Protein AF-A0A2N1D5X6-F1 (afdb_monomer_lite)

Structure (mmCIF, N/CA/C/O backbone):
data_AF-A0A2N1D5X6-F1
#
_entry.id   AF-A0A2N1D5X6-F1
#
loop_
_atom_site.group_PDB
_atom_site.id
_atom_site.type_symbol
_atom_site.label_atom_id
_atom_site.label_alt_id
_atom_site.label_comp_id
_atom_site.label_asym_id
_atom_site.label_entity_id
_atom_site.label_seq_id
_atom_site.pdbx_PDB_ins_code
_atom_site.Cartn_x
_atom_site.Cartn_y
_atom_site.Cartn_z
_atom_site.occupancy
_atom_site.B_iso_or_equiv
_atom_site.auth_seq_id
_atom_site.auth_comp_id
_atom_site.auth_asym_id
_atom_site.auth_atom_id
_atom_site.pdbx_PDB_model_num
ATOM 1 N N . MET A 1 1 ? 50.373 10.909 16.408 1.00 48.22 1 MET A N 1
ATOM 2 C CA . MET A 1 1 ? 49.578 11.085 15.168 1.00 48.22 1 MET A CA 1
ATOM 3 C C . MET A 1 1 ? 48.400 10.107 14.997 1.00 48.22 1 MET A C 1
ATOM 5 O O . MET A 1 1 ? 47.631 10.305 14.073 1.00 48.22 1 MET A O 1
ATOM 9 N N . LYS A 1 2 ? 48.173 9.111 15.877 1.00 48.19 2 LYS A N 1
ATOM 10 C CA . LYS A 1 2 ? 47.050 8.150 15.733 1.00 48.19 2 LYS A CA 1
ATOM 11 C C . LYS A 1 2 ? 45.707 8.583 16.365 1.00 48.19 2 LYS A C 1
ATOM 13 O O . LYS A 1 2 ? 44.671 8.076 15.965 1.00 48.19 2 LYS A O 1
ATOM 18 N N . ASN A 1 3 ? 45.696 9.570 17.269 1.00 46.44 3 ASN A N 1
ATOM 19 C CA . ASN A 1 3 ? 44.479 9.980 18.003 1.00 46.44 3 ASN A CA 1
ATOM 20 C C . ASN A 1 3 ? 43.715 11.172 17.390 1.00 46.44 3 ASN A C 1
ATOM 22 O O . ASN A 1 3 ? 42.648 11.528 17.883 1.00 46.44 3 ASN A O 1
ATOM 26 N N . ILE A 1 4 ? 44.244 11.800 16.333 1.00 50.38 4 ILE A N 1
ATOM 27 C CA . ILE A 1 4 ? 43.598 12.949 15.666 1.00 50.38 4 ILE A CA 1
ATOM 28 C C . ILE A 1 4 ? 42.623 12.479 14.573 1.00 50.38 4 ILE A C 1
ATOM 30 O O . ILE A 1 4 ? 41.561 13.076 14.417 1.00 50.38 4 ILE A O 1
ATOM 34 N N . LEU A 1 5 ? 42.929 11.362 13.900 1.00 44.47 5 LEU A N 1
ATOM 35 C CA . LEU A 1 5 ? 42.096 10.751 12.851 1.00 44.47 5 LEU A CA 1
ATOM 36 C C . LEU A 1 5 ? 40.779 10.160 13.384 1.00 44.47 5 LEU A C 1
ATOM 38 O O . LEU A 1 5 ? 39.743 10.267 12.735 1.00 44.47 5 LEU A O 1
ATOM 42 N N . LEU A 1 6 ? 40.791 9.590 14.595 1.00 46.16 6 LEU A N 1
ATOM 43 C CA . LEU A 1 6 ? 39.583 9.008 15.192 1.00 46.16 6 LEU A CA 1
ATOM 44 C C . LEU A 1 6 ? 38.584 10.087 15.649 1.00 46.16 6 LEU A C 1
ATOM 46 O O . LEU A 1 6 ? 37.375 9.898 15.544 1.00 46.16 6 LEU A O 1
ATOM 50 N N . LYS A 1 7 ? 39.080 11.250 16.100 1.00 44.53 7 LYS A N 1
ATOM 51 C CA . LYS A 1 7 ? 38.228 12.385 16.489 1.00 44.53 7 LYS A CA 1
ATOM 52 C C . LYS A 1 7 ? 37.550 13.047 15.289 1.00 44.53 7 LYS A C 1
ATOM 54 O O . LYS A 1 7 ? 36.400 13.438 15.417 1.00 44.53 7 LYS A O 1
ATOM 59 N N . THR A 1 8 ? 38.214 13.117 14.135 1.00 45.88 8 THR A N 1
ATOM 60 C CA . THR A 1 8 ? 37.653 13.727 12.913 1.00 45.88 8 THR A CA 1
ATOM 61 C C . THR A 1 8 ? 36.587 12.853 12.238 1.00 45.88 8 THR A C 1
ATOM 63 O O . THR A 1 8 ? 35.626 13.389 11.684 1.00 45.88 8 THR A O 1
ATOM 66 N N . CYS A 1 9 ? 36.688 11.521 12.336 1.00 47.69 9 CYS A N 1
ATOM 67 C CA . CYS A 1 9 ? 35.634 10.605 11.871 1.00 47.69 9 CYS A CA 1
ATOM 68 C C . CYS A 1 9 ? 34.399 10.594 12.789 1.00 47.69 9 CYS A C 1
ATOM 70 O O . CYS A 1 9 ? 33.272 10.495 12.312 1.00 47.69 9 CYS A O 1
ATOM 72 N N . LEU A 1 10 ? 34.578 10.740 14.107 1.00 44.19 10 LEU A N 1
ATOM 73 C CA . LEU A 1 10 ? 33.444 10.723 15.037 1.00 44.19 10 LEU A CA 1
ATOM 74 C C . LEU A 1 10 ? 32.635 12.032 14.998 1.00 44.19 10 LEU A C 1
ATOM 76 O O . LEU A 1 10 ? 31.413 12.002 15.142 1.00 44.19 10 LEU A O 1
ATOM 80 N N . THR A 1 11 ? 33.294 13.170 14.743 1.00 47.56 11 THR A N 1
ATOM 81 C CA . THR A 1 11 ? 32.631 14.476 14.571 1.00 47.56 11 THR A CA 1
ATOM 82 C C . THR A 1 11 ? 31.896 14.606 13.238 1.00 47.56 11 THR A C 1
ATOM 84 O O . THR A 1 11 ? 30.885 15.292 13.170 1.00 47.56 11 THR A O 1
ATOM 87 N N . SER A 1 12 ? 32.364 13.938 12.178 1.00 48.34 12 SER A N 1
ATOM 88 C CA . SER A 1 12 ? 31.662 13.911 10.883 1.00 48.34 12 SER A CA 1
ATOM 89 C C . SER A 1 12 ? 30.435 12.993 10.912 1.00 48.34 12 SER A C 1
ATOM 91 O O . SER A 1 12 ? 29.404 13.353 10.348 1.00 48.34 12 SER A O 1
ATOM 93 N N . LEU A 1 13 ? 30.489 11.878 11.653 1.00 41.06 13 LEU A N 1
ATOM 94 C CA . LEU A 1 13 ? 29.327 11.011 11.875 1.00 41.06 13 LEU A CA 1
ATOM 95 C C . LEU A 1 13 ? 28.241 11.702 12.721 1.00 41.06 13 LEU A C 1
ATOM 97 O O . LEU A 1 13 ? 27.059 11.598 12.407 1.00 41.06 13 LEU A O 1
ATOM 101 N N . THR A 1 14 ? 28.625 12.474 13.744 1.00 46.41 14 THR A N 1
ATOM 102 C CA . THR A 1 14 ? 27.665 13.274 14.531 1.00 46.41 14 THR A CA 1
ATOM 103 C C . THR A 1 14 ? 27.113 14.476 13.760 1.00 46.41 14 THR A C 1
ATOM 105 O O . THR A 1 14 ? 25.948 14.812 13.957 1.00 46.41 14 THR A O 1
ATOM 108 N N . LEU A 1 15 ? 27.871 15.073 12.829 1.00 38.06 15 LEU A N 1
ATOM 109 C CA . LEU A 1 15 ? 27.338 16.094 11.914 1.00 38.06 15 LEU A CA 1
ATOM 110 C C . LEU A 1 15 ? 26.354 15.516 10.880 1.00 38.06 15 LEU A C 1
ATOM 112 O O . LEU A 1 15 ? 25.364 16.175 10.578 1.00 38.06 15 LEU A O 1
ATOM 116 N N . CYS A 1 16 ? 26.571 14.293 10.379 1.00 43.41 16 CYS A N 1
ATOM 117 C CA . CYS A 1 16 ? 25.599 13.608 9.512 1.00 43.41 16 CYS A CA 1
ATOM 118 C C . CYS A 1 16 ? 24.280 13.309 10.242 1.00 43.41 16 CYS A C 1
ATOM 120 O O . CYS A 1 16 ? 23.210 13.485 9.667 1.00 43.41 16 CYS A O 1
ATOM 122 N N . VAL A 1 17 ? 24.336 12.924 11.522 1.00 46.19 17 VAL A N 1
ATOM 123 C CA . VAL A 1 17 ? 23.126 12.683 12.332 1.00 46.19 17 VAL A CA 1
ATOM 124 C C . VAL A 1 17 ? 22.432 13.999 12.716 1.00 46.19 17 VAL A C 1
ATOM 126 O O . VAL A 1 17 ? 21.206 14.068 12.716 1.00 46.19 17 VAL A O 1
ATOM 129 N N . ALA A 1 18 ? 23.186 15.072 12.977 1.00 40.06 18 ALA A N 1
ATOM 130 C CA . ALA A 1 18 ? 22.621 16.393 13.264 1.00 40.06 18 ALA A CA 1
ATOM 131 C C . ALA A 1 18 ? 22.007 17.075 12.023 1.00 40.06 18 ALA A C 1
ATOM 133 O O . ALA A 1 18 ? 21.051 17.837 12.162 1.00 40.06 18 ALA A O 1
ATOM 134 N N . GLY A 1 19 ? 22.499 16.769 10.815 1.00 35.78 19 GLY A N 1
ATOM 135 C CA . GLY A 1 19 ? 21.908 17.223 9.551 1.00 35.78 19 GLY A CA 1
ATOM 136 C C . GLY A 1 19 ? 20.501 16.668 9.292 1.00 35.78 19 GLY A C 1
ATOM 137 O O . GLY A 1 19 ? 19.688 17.349 8.675 1.00 35.78 19 GLY A O 1
ATOM 138 N N . LEU A 1 20 ? 20.178 15.486 9.832 1.00 41.53 20 LEU A N 1
ATOM 139 C CA . LEU A 1 20 ? 18.823 14.917 9.797 1.00 41.53 20 LEU A CA 1
ATOM 140 C C . LEU A 1 20 ? 17.877 15.537 10.838 1.00 41.53 20 LEU A C 1
ATOM 142 O O . LEU A 1 20 ? 16.663 15.475 10.674 1.00 41.53 20 LEU A O 1
ATOM 146 N N . ALA A 1 21 ? 18.411 16.131 11.908 1.00 35.66 21 ALA A N 1
ATOM 147 C CA . ALA A 1 21 ? 17.608 16.630 13.023 1.00 35.66 21 ALA A CA 1
ATOM 148 C C . ALA A 1 21 ? 17.091 18.069 12.833 1.00 35.66 21 ALA A C 1
ATOM 150 O O . ALA A 1 21 ? 16.252 18.505 13.617 1.00 35.66 21 ALA A O 1
ATOM 151 N N . ASN A 1 22 ? 17.582 18.816 11.832 1.00 36.62 22 ASN A N 1
ATOM 152 C CA . ASN A 1 22 ? 17.271 20.245 11.677 1.00 36.62 22 ASN A CA 1
ATOM 153 C C . ASN A 1 22 ? 16.756 20.659 10.287 1.00 36.62 22 ASN A C 1
ATOM 155 O O . ASN A 1 22 ? 16.729 21.847 9.962 1.00 36.62 22 ASN A O 1
ATOM 159 N N . VAL A 1 23 ? 16.291 19.716 9.468 1.00 34.25 23 VAL A N 1
ATOM 160 C CA . VAL A 1 23 ? 15.308 20.084 8.445 1.00 34.25 23 VAL A CA 1
ATOM 161 C C . VAL A 1 23 ? 14.023 20.348 9.218 1.00 34.25 23 VAL A C 1
ATOM 163 O O . VAL A 1 23 ? 13.472 19.420 9.805 1.00 34.25 23 VAL A O 1
ATOM 166 N N . GLN A 1 24 ? 13.567 21.605 9.274 1.00 34.81 24 GLN A N 1
ATOM 167 C CA . GLN A 1 24 ? 12.171 21.906 9.596 1.00 34.81 24 GLN A CA 1
ATOM 168 C C . GLN A 1 24 ? 11.333 21.038 8.662 1.00 34.81 24 GLN A C 1
ATOM 170 O O . GLN A 1 24 ? 11.209 21.338 7.474 1.00 34.81 24 GLN A O 1
ATOM 175 N N . SER A 1 25 ? 10.869 19.896 9.166 1.00 39.12 25 SER A N 1
ATOM 176 C CA . SER A 1 25 ? 10.161 18.915 8.370 1.00 39.12 25 SER A CA 1
ATOM 177 C C . SER A 1 25 ? 8.897 19.604 7.893 1.00 39.12 25 SER A C 1
ATOM 179 O O . SER A 1 25 ? 7.978 19.825 8.684 1.00 39.12 25 SER A O 1
ATOM 181 N N . LYS A 1 26 ? 8.840 19.951 6.606 1.00 40.09 26 LYS A N 1
ATOM 182 C CA . LYS A 1 26 ? 7.558 19.945 5.916 1.00 40.09 26 LYS A CA 1
ATOM 183 C C . LYS A 1 26 ? 6.999 18.558 6.199 1.00 40.09 26 LYS A C 1
ATOM 185 O O . LYS A 1 26 ? 7.586 17.570 5.762 1.00 40.09 26 LYS A O 1
ATOM 190 N N . GLU A 1 27 ? 6.009 18.503 7.082 1.00 55.44 27 GLU A N 1
ATOM 191 C CA . GLU A 1 27 ? 5.437 17.255 7.556 1.00 55.44 27 GLU A CA 1
ATOM 192 C C . GLU A 1 27 ? 5.081 16.424 6.327 1.00 55.44 27 GLU A C 1
ATOM 194 O O . GLU A 1 27 ? 4.478 16.932 5.376 1.00 55.44 27 GLU A O 1
ATOM 199 N N . MET A 1 28 ? 5.597 15.199 6.275 1.00 70.94 28 MET A N 1
ATOM 200 C CA . MET A 1 28 ? 5.407 14.369 5.102 1.00 70.94 28 MET A CA 1
ATOM 201 C C . MET A 1 28 ? 3.934 13.992 5.027 1.00 70.94 28 MET A C 1
ATOM 203 O O . MET A 1 28 ? 3.430 13.277 5.891 1.00 70.94 28 MET A O 1
ATOM 207 N N . ASP A 1 29 ? 3.247 14.490 4.005 1.00 79.50 29 ASP A N 1
ATOM 208 C CA . ASP A 1 29 ? 1.836 14.201 3.794 1.00 79.50 29 ASP A CA 1
ATOM 209 C C . ASP A 1 29 ? 1.673 12.786 3.224 1.00 79.50 29 ASP A C 1
ATOM 211 O O . ASP A 1 29 ? 1.654 12.568 2.011 1.00 79.50 29 ASP A O 1
ATOM 215 N N . LEU A 1 30 ? 1.593 11.809 4.129 1.00 87.62 30 LEU A N 1
ATOM 216 C CA . LEU A 1 30 ? 1.394 10.406 3.773 1.00 87.62 30 LEU A CA 1
ATOM 217 C C . LEU A 1 30 ? -0.025 10.136 3.258 1.00 87.62 30 LEU A C 1
ATOM 219 O O . LEU A 1 30 ? -0.234 9.099 2.645 1.00 87.62 30 LEU A O 1
ATOM 223 N N . SER A 1 31 ? -0.984 11.055 3.446 1.00 85.88 31 SER A N 1
ATOM 224 C CA . SER A 1 31 ? -2.408 10.826 3.142 1.00 85.88 31 SER A CA 1
ATOM 225 C C . SER A 1 31 ? -2.701 10.529 1.668 1.00 85.88 31 SER A C 1
ATOM 227 O O . SER A 1 31 ? -3.740 9.960 1.345 1.00 85.88 31 SER A O 1
ATOM 229 N N . LYS A 1 32 ? -1.772 10.867 0.767 1.00 87.81 32 LYS A N 1
ATOM 230 C CA . LYS A 1 32 ? -1.866 10.561 -0.667 1.00 87.81 32 LYS A CA 1
ATOM 231 C C . LYS A 1 32 ? -1.473 9.121 -1.013 1.00 87.81 32 LYS A C 1
ATOM 233 O O . LYS A 1 32 ? -1.686 8.682 -2.145 1.00 87.81 32 LYS A O 1
ATOM 238 N N . TYR A 1 33 ? -0.861 8.396 -0.079 1.00 92.62 33 TYR A N 1
ATOM 239 C CA . TYR A 1 33 ? -0.428 7.019 -0.276 1.00 92.62 33 TYR A CA 1
ATOM 240 C C . TYR A 1 33 ? -1.518 6.051 0.166 1.00 92.62 33 TYR A C 1
ATOM 242 O O . TYR A 1 33 ? -2.010 6.114 1.292 1.00 92.62 33 TYR A O 1
ATOM 250 N N . SER A 1 34 ? -1.850 5.106 -0.709 1.00 93.31 34 SER A N 1
ATOM 251 C CA . SER A 1 34 ? -2.682 3.959 -0.340 1.00 93.31 34 SER A CA 1
ATOM 252 C C . SER A 1 34 ? -1.862 2.952 0.461 1.00 93.31 34 SER A C 1
ATOM 254 O O . SER A 1 34 ? -2.349 2.402 1.447 1.00 93.31 34 SER A O 1
ATOM 256 N N . ALA A 1 35 ? -0.591 2.750 0.093 1.00 95.69 35 ALA A N 1
ATOM 257 C CA . ALA A 1 35 ? 0.299 1.886 0.856 1.00 95.69 35 ALA A CA 1
ATOM 258 C C . ALA A 1 35 ? 1.740 2.389 0.917 1.00 95.69 35 ALA A C 1
ATOM 260 O O . ALA A 1 35 ? 2.301 2.842 -0.083 1.00 95.69 35 ALA A O 1
ATOM 261 N N . ILE A 1 36 ? 2.357 2.220 2.087 1.00 97.50 36 ILE A N 1
ATOM 262 C CA . ILE A 1 36 ? 3.803 2.353 2.287 1.00 97.50 36 ILE A CA 1
ATOM 263 C C . ILE A 1 36 ? 4.292 1.120 3.046 1.00 97.50 36 ILE A C 1
ATOM 265 O O . ILE A 1 36 ? 3.733 0.773 4.085 1.00 97.50 36 ILE A O 1
ATOM 269 N N . SER A 1 37 ? 5.326 0.459 2.531 1.00 98.31 37 SER A N 1
ATOM 270 C CA . SER A 1 37 ? 5.861 -0.796 3.066 1.00 98.31 37 SER A CA 1
ATOM 271 C C . SER A 1 37 ? 7.361 -0.701 3.357 1.00 98.31 37 SER A C 1
ATOM 273 O O . SER A 1 37 ? 8.156 -0.320 2.495 1.00 98.31 37 SER A O 1
ATOM 275 N N . GLY A 1 38 ? 7.774 -1.123 4.552 1.00 98.06 38 GLY A N 1
ATOM 276 C CA . GLY A 1 38 ? 9.185 -1.295 4.910 1.00 98.06 38 GLY A CA 1
ATOM 277 C C . GLY A 1 38 ? 9.835 -2.547 4.306 1.00 98.06 38 GLY A C 1
ATOM 278 O O . GLY A 1 38 ? 11.047 -2.726 4.376 1.00 98.06 38 GLY A O 1
ATOM 279 N N . ALA A 1 39 ? 9.050 -3.417 3.667 1.00 98.31 39 ALA A N 1
ATOM 280 C CA . ALA A 1 39 ? 9.548 -4.549 2.889 1.00 98.31 39 ALA A CA 1
ATOM 281 C C . ALA A 1 39 ? 8.860 -4.592 1.515 1.00 98.31 39 ALA A C 1
ATOM 283 O O . ALA A 1 39 ? 8.655 -3.547 0.902 1.00 98.31 39 ALA A O 1
ATOM 284 N N . ALA A 1 40 ? 8.524 -5.777 0.999 1.00 98.12 40 ALA A N 1
ATOM 285 C CA . ALA A 1 40 ? 7.822 -5.909 -0.276 1.00 98.12 40 ALA A CA 1
ATOM 286 C C . ALA A 1 40 ? 6.342 -5.510 -0.160 1.00 98.12 40 ALA A C 1
ATOM 288 O O . ALA A 1 40 ? 5.713 -5.730 0.875 1.00 98.12 40 ALA A O 1
ATOM 289 N N . LEU A 1 41 ? 5.796 -4.950 -1.234 1.00 98.19 41 LEU A N 1
ATOM 290 C CA . LEU A 1 41 ? 4.387 -4.601 -1.380 1.00 98.19 41 LEU A CA 1
ATOM 291 C C . LEU A 1 41 ? 3.806 -5.376 -2.564 1.00 98.19 41 LEU A C 1
ATOM 293 O O . LEU A 1 41 ? 4.367 -5.346 -3.657 1.00 98.19 41 LEU A O 1
ATOM 297 N N . SER A 1 42 ? 2.681 -6.050 -2.358 1.00 96.75 42 SER A N 1
ATOM 298 C CA . SER A 1 42 ? 1.972 -6.781 -3.407 1.00 96.75 42 SER A CA 1
ATOM 299 C C . SER A 1 42 ? 0.481 -6.475 -3.393 1.00 96.75 42 SER A C 1
ATOM 301 O O . SER A 1 42 ? -0.148 -6.552 -2.337 1.00 96.75 42 SER A O 1
ATOM 303 N N . ILE A 1 43 ? -0.059 -6.164 -4.568 1.00 94.00 43 ILE A N 1
ATOM 304 C CA . ILE A 1 43 ? -1.490 -5.987 -4.837 1.00 94.00 43 ILE A CA 1
ATOM 305 C C . ILE A 1 43 ? -1.914 -7.109 -5.779 1.00 94.00 43 ILE A C 1
ATOM 307 O O . ILE A 1 43 ? -1.192 -7.392 -6.740 1.00 94.00 43 ILE A O 1
ATOM 311 N N . ALA A 1 44 ? -3.035 -7.768 -5.501 1.00 90.88 44 ALA A N 1
ATOM 312 C CA . ALA A 1 44 ? -3.515 -8.860 -6.336 1.00 90.88 44 ALA A CA 1
ATOM 313 C C . ALA A 1 44 ? -3.981 -8.368 -7.720 1.00 90.88 44 ALA A C 1
ATOM 315 O O . ALA A 1 44 ? -3.978 -7.174 -8.030 1.00 90.88 44 ALA A O 1
ATOM 316 N N . ALA A 1 45 ? -4.297 -9.326 -8.592 1.00 84.88 45 ALA A N 1
ATOM 317 C CA . ALA A 1 45 ? -4.860 -9.047 -9.906 1.00 84.88 45 ALA A CA 1
ATOM 318 C C . ALA A 1 45 ? -6.361 -8.803 -9.785 1.00 84.88 45 ALA A C 1
ATOM 320 O O . ALA A 1 45 ? -7.045 -9.553 -9.090 1.00 84.88 45 ALA A O 1
ATOM 321 N N . HIS A 1 46 ? -6.856 -7.806 -10.507 1.00 75.56 46 HIS A N 1
ATOM 322 C CA . HIS A 1 46 ? -8.276 -7.497 -10.559 1.00 75.56 46 HIS A CA 1
ATOM 323 C C . HIS A 1 46 ? -8.905 -8.068 -11.842 1.00 75.56 46 HIS A C 1
ATOM 325 O O . HIS A 1 46 ? -8.220 -8.141 -12.868 1.00 75.56 46 HIS A O 1
ATOM 331 N N . PRO A 1 47 ? -10.182 -8.497 -11.821 1.00 68.00 47 PRO A N 1
ATOM 332 C CA . PRO A 1 47 ? -10.920 -8.780 -13.047 1.00 68.00 47 PRO A CA 1
ATOM 333 C C . PRO A 1 47 ? -10.967 -7.564 -13.985 1.00 68.00 47 PRO A C 1
ATOM 335 O O . PRO A 1 47 ? -10.944 -6.411 -13.549 1.00 68.00 47 PRO A O 1
ATOM 338 N N . GLU A 1 48 ? -11.008 -7.854 -15.284 1.00 66.00 48 GLU A N 1
ATOM 339 C CA . GLU A 1 48 ? -11.157 -6.886 -16.371 1.00 66.00 48 GLU A CA 1
ATOM 340 C C . GLU A 1 48 ? -12.600 -6.354 -16.380 1.00 66.00 48 GLU A C 1
ATOM 342 O O . GLU A 1 48 ? -13.451 -6.833 -17.126 1.00 66.00 48 GLU A O 1
ATOM 347 N N . ASP A 1 49 ? -12.896 -5.403 -15.497 1.00 54.84 49 ASP A N 1
ATOM 348 C CA . ASP A 1 49 ? -14.176 -4.701 -15.494 1.00 54.84 49 ASP A CA 1
ATOM 349 C C . ASP A 1 49 ? -14.049 -3.426 -16.353 1.00 54.84 49 ASP A C 1
ATOM 351 O O . ASP A 1 49 ? -13.102 -2.655 -16.209 1.00 54.84 49 ASP A O 1
ATOM 355 N N . ASP A 1 50 ? -15.012 -3.202 -17.257 1.00 46.78 50 ASP A N 1
ATOM 356 C CA . ASP A 1 50 ? -15.085 -2.110 -18.261 1.00 46.78 50 ASP A CA 1
ATOM 357 C C . ASP A 1 50 ? -15.185 -0.689 -17.652 1.00 46.78 50 ASP A C 1
ATOM 359 O O . ASP A 1 50 ? -15.432 0.297 -18.343 1.00 46.78 50 ASP A O 1
ATOM 363 N N . ASN A 1 51 ? -15.008 -0.556 -16.336 1.00 48.97 51 ASN A N 1
ATOM 364 C CA . ASN A 1 51 ? -15.044 0.717 -15.637 1.00 48.97 51 ASN A CA 1
ATOM 365 C C . ASN A 1 51 ? -13.701 0.937 -14.940 1.00 48.97 51 ASN A C 1
ATOM 367 O O . ASN A 1 51 ? -13.400 0.341 -13.911 1.00 48.97 51 ASN A O 1
ATOM 371 N N . SER A 1 52 ? -12.873 1.778 -15.559 1.00 48.34 52 SER A N 1
ATOM 372 C CA . SER A 1 52 ? -11.483 2.078 -15.209 1.00 48.34 52 SER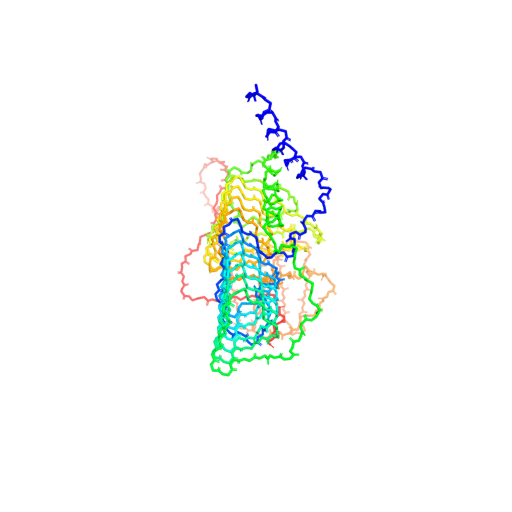 A CA 1
ATOM 373 C C . SER A 1 52 ? -11.330 2.890 -13.916 1.00 48.34 52 SER A C 1
ATOM 375 O O . SER A 1 52 ? -10.597 3.887 -13.892 1.00 48.34 52 SER A O 1
ATOM 377 N N . ASP A 1 53 ? -12.030 2.515 -12.849 1.00 53.50 53 ASP A N 1
ATOM 378 C CA . ASP A 1 53 ? -11.773 3.094 -11.544 1.00 53.50 53 ASP A CA 1
ATOM 379 C C . ASP A 1 53 ? -10.457 2.533 -11.026 1.00 53.50 53 ASP A C 1
ATOM 381 O O . ASP A 1 53 ? -10.279 1.341 -10.805 1.00 53.50 53 ASP A O 1
ATOM 385 N N . TYR A 1 54 ? -9.478 3.419 -10.897 1.00 60.38 54 TYR A N 1
ATOM 386 C CA . TYR A 1 54 ? -8.155 3.119 -10.381 1.00 60.38 54 TYR A CA 1
ATOM 387 C C . TYR A 1 54 ? -8.277 2.386 -9.031 1.00 60.38 54 TYR A C 1
ATOM 389 O O . TYR A 1 54 ? -8.464 3.021 -7.993 1.00 60.38 54 TYR A O 1
ATOM 397 N N . HIS A 1 55 ? -8.129 1.054 -9.048 1.00 72.88 55 HIS A N 1
ATOM 398 C CA . HIS A 1 55 ? -8.235 0.168 -7.874 1.00 72.88 55 HIS A CA 1
ATOM 399 C C . HIS A 1 55 ? -7.181 0.443 -6.790 1.00 72.88 55 HIS A C 1
ATOM 401 O O . HIS A 1 55 ? -7.169 -0.177 -5.728 1.00 72.88 55 HIS A O 1
ATOM 407 N N . VAL A 1 56 ? -6.249 1.354 -7.068 1.00 76.81 56 VAL A N 1
ATOM 408 C CA . VAL A 1 56 ? -5.381 2.002 -6.099 1.00 76.81 56 VAL A CA 1
ATOM 409 C C . VAL A 1 56 ? -5.438 3.504 -6.385 1.00 76.81 56 VAL A C 1
ATOM 411 O O . VAL A 1 56 ? -4.622 4.058 -7.119 1.00 76.81 56 VAL A O 1
ATOM 414 N N . ASN A 1 57 ? -6.416 4.204 -5.801 1.00 68.25 57 ASN A N 1
ATOM 415 C CA . ASN A 1 57 ? -6.617 5.652 -5.993 1.00 68.25 57 ASN A CA 1
ATOM 416 C C . ASN A 1 57 ? -5.532 6.531 -5.313 1.00 68.25 57 ASN A C 1
ATOM 418 O O . ASN A 1 57 ? -5.711 7.729 -5.080 1.00 68.25 57 ASN A O 1
ATOM 422 N N . GLY A 1 58 ? -4.370 5.961 -5.006 1.00 85.19 58 GLY A N 1
ATOM 423 C CA . GLY A 1 58 ? -3.252 6.624 -4.350 1.00 85.19 58 GLY A CA 1
ATOM 424 C C . GLY A 1 58 ? -1.904 6.165 -4.890 1.00 85.19 58 GLY A C 1
ATOM 425 O O . GLY A 1 58 ? -1.804 5.436 -5.879 1.00 85.19 58 GLY A O 1
ATOM 426 N N . HIS A 1 59 ? -0.851 6.640 -4.238 1.00 92.19 59 HIS A N 1
ATOM 427 C CA . HIS A 1 59 ? 0.522 6.239 -4.529 1.00 92.19 59 HIS A CA 1
ATOM 428 C C . HIS A 1 59 ? 0.915 5.008 -3.700 1.00 92.19 59 HIS A C 1
ATOM 430 O O . HIS A 1 59 ? 0.384 4.773 -2.608 1.00 92.19 59 HIS A O 1
ATOM 436 N N . LEU A 1 60 ? 1.873 4.243 -4.210 1.00 95.50 60 LEU A N 1
ATOM 437 C CA . LEU A 1 60 ? 2.457 3.070 -3.578 1.00 95.50 60 LEU A CA 1
ATOM 438 C C . LEU A 1 60 ? 3.953 3.291 -3.362 1.00 95.50 60 LEU A C 1
ATOM 440 O O . LEU A 1 60 ? 4.653 3.768 -4.255 1.00 95.50 60 LEU A O 1
ATOM 444 N N . ALA A 1 61 ? 4.457 2.903 -2.193 1.00 97.38 61 ALA A N 1
ATOM 445 C CA . ALA A 1 61 ? 5.887 2.935 -1.914 1.00 97.38 61 ALA A CA 1
ATOM 446 C C . ALA A 1 61 ? 6.352 1.704 -1.130 1.00 97.38 61 ALA A C 1
ATOM 448 O O . ALA A 1 61 ? 5.687 1.258 -0.195 1.00 97.38 61 ALA A O 1
ATOM 449 N N . ALA A 1 62 ? 7.522 1.171 -1.479 1.00 98.38 62 ALA A N 1
ATOM 450 C CA . ALA A 1 62 ? 8.140 0.055 -0.773 1.00 98.38 62 ALA A CA 1
ATOM 451 C C . ALA A 1 62 ? 9.665 0.200 -0.685 1.00 98.38 62 ALA A C 1
ATOM 453 O O . ALA A 1 62 ? 10.312 0.612 -1.645 1.00 98.38 62 ALA A O 1
ATOM 454 N N . GLN A 1 63 ? 10.269 -0.198 0.442 1.00 97.75 63 GLN A N 1
ATOM 455 C CA . GLN A 1 63 ? 11.736 -0.241 0.556 1.00 97.75 63 GLN A CA 1
ATOM 456 C C . GLN A 1 63 ? 12.339 -1.379 -0.282 1.00 97.75 63 GLN A C 1
ATOM 458 O O . GLN A 1 63 ? 13.495 -1.292 -0.688 1.00 97.75 63 GLN A O 1
ATOM 463 N N . ALA A 1 64 ? 11.566 -2.438 -0.545 1.00 97.75 64 ALA A N 1
ATOM 464 C CA . ALA A 1 64 ? 11.970 -3.557 -1.390 1.00 97.75 64 ALA A CA 1
ATOM 465 C C . ALA A 1 64 ? 11.258 -3.498 -2.753 1.00 97.75 64 ALA A C 1
ATOM 467 O O . ALA A 1 64 ? 11.357 -2.492 -3.453 1.00 97.75 64 ALA A O 1
ATOM 468 N N . ALA A 1 65 ? 10.594 -4.581 -3.160 1.00 98.25 65 ALA A N 1
ATOM 469 C CA . ALA A 1 65 ? 9.889 -4.662 -4.433 1.00 98.25 65 ALA A CA 1
ATOM 470 C C . ALA A 1 65 ? 8.410 -4.267 -4.306 1.00 98.25 65 ALA A C 1
ATOM 472 O O . ALA A 1 65 ? 7.788 -4.526 -3.274 1.00 98.25 65 ALA A O 1
ATOM 473 N N . VAL A 1 66 ? 7.849 -3.705 -5.379 1.00 98.56 66 VAL A N 1
ATOM 474 C CA . VAL A 1 66 ? 6.402 -3.542 -5.566 1.00 98.56 66 VAL A CA 1
ATOM 475 C C . VAL A 1 66 ? 5.951 -4.452 -6.704 1.00 98.56 66 VAL A C 1
ATOM 477 O O . VAL A 1 66 ? 6.502 -4.394 -7.800 1.00 98.56 66 VAL A O 1
ATOM 480 N N . SER A 1 67 ? 4.938 -5.275 -6.456 1.00 97.06 67 SER A N 1
ATOM 481 C CA . SER A 1 67 ? 4.258 -6.059 -7.484 1.00 97.06 67 SER A CA 1
ATOM 482 C C . SER A 1 67 ? 2.785 -5.676 -7.512 1.00 97.06 67 SER A C 1
ATOM 484 O O . SER A 1 67 ? 2.116 -5.743 -6.482 1.00 97.06 67 SER A O 1
ATOM 486 N N . ILE A 1 68 ? 2.271 -5.269 -8.666 1.00 95.19 68 ILE A N 1
ATOM 487 C CA . ILE A 1 68 ? 0.831 -5.083 -8.856 1.00 95.19 68 ILE A CA 1
ATOM 488 C C . ILE A 1 68 ? 0.325 -6.125 -9.841 1.00 95.19 68 ILE A C 1
ATOM 490 O O . ILE A 1 68 ? 0.963 -6.374 -10.865 1.00 95.19 68 ILE A O 1
ATOM 494 N N . GLY A 1 69 ? -0.805 -6.748 -9.522 1.00 92.56 69 GLY A N 1
ATOM 495 C CA . GLY A 1 69 ? -1.461 -7.695 -10.408 1.00 92.56 69 GLY A CA 1
ATOM 496 C C . GLY A 1 69 ? -1.995 -7.046 -11.685 1.00 92.56 69 GLY A C 1
ATOM 497 O O . GLY A 1 69 ? -1.781 -5.858 -11.940 1.00 92.56 69 GLY A O 1
ATOM 498 N N . ALA A 1 70 ? -2.635 -7.866 -12.518 1.00 90.12 70 ALA A N 1
ATOM 499 C CA . ALA A 1 70 ? -3.243 -7.433 -13.772 1.00 90.12 70 ALA A CA 1
ATOM 500 C C . ALA A 1 70 ? -4.413 -6.469 -13.528 1.00 90.12 70 ALA A C 1
ATOM 502 O O . ALA A 1 70 ? -5.084 -6.571 -12.501 1.00 90.12 70 ALA A O 1
ATOM 503 N N . HIS A 1 71 ? -4.643 -5.566 -14.482 1.00 86.81 71 HIS A N 1
ATOM 504 C CA . HIS A 1 71 ? -5.738 -4.588 -14.475 1.00 86.81 71 HIS A CA 1
ATOM 505 C C . HIS A 1 71 ? -5.765 -3.700 -13.215 1.00 86.81 71 HIS A C 1
ATOM 507 O O . HIS A 1 71 ? -6.814 -3.247 -12.755 1.00 86.81 71 HIS A O 1
ATOM 513 N N . THR A 1 72 ? -4.587 -3.437 -12.643 1.00 87.94 72 THR A N 1
ATOM 514 C CA . THR A 1 72 ? -4.443 -2.594 -11.452 1.00 87.94 72 THR A CA 1
ATOM 515 C C . THR A 1 72 ? -3.951 -1.210 -11.851 1.00 87.94 72 THR A C 1
ATOM 517 O O . THR A 1 72 ? -2.855 -1.059 -12.397 1.00 87.94 72 THR A O 1
ATOM 520 N N . GLY A 1 73 ? -4.756 -0.192 -11.548 1.00 88.62 73 GLY A N 1
ATOM 521 C CA . GLY A 1 73 ? -4.407 1.208 -11.761 1.00 88.62 73 GLY A CA 1
ATOM 522 C C . GLY A 1 73 ? -3.821 1.848 -10.511 1.00 88.62 73 GLY A C 1
ATOM 523 O O . GLY A 1 73 ? -4.456 1.839 -9.461 1.00 88.62 73 GLY A O 1
ATOM 524 N N . VAL A 1 74 ? -2.633 2.438 -10.639 1.00 89.69 74 VAL A N 1
ATOM 525 C CA . VAL A 1 74 ? -1.922 3.157 -9.573 1.00 89.69 74 VAL A CA 1
ATOM 526 C C . VAL A 1 74 ? -1.548 4.555 -10.062 1.00 89.69 74 VAL A C 1
ATOM 528 O O . VAL A 1 74 ? -1.325 4.772 -11.254 1.00 89.69 74 VAL A O 1
ATOM 531 N N . LYS A 1 75 ? -1.458 5.521 -9.143 1.00 90.81 75 LYS A N 1
ATOM 532 C CA . LYS A 1 75 ? -0.863 6.829 -9.439 1.00 90.81 75 LYS A CA 1
ATOM 533 C C . LYS A 1 75 ? 0.650 6.694 -9.585 1.00 90.81 75 LYS A C 1
ATOM 535 O O . LYS A 1 75 ? 1.122 6.490 -10.693 1.00 90.81 75 LYS A O 1
ATOM 540 N N . ASP A 1 76 ? 1.397 6.687 -8.485 1.00 92.12 76 ASP A N 1
ATOM 541 C CA . ASP A 1 76 ? 2.851 6.478 -8.543 1.00 92.12 76 ASP A CA 1
ATOM 542 C C . ASP A 1 76 ? 3.283 5.240 -7.801 1.00 92.12 76 ASP A C 1
ATOM 544 O O . ASP A 1 76 ? 2.680 4.868 -6.796 1.00 92.12 76 ASP A O 1
ATOM 548 N N . ILE A 1 77 ? 4.366 4.647 -8.283 1.00 96.00 77 ILE A N 1
ATOM 549 C CA . ILE A 1 77 ? 5.024 3.515 -7.661 1.00 96.00 77 ILE A CA 1
ATOM 550 C C . ILE A 1 77 ? 6.474 3.892 -7.393 1.00 96.00 77 ILE A C 1
ATOM 552 O O . ILE A 1 77 ? 7.228 4.186 -8.318 1.00 96.00 77 ILE A O 1
ATOM 556 N N . TYR A 1 78 ? 6.874 3.810 -6.129 1.00 97.31 78 TYR A N 1
ATOM 557 C CA . TYR A 1 78 ? 8.272 3.822 -5.726 1.00 97.31 78 TYR A CA 1
ATOM 558 C C . TYR A 1 78 ? 8.669 2.467 -5.127 1.00 97.31 78 TYR A C 1
ATOM 560 O O . TYR A 1 78 ? 8.008 1.960 -4.220 1.00 97.31 78 TYR A O 1
ATOM 568 N N . ALA A 1 79 ? 9.777 1.896 -5.592 1.00 98.38 79 ALA A N 1
ATOM 569 C CA . ALA A 1 79 ? 10.363 0.684 -5.036 1.00 98.38 79 ALA A CA 1
ATOM 570 C C . ALA A 1 79 ? 11.878 0.840 -4.865 1.00 98.38 79 ALA A C 1
ATOM 572 O O . ALA A 1 79 ? 12.598 1.130 -5.819 1.00 98.38 79 ALA A O 1
ATOM 573 N N . GLY A 1 80 ? 12.403 0.564 -3.674 1.00 97.38 80 GLY A N 1
ATOM 574 C CA . GLY A 1 80 ? 13.854 0.557 -3.459 1.00 97.38 80 GLY A CA 1
ATOM 575 C C . GLY A 1 80 ? 14.584 -0.525 -4.270 1.00 97.38 80 GLY A C 1
ATOM 576 O O . GLY A 1 80 ? 15.765 -0.372 -4.572 1.00 97.38 80 GLY A O 1
ATOM 577 N N . ALA A 1 81 ? 13.885 -1.596 -4.665 1.00 97.38 81 ALA A N 1
ATOM 578 C CA . ALA A 1 81 ? 14.419 -2.667 -5.502 1.00 97.38 81 ALA A CA 1
ATOM 579 C C . ALA A 1 81 ? 13.764 -2.697 -6.890 1.00 97.38 81 ALA A C 1
ATOM 581 O O . ALA A 1 81 ? 14.240 -2.039 -7.808 1.00 97.38 81 ALA A O 1
ATOM 582 N N . ALA A 1 82 ? 12.701 -3.477 -7.077 1.00 98.19 82 ALA A N 1
ATOM 583 C CA . ALA A 1 82 ? 12.102 -3.699 -8.389 1.00 98.19 82 ALA A CA 1
ATOM 584 C C . ALA A 1 82 ? 10.602 -3.406 -8.397 1.00 98.19 82 ALA A C 1
ATOM 586 O O . ALA A 1 82 ? 9.927 -3.594 -7.386 1.00 98.19 82 ALA A O 1
ATOM 587 N N . VAL A 1 83 ? 10.087 -2.993 -9.551 1.00 98.69 83 VAL A N 1
ATOM 588 C CA . VAL A 1 83 ? 8.651 -2.900 -9.821 1.00 98.69 83 VAL A CA 1
ATOM 589 C C . VAL A 1 83 ? 8.276 -3.934 -10.870 1.00 98.69 83 VAL A C 1
ATOM 591 O O . VAL A 1 83 ? 8.960 -4.081 -11.882 1.00 98.69 83 VAL A O 1
ATOM 594 N N . THR A 1 84 ? 7.184 -4.652 -10.642 1.00 98.06 84 THR A N 1
ATOM 595 C CA . THR A 1 84 ? 6.555 -5.514 -11.645 1.00 98.06 84 THR A CA 1
ATOM 596 C C . THR A 1 84 ? 5.080 -5.165 -11.729 1.00 98.06 84 THR A C 1
ATOM 598 O O . THR A 1 84 ? 4.396 -5.132 -10.707 1.00 98.06 84 THR A O 1
ATOM 601 N N . THR A 1 85 ? 4.592 -4.888 -12.933 1.00 96.69 85 THR A N 1
ATOM 602 C CA . THR A 1 85 ? 3.169 -4.665 -13.180 1.00 96.69 85 THR A CA 1
ATOM 603 C C . THR A 1 85 ? 2.583 -5.813 -13.988 1.00 96.69 85 THR A C 1
ATOM 605 O O . THR A 1 85 ? 3.241 -6.382 -14.861 1.00 96.69 85 THR A O 1
ATOM 608 N N . GLY A 1 86 ? 1.346 -6.184 -13.669 1.00 94.44 86 GLY A N 1
ATOM 609 C CA . GLY A 1 86 ? 0.593 -7.176 -14.418 1.00 94.44 86 GLY A CA 1
ATOM 610 C C . GLY A 1 86 ? 0.129 -6.675 -15.786 1.00 94.44 86 GLY A C 1
ATOM 611 O O . GLY A 1 86 ? 0.386 -5.542 -16.198 1.00 94.44 86 GLY A O 1
ATOM 612 N N . VAL A 1 87 ? -0.560 -7.563 -16.500 1.00 93.56 87 VAL A N 1
ATOM 613 C CA . VAL A 1 87 ? -1.161 -7.278 -17.809 1.00 93.56 87 VAL A CA 1
ATOM 614 C C . VAL A 1 87 ? -2.215 -6.180 -17.677 1.00 93.56 87 VAL A C 1
ATOM 616 O O . VAL A 1 87 ? -3.002 -6.200 -16.735 1.00 93.56 87 VAL A O 1
ATOM 619 N N . GLY A 1 88 ? -2.230 -5.222 -18.604 1.00 91.19 88 GLY A N 1
ATOM 620 C CA . GLY A 1 88 ? -3.227 -4.147 -18.639 1.00 91.19 88 GLY A CA 1
ATOM 621 C C . GLY A 1 88 ? -3.166 -3.176 -17.455 1.00 91.19 88 GLY A C 1
ATOM 622 O O . GLY A 1 88 ? -4.049 -2.338 -17.306 1.00 91.19 88 GLY A O 1
ATOM 623 N N . SER A 1 89 ? -2.155 -3.282 -16.591 1.00 92.00 89 SER A N 1
ATOM 624 C CA . SER A 1 89 ? -2.000 -2.399 -15.436 1.00 92.00 89 SER A CA 1
ATOM 625 C C . SER A 1 89 ? -1.487 -1.032 -15.868 1.00 92.00 89 SER A C 1
ATOM 627 O O . SER A 1 89 ? -0.686 -0.920 -16.797 1.00 92.00 89 SER A O 1
ATOM 629 N N . ASN A 1 90 ? -1.903 0.015 -15.164 1.00 90.81 90 ASN A N 1
ATOM 630 C CA . ASN A 1 90 ? -1.522 1.381 -15.495 1.00 90.81 90 ASN A CA 1
ATOM 631 C C . ASN A 1 90 ? -0.883 2.090 -14.302 1.00 90.81 90 ASN A C 1
ATOM 633 O O . ASN A 1 90 ? -1.382 2.032 -13.180 1.00 90.81 90 ASN A O 1
ATOM 637 N N . ALA A 1 91 ? 0.196 2.817 -14.563 1.00 92.12 91 ALA A N 1
ATOM 638 C CA . ALA A 1 91 ? 0.838 3.711 -13.613 1.00 92.12 91 ALA A CA 1
ATOM 639 C C . ALA A 1 91 ? 1.026 5.098 -14.237 1.00 92.12 91 ALA A C 1
ATOM 641 O O . ALA A 1 91 ? 1.045 5.263 -15.456 1.00 92.12 91 ALA A O 1
ATOM 642 N N . LYS A 1 92 ? 1.160 6.123 -13.404 1.00 91.38 92 LYS A N 1
ATOM 643 C CA . LYS A 1 92 ? 1.630 7.444 -13.822 1.00 91.38 92 LYS A CA 1
ATOM 644 C C . LYS A 1 92 ? 3.153 7.414 -13.781 1.00 91.38 92 LYS A C 1
ATOM 646 O O . LYS A 1 92 ? 3.763 7.221 -14.826 1.00 91.38 92 LYS A O 1
ATOM 651 N N . GLN A 1 93 ? 3.766 7.461 -12.602 1.00 91.50 93 GLN A N 1
ATOM 652 C CA . GLN A 1 93 ? 5.218 7.341 -12.462 1.00 91.50 93 GLN A CA 1
ATOM 653 C C . GLN A 1 93 ? 5.631 5.996 -11.874 1.00 91.50 93 GLN A C 1
ATOM 655 O O . GLN A 1 93 ? 5.037 5.517 -10.907 1.00 91.50 93 GLN A O 1
ATOM 660 N N . ILE A 1 94 ? 6.695 5.408 -12.419 1.00 95.88 94 ILE A N 1
ATOM 661 C CA . ILE A 1 94 ? 7.352 4.235 -11.838 1.00 95.88 94 ILE A CA 1
ATOM 662 C C . ILE A 1 94 ? 8.817 4.565 -11.561 1.00 95.88 94 ILE A C 1
ATOM 664 O O . ILE A 1 94 ? 9.579 4.848 -12.479 1.00 95.88 94 ILE A O 1
ATOM 668 N N . SER A 1 95 ? 9.232 4.470 -10.300 1.00 96.25 95 SER A N 1
ATOM 669 C CA . SER A 1 95 ? 10.624 4.619 -9.871 1.00 96.25 95 SER A CA 1
ATOM 670 C C . SER A 1 95 ? 11.085 3.357 -9.146 1.00 96.25 95 SER A C 1
ATOM 672 O O . SER A 1 95 ? 10.473 2.941 -8.160 1.00 96.25 95 SER A O 1
ATOM 674 N N . ALA A 1 96 ? 12.158 2.734 -9.632 1.00 97.75 96 ALA A N 1
ATOM 675 C CA . ALA A 1 96 ? 12.740 1.533 -9.046 1.00 97.75 96 ALA A CA 1
ATOM 676 C C . ALA A 1 96 ? 14.263 1.641 -8.908 1.00 97.75 96 ALA A C 1
ATOM 678 O O . ALA A 1 96 ? 14.965 2.012 -9.850 1.00 97.75 96 ALA A O 1
ATOM 679 N N . GLY A 1 97 ? 14.808 1.230 -7.763 1.00 96.31 97 GLY A N 1
ATOM 680 C CA . GLY A 1 97 ? 16.261 1.224 -7.546 1.00 96.31 97 GLY A CA 1
ATOM 681 C C . GLY A 1 97 ? 17.034 0.236 -8.433 1.00 96.31 97 GLY A C 1
ATOM 682 O O . GLY A 1 97 ? 18.224 0.424 -8.667 1.00 96.31 97 GLY A O 1
ATOM 683 N N . ALA A 1 98 ? 16.373 -0.796 -8.958 1.00 96.81 98 ALA A N 1
ATOM 684 C CA . ALA A 1 98 ? 16.961 -1.828 -9.805 1.00 96.81 98 ALA A CA 1
ATOM 685 C C . ALA A 1 98 ? 16.191 -1.995 -11.120 1.00 96.81 98 ALA A C 1
ATOM 687 O O . ALA A 1 98 ? 16.642 -1.508 -12.151 1.00 96.81 98 ALA A O 1
ATOM 688 N N . ALA A 1 99 ? 15.056 -2.691 -11.132 1.00 97.88 99 ALA A N 1
ATOM 689 C CA . ALA A 1 99 ? 14.402 -3.065 -12.385 1.00 97.88 99 ALA A CA 1
ATOM 690 C C . ALA A 1 99 ? 12.921 -2.698 -12.421 1.00 97.88 99 ALA A C 1
ATOM 692 O O . ALA A 1 99 ? 12.239 -2.764 -11.402 1.00 97.88 99 ALA A O 1
ATOM 693 N N . VAL A 1 100 ? 12.423 -2.363 -13.607 1.00 98.69 100 VAL A N 1
ATOM 694 C CA . VAL A 1 100 ? 10.995 -2.179 -13.876 1.00 98.69 100 VAL A CA 1
ATOM 695 C C . VAL A 1 100 ? 10.575 -3.156 -14.965 1.00 98.69 100 VAL A C 1
ATOM 697 O O . VAL A 1 100 ? 11.144 -3.152 -16.052 1.00 98.69 100 VAL A O 1
ATOM 700 N N . GLY A 1 101 ? 9.583 -3.988 -14.668 1.00 98.31 101 GLY A N 1
ATOM 701 C CA . GLY A 1 101 ? 8.870 -4.799 -15.648 1.00 98.31 101 GLY A CA 1
ATOM 702 C C . GLY A 1 101 ? 7.446 -4.285 -15.792 1.00 98.31 101 GLY A C 1
ATOM 703 O O . GLY A 1 101 ? 6.686 -4.340 -14.826 1.00 98.31 101 GLY A O 1
ATOM 704 N N . VAL A 1 102 ? 7.092 -3.791 -16.974 1.00 98.06 102 VAL A N 1
ATOM 705 C CA . VAL A 1 102 ? 5.716 -3.432 -17.323 1.00 98.06 102 VAL A CA 1
ATOM 706 C C . VAL A 1 102 ? 5.077 -4.622 -18.026 1.00 98.06 102 VAL A C 1
ATOM 708 O O . VAL A 1 102 ? 5.647 -5.138 -18.985 1.00 98.06 102 VAL A O 1
ATOM 711 N N . GLY A 1 103 ? 3.918 -5.075 -17.554 1.00 96.75 103 GLY A N 1
ATOM 712 C CA . GLY A 1 103 ? 3.190 -6.179 -18.177 1.00 96.75 103 GLY A CA 1
ATOM 713 C C . GLY A 1 103 ? 2.709 -5.867 -19.598 1.00 96.75 103 GLY A C 1
ATOM 714 O O . GLY A 1 103 ? 2.693 -4.720 -20.042 1.00 96.75 103 GLY A O 1
ATOM 715 N N . THR A 1 104 ? 2.295 -6.905 -20.326 1.00 96.69 104 THR A N 1
ATOM 716 C CA . THR A 1 104 ? 1.650 -6.783 -21.645 1.00 96.69 104 THR A CA 1
ATOM 717 C C . THR A 1 104 ? 0.449 -5.837 -21.576 1.00 96.69 104 THR A C 1
ATOM 719 O O . THR A 1 104 ? -0.296 -5.886 -20.599 1.00 96.69 104 THR A O 1
ATOM 722 N N . TYR A 1 105 ? 0.248 -4.976 -22.577 1.00 95.12 105 TYR A N 1
ATOM 723 C CA . TYR A 1 105 ? -0.776 -3.912 -22.566 1.00 95.12 105 TYR A CA 1
ATOM 724 C C . TYR A 1 105 ? -0.688 -2.943 -21.372 1.00 95.12 105 TYR A C 1
ATOM 726 O O . TYR A 1 105 ? -1.603 -2.157 -21.136 1.00 95.12 105 TYR A O 1
ATOM 734 N N . GLY A 1 106 ? 0.388 -3.004 -20.585 1.00 94.00 106 GLY A N 1
ATOM 735 C CA . GLY A 1 106 ? 0.582 -2.125 -19.446 1.00 94.00 106 GLY A CA 1
ATOM 736 C C . GLY A 1 106 ? 0.936 -0.714 -19.897 1.00 94.00 106 GLY A C 1
ATOM 737 O O . GLY A 1 106 ? 1.575 -0.519 -20.934 1.00 94.00 106 GLY A O 1
ATOM 738 N N . THR A 1 107 ? 0.544 0.278 -19.102 1.00 93.12 107 THR A N 1
ATOM 739 C CA . THR A 1 107 ? 0.823 1.685 -19.400 1.00 93.12 107 THR A CA 1
ATOM 740 C C . THR A 1 107 ? 1.571 2.378 -18.267 1.00 93.12 107 THR A C 1
ATOM 742 O O . THR A 1 107 ? 1.334 2.109 -17.088 1.00 93.12 107 THR A O 1
ATOM 745 N N . ALA A 1 108 ? 2.497 3.271 -18.613 1.00 93.12 108 ALA A N 1
ATOM 746 C CA . ALA A 1 108 ? 3.203 4.130 -17.659 1.00 93.12 108 ALA A CA 1
ATOM 747 C C . ALA A 1 108 ? 3.495 5.498 -18.287 1.00 93.12 108 ALA A C 1
ATOM 749 O O . ALA A 1 108 ? 3.720 5.585 -19.487 1.00 93.12 108 ALA A O 1
ATOM 750 N N . GLN A 1 109 ? 3.526 6.585 -17.523 1.00 91.88 109 GLN A N 1
ATOM 751 C CA . GLN A 1 109 ? 3.894 7.894 -18.086 1.00 91.88 109 GLN A CA 1
ATOM 752 C C . GLN A 1 109 ? 5.390 8.057 -18.109 1.00 91.88 109 GLN A C 1
ATOM 754 O O . GLN A 1 109 ? 5.944 8.152 -19.191 1.00 91.88 109 GLN A O 1
ATOM 759 N N . ASP A 1 110 ? 6.061 7.985 -16.964 1.00 91.88 110 ASP A N 1
ATOM 760 C CA . ASP A 1 110 ? 7.512 7.862 -16.979 1.00 91.88 110 ASP A CA 1
ATOM 761 C C . ASP A 1 110 ? 7.995 6.729 -16.082 1.00 91.88 110 ASP A C 1
ATOM 763 O O . ASP A 1 110 ? 7.352 6.295 -15.120 1.00 91.88 110 ASP A O 1
ATOM 767 N N . ILE A 1 111 ? 9.150 6.205 -16.474 1.00 95.62 111 ILE A N 1
ATOM 768 C CA . ILE A 1 111 ? 9.819 5.090 -15.832 1.00 95.62 111 ILE A CA 1
ATOM 769 C C . ILE A 1 111 ? 11.251 5.507 -15.534 1.00 95.62 111 ILE A C 1
ATOM 771 O O . ILE A 1 111 ? 11.994 5.912 -16.427 1.00 95.62 111 ILE A O 1
ATOM 775 N N . ASN A 1 112 ? 11.664 5.335 -14.285 1.00 95.56 112 ASN A N 1
ATOM 776 C CA . ASN A 1 112 ? 13.044 5.445 -13.850 1.00 95.56 112 ASN A CA 1
ATOM 777 C C . ASN A 1 112 ? 13.474 4.135 -13.183 1.00 95.56 112 ASN A C 1
ATOM 779 O O . ASN A 1 112 ? 12.876 3.709 -12.197 1.00 95.56 112 ASN A O 1
ATOM 783 N N . ALA A 1 113 ? 14.511 3.495 -13.716 1.00 97.12 113 ALA A N 1
ATOM 784 C CA . ALA A 1 113 ? 15.070 2.269 -13.168 1.00 97.12 113 ALA A CA 1
ATOM 785 C C . ALA A 1 113 ? 16.591 2.365 -13.034 1.00 97.12 113 ALA A C 1
ATOM 787 O O . ALA A 1 113 ? 17.294 2.695 -13.991 1.00 97.12 113 ALA A O 1
ATOM 788 N N . GLY A 1 114 ? 17.126 1.989 -11.872 1.00 96.12 114 GLY A N 1
ATOM 789 C CA . GLY A 1 114 ? 18.574 2.001 -11.634 1.00 96.12 114 GLY A CA 1
ATOM 790 C C . GLY A 1 114 ? 19.377 0.983 -12.458 1.00 96.12 114 GLY A C 1
ATOM 791 O O . GLY A 1 114 ? 20.583 1.142 -12.612 1.00 96.12 114 GLY A O 1
ATOM 792 N N . ALA A 1 115 ? 18.733 -0.039 -13.022 1.00 96.56 115 ALA A N 1
ATOM 793 C CA . ALA A 1 115 ? 19.356 -1.069 -13.848 1.00 96.56 115 ALA A CA 1
ATOM 794 C C . ALA A 1 115 ? 18.569 -1.329 -15.139 1.00 96.56 115 ALA A C 1
ATOM 796 O O . ALA A 1 115 ? 18.969 -0.841 -16.186 1.00 96.56 115 ALA A O 1
ATOM 797 N N . ALA A 1 116 ? 17.473 -2.086 -15.122 1.00 97.81 116 ALA A N 1
ATOM 798 C CA . ALA A 1 116 ? 16.835 -2.551 -16.360 1.00 97.81 116 ALA A CA 1
ATOM 799 C C . ALA A 1 116 ? 15.357 -2.170 -16.448 1.00 97.81 116 ALA A C 1
ATOM 801 O O . ALA A 1 116 ? 14.647 -2.189 -15.447 1.00 97.81 116 ALA A O 1
ATOM 802 N N . VAL A 1 117 ? 14.888 -1.871 -17.656 1.00 98.56 117 VAL A N 1
ATOM 803 C CA . VAL A 1 117 ? 13.464 -1.703 -17.960 1.00 98.56 117 VAL A CA 1
ATOM 804 C C . VAL A 1 117 ? 13.064 -2.726 -19.010 1.00 98.56 117 VAL A C 1
ATOM 806 O O . VAL A 1 117 ? 13.716 -2.835 -20.047 1.00 98.56 117 VAL A O 1
ATOM 809 N N . VAL A 1 118 ? 11.986 -3.458 -18.751 1.00 98.38 118 VAL A N 1
ATOM 810 C CA . VAL A 1 118 ? 11.315 -4.320 -19.725 1.00 98.38 118 VAL A CA 1
ATOM 811 C C . VAL A 1 118 ? 9.889 -3.817 -19.877 1.00 98.38 118 VAL A C 1
ATOM 813 O O . VAL A 1 118 ? 9.154 -3.757 -18.894 1.00 98.38 118 VAL A O 1
ATOM 816 N N . VAL A 1 119 ? 9.503 -3.447 -21.093 1.00 98.12 119 VAL A N 1
ATOM 817 C CA . VAL A 1 119 ? 8.118 -3.119 -21.435 1.00 98.12 119 VAL A CA 1
ATOM 818 C C . VAL A 1 119 ? 7.546 -4.287 -22.215 1.00 98.12 119 VAL A C 1
ATOM 820 O O . VAL A 1 119 ? 8.042 -4.607 -23.298 1.00 98.12 119 VAL A O 1
ATOM 823 N N . GLY A 1 120 ? 6.534 -4.927 -21.636 1.00 98.00 120 GLY A N 1
ATOM 824 C CA . GLY A 1 120 ? 5.846 -6.065 -22.221 1.00 98.00 120 GLY A CA 1
ATOM 825 C C . GLY A 1 120 ? 5.166 -5.725 -23.544 1.00 98.00 120 GLY A C 1
ATOM 826 O O . GLY A 1 120 ? 4.976 -4.557 -23.893 1.00 98.00 120 GLY A O 1
ATOM 827 N N . ALA A 1 121 ? 4.798 -6.766 -24.289 1.00 98.06 121 ALA A N 1
ATOM 828 C CA . ALA A 1 121 ? 4.178 -6.616 -25.600 1.00 98.06 121 ALA A CA 1
ATOM 829 C C . ALA A 1 121 ? 2.980 -5.648 -25.582 1.00 98.06 121 ALA A C 1
ATOM 831 O O . ALA A 1 121 ? 2.148 -5.685 -24.674 1.00 98.06 121 ALA A O 1
ATOM 832 N N . TYR A 1 122 ? 2.906 -4.774 -26.586 1.00 96.81 122 TYR A N 1
ATOM 833 C CA . TYR A 1 122 ? 1.883 -3.730 -26.717 1.00 96.81 122 TYR A CA 1
ATOM 834 C C . TYR A 1 122 ? 1.767 -2.778 -25.514 1.00 96.81 122 TYR A C 1
ATOM 836 O O . TYR A 1 122 ? 0.741 -2.124 -25.347 1.00 96.81 122 TYR A O 1
ATOM 844 N N . GLY A 1 123 ? 2.787 -2.698 -24.655 1.00 96.25 123 GLY A N 1
ATOM 845 C CA . GLY A 1 123 ? 2.827 -1.708 -23.585 1.00 96.25 123 GLY A CA 1
ATOM 846 C C . GLY A 1 123 ? 3.024 -0.296 -24.138 1.00 96.25 123 GLY A C 1
ATOM 847 O O . GLY A 1 123 ? 3.754 -0.096 -25.110 1.00 96.25 123 GLY A O 1
ATOM 848 N N . GLU A 1 124 ? 2.397 0.694 -23.509 1.00 94.69 124 GLU A N 1
ATOM 849 C CA . GLU A 1 124 ? 2.526 2.105 -23.884 1.00 94.69 124 GLU A CA 1
ATOM 850 C C . GLU A 1 124 ? 3.153 2.890 -22.741 1.00 94.69 124 GLU A C 1
ATOM 852 O O . GLU A 1 124 ? 2.541 3.085 -21.689 1.00 94.69 124 GLU A O 1
ATOM 857 N N . VAL A 1 125 ? 4.379 3.360 -22.946 1.00 94.31 125 VAL A N 1
ATOM 858 C CA . VAL A 1 125 ? 5.083 4.160 -21.947 1.00 94.31 125 VAL A CA 1
ATOM 859 C C . VAL A 1 125 ? 5.438 5.549 -22.484 1.00 94.31 125 VAL A C 1
ATOM 861 O O . VAL A 1 125 ? 5.467 5.768 -23.696 1.00 94.31 125 VAL A O 1
ATOM 864 N N . GLY A 1 126 ? 5.670 6.526 -21.612 1.00 93.50 126 GLY A N 1
ATOM 865 C CA . GLY A 1 126 ? 6.245 7.814 -22.008 1.00 93.50 126 GLY A CA 1
ATOM 866 C C . GLY A 1 126 ? 7.767 7.777 -21.909 1.00 93.50 126 GLY A C 1
ATOM 867 O O . GLY A 1 126 ? 8.409 7.066 -22.689 1.00 93.50 126 GLY A O 1
ATOM 868 N N . SER A 1 127 ? 8.369 8.570 -21.019 1.00 93.12 127 SER A N 1
ATOM 869 C CA . SER A 1 127 ? 9.831 8.665 -20.930 1.00 93.12 127 SER A CA 1
ATOM 870 C C . SER A 1 127 ? 10.424 7.530 -20.099 1.00 93.12 127 SER A C 1
ATOM 872 O O . SER A 1 127 ? 9.970 7.239 -18.997 1.00 93.12 127 SER A O 1
ATOM 874 N N . ILE A 1 128 ? 11.494 6.913 -20.589 1.00 95.56 128 ILE A N 1
ATOM 875 C CA . ILE A 1 128 ? 12.207 5.835 -19.906 1.00 95.56 128 ILE A CA 1
ATOM 876 C C . ILE A 1 128 ? 13.625 6.293 -19.589 1.00 95.56 128 ILE A C 1
ATOM 878 O O . ILE A 1 128 ? 14.371 6.685 -20.485 1.00 95.56 128 ILE A O 1
ATOM 882 N N . LYS A 1 129 ? 14.023 6.165 -18.325 1.00 95.81 129 LYS A N 1
ATOM 883 C CA . LYS A 1 129 ? 15.404 6.291 -17.857 1.00 95.81 129 LYS A CA 1
ATOM 884 C C . LYS A 1 129 ? 15.850 4.979 -17.234 1.00 95.81 129 LYS A C 1
ATOM 886 O O . LYS A 1 129 ? 15.194 4.450 -16.340 1.00 95.81 129 LYS A O 1
ATOM 891 N N . SER A 1 130 ? 16.966 4.450 -17.718 1.00 96.88 130 SER A N 1
ATOM 892 C CA . SER A 1 130 ? 17.504 3.162 -17.296 1.00 96.88 130 SER A CA 1
ATOM 893 C C . SER A 1 130 ? 19.015 3.226 -17.078 1.00 96.88 130 SER A C 1
ATOM 895 O O . SER A 1 130 ? 19.776 3.651 -17.949 1.00 96.88 130 SER A O 1
ATOM 897 N N . GLY A 1 131 ? 19.472 2.749 -15.921 1.00 96.38 131 GLY A N 1
ATOM 898 C CA . GLY A 1 131 ? 20.897 2.696 -15.594 1.00 96.38 131 GLY A CA 1
ATOM 899 C C . GLY A 1 131 ? 21.697 1.608 -16.322 1.00 96.38 131 GLY A C 1
ATOM 900 O O . GLY A 1 131 ? 22.921 1.607 -16.230 1.00 96.38 131 GLY A O 1
ATOM 901 N N . ALA A 1 132 ? 21.061 0.688 -17.053 1.00 96.19 132 ALA A N 1
ATOM 902 C CA . ALA A 1 132 ? 21.757 -0.379 -17.773 1.00 96.19 132 ALA A CA 1
ATOM 903 C C . ALA A 1 132 ? 21.106 -0.751 -19.108 1.00 96.19 132 ALA A C 1
ATOM 905 O O . ALA A 1 132 ? 21.777 -0.662 -20.129 1.00 96.19 132 ALA A O 1
ATOM 906 N N . ALA A 1 133 ? 19.848 -1.188 -19.153 1.00 97.50 133 ALA A N 1
ATOM 907 C CA . ALA A 1 133 ? 19.262 -1.681 -20.402 1.00 97.50 133 ALA A CA 1
ATOM 908 C C . ALA A 1 133 ? 17.757 -1.450 -20.500 1.00 97.50 133 ALA A C 1
ATOM 910 O O . ALA A 1 133 ? 17.032 -1.567 -19.514 1.00 97.50 133 ALA A O 1
ATOM 911 N N . ILE A 1 134 ? 17.288 -1.208 -21.722 1.00 98.31 134 ILE A N 1
ATOM 912 C CA . ILE A 1 134 ? 15.865 -1.117 -22.051 1.00 98.31 134 ILE A CA 1
ATOM 913 C C . ILE A 1 134 ? 15.522 -2.239 -23.032 1.00 98.31 134 ILE A C 1
ATOM 915 O O . ILE A 1 134 ? 16.204 -2.438 -24.038 1.00 98.31 134 ILE A O 1
ATOM 919 N N . THR A 1 135 ? 14.455 -2.974 -22.741 1.00 98.12 135 THR A N 1
ATOM 920 C CA . THR A 1 135 ? 13.866 -3.979 -23.628 1.00 98.12 135 THR A CA 1
ATOM 921 C C . THR A 1 135 ? 12.426 -3.595 -23.894 1.00 98.12 135 THR A C 1
ATOM 923 O O . THR A 1 135 ? 11.624 -3.519 -22.969 1.00 98.12 135 THR A O 1
ATOM 926 N N . LEU A 1 136 ? 12.107 -3.335 -25.154 1.00 98.00 136 LEU A N 1
ATOM 927 C CA . LEU A 1 136 ? 10.747 -3.100 -25.617 1.00 98.00 136 LEU A CA 1
ATOM 928 C C . LEU A 1 136 ? 10.319 -4.338 -26.394 1.00 98.00 136 LEU A C 1
ATOM 930 O O . LEU A 1 136 ? 10.961 -4.682 -27.385 1.00 98.00 136 LEU A O 1
ATOM 934 N N . GLU A 1 137 ? 9.285 -5.034 -25.937 1.00 98.19 137 GLU A N 1
ATOM 935 C CA . GLU A 1 137 ? 8.766 -6.212 -26.632 1.00 98.19 137 GLU A CA 1
ATOM 936 C C . GLU A 1 137 ? 7.949 -5.834 -27.883 1.00 98.19 137 GLU A C 1
ATOM 938 O O . GLU A 1 137 ? 7.922 -4.680 -28.312 1.00 98.19 137 GLU A O 1
ATOM 943 N N . VAL A 1 138 ? 7.320 -6.822 -28.531 1.00 97.88 138 VAL A N 1
ATOM 944 C CA . VAL A 1 138 ? 6.550 -6.616 -29.768 1.00 97.88 138 VAL A CA 1
ATOM 945 C C . VAL A 1 138 ? 5.462 -5.553 -29.589 1.00 97.88 138 VAL A C 1
ATOM 947 O O . VAL A 1 138 ? 4.708 -5.589 -28.620 1.00 97.88 138 VAL A O 1
ATOM 950 N N . GLY A 1 139 ? 5.396 -4.592 -30.511 1.00 97.12 139 GLY A N 1
ATOM 951 C CA . GLY A 1 139 ? 4.394 -3.524 -30.515 1.00 97.12 139 GLY A CA 1
ATOM 952 C C . GLY A 1 139 ? 4.463 -2.549 -29.332 1.00 97.12 139 GLY A C 1
ATOM 953 O O . GLY A 1 139 ? 3.578 -1.707 -29.209 1.00 97.12 139 GLY A O 1
ATOM 954 N N . ALA A 1 140 ? 5.469 -2.644 -28.454 1.00 97.44 140 ALA A N 1
ATOM 955 C CA . ALA A 1 140 ? 5.618 -1.720 -27.335 1.00 97.44 140 ALA A CA 1
ATOM 956 C C . ALA A 1 140 ? 6.000 -0.316 -27.833 1.00 97.44 140 ALA A C 1
ATOM 958 O O . ALA A 1 140 ? 6.867 -0.162 -28.702 1.00 97.44 140 ALA A O 1
ATOM 959 N N . THR A 1 141 ? 5.383 0.719 -27.264 1.00 96.19 141 THR A N 1
ATOM 960 C CA . THR A 1 141 ? 5.649 2.112 -27.634 1.00 96.19 141 THR A CA 1
ATOM 961 C C . THR A 1 141 ? 6.187 2.938 -26.477 1.00 96.19 141 THR A C 1
ATOM 963 O O . THR A 1 141 ? 5.879 2.681 -25.317 1.00 96.19 141 THR A O 1
ATOM 966 N N . TYR A 1 142 ? 7.010 3.935 -26.801 1.00 95.19 142 TYR A N 1
ATOM 967 C CA . TYR A 1 142 ? 7.632 4.842 -25.834 1.00 95.19 142 TYR A CA 1
ATOM 968 C C . TYR A 1 142 ? 7.717 6.276 -26.380 1.00 95.19 142 TYR A C 1
ATOM 970 O O . TYR A 1 142 ? 7.754 6.456 -27.596 1.00 95.19 142 TYR A O 1
ATOM 978 N N . TYR A 1 143 ? 7.804 7.300 -25.528 1.00 94.62 143 TYR A N 1
ATOM 979 C CA . TYR A 1 143 ? 8.032 8.686 -25.974 1.00 94.62 143 TYR A CA 1
ATOM 980 C C . TYR A 1 143 ? 9.532 8.986 -26.130 1.00 94.62 143 TYR A C 1
ATOM 982 O O . TYR A 1 143 ? 10.033 9.252 -27.229 1.00 94.62 143 TYR A O 1
ATOM 990 N N . ALA A 1 144 ? 10.279 8.869 -25.031 1.00 92.44 144 ALA A N 1
ATOM 991 C CA . ALA A 1 144 ? 11.722 9.091 -24.967 1.00 92.44 144 ALA A CA 1
ATOM 992 C C . ALA A 1 144 ? 12.394 7.945 -24.204 1.00 92.44 144 ALA A C 1
ATOM 994 O O . ALA A 1 144 ? 11.803 7.386 -23.290 1.00 92.44 144 ALA A O 1
ATOM 995 N N . ALA A 1 145 ? 13.614 7.562 -24.579 1.00 92.25 145 ALA A N 1
ATOM 996 C CA . ALA A 1 145 ? 14.340 6.485 -23.910 1.00 92.25 145 ALA A CA 1
ATOM 997 C C . ALA A 1 145 ? 15.819 6.840 -23.761 1.00 92.25 145 ALA A C 1
ATOM 999 O O . ALA A 1 145 ? 16.496 7.142 -24.745 1.00 92.25 145 ALA A O 1
ATOM 1000 N N . GLU A 1 146 ? 16.306 6.765 -22.528 1.00 92.62 146 GLU A N 1
ATOM 1001 C CA . GLU A 1 146 ? 17.688 7.007 -22.136 1.00 92.62 146 GLU A CA 1
ATOM 1002 C C . GLU A 1 146 ? 18.190 5.793 -21.344 1.00 92.62 146 GLU A C 1
ATOM 1004 O O . GLU A 1 146 ? 17.776 5.559 -20.208 1.00 92.62 146 GLU A O 1
ATOM 1009 N N . ALA A 1 147 ? 19.085 5.009 -21.947 1.00 90.75 147 ALA A N 1
ATOM 1010 C CA . ALA A 1 147 ? 19.770 3.897 -21.293 1.00 90.75 147 ALA A CA 1
ATOM 1011 C C . ALA A 1 147 ? 21.283 4.126 -21.308 1.00 90.75 147 ALA A C 1
ATOM 1013 O O . ALA A 1 147 ? 21.827 4.562 -22.323 1.00 90.75 147 ALA A O 1
ATOM 1014 N N . LEU A 1 148 ? 21.977 3.784 -20.217 1.00 88.81 148 LEU A N 1
ATOM 1015 C CA . LEU A 1 148 ? 23.449 3.774 -20.218 1.00 88.81 148 LEU A CA 1
ATOM 1016 C C . LEU A 1 148 ? 24.035 2.625 -21.056 1.00 88.81 148 LEU A C 1
ATOM 1018 O O . LEU A 1 148 ? 25.160 2.732 -21.542 1.00 88.81 148 LEU A O 1
ATOM 1022 N N . GLY A 1 149 ? 23.293 1.529 -21.219 1.00 89.44 149 GLY A N 1
ATOM 1023 C CA . GLY A 1 149 ? 23.658 0.402 -22.077 1.00 89.44 149 GLY A CA 1
ATOM 1024 C C . GLY A 1 149 ? 22.665 0.193 -23.219 1.00 89.44 149 GLY A C 1
ATOM 1025 O O . GLY A 1 149 ? 22.183 1.145 -23.829 1.00 89.44 149 GLY A O 1
ATOM 1026 N N . ALA A 1 150 ? 22.407 -1.065 -23.580 1.00 91.94 150 ALA A N 1
ATOM 1027 C CA . ALA A 1 150 ? 21.671 -1.385 -24.800 1.00 91.94 150 ALA A CA 1
ATOM 1028 C C . ALA A 1 150 ? 20.165 -1.096 -24.681 1.00 91.94 150 ALA A C 1
ATOM 1030 O O . ALA A 1 150 ? 19.531 -1.408 -23.674 1.00 91.94 150 ALA A O 1
ATOM 1031 N N . THR A 1 151 ? 19.589 -0.568 -25.761 1.00 95.75 151 THR A N 1
ATOM 1032 C CA . THR A 1 151 ? 18.138 -0.545 -25.979 1.00 95.75 151 THR A CA 1
ATOM 1033 C C . THR A 1 151 ? 17.801 -1.554 -27.068 1.00 95.75 151 THR A C 1
ATOM 1035 O O . THR A 1 151 ? 18.371 -1.500 -28.158 1.00 95.75 151 THR A O 1
ATOM 1038 N N . THR A 1 152 ? 16.908 -2.490 -26.766 1.00 96.88 152 THR A N 1
ATOM 1039 C CA . THR A 1 152 ? 16.470 -3.546 -27.683 1.00 96.88 152 THR A CA 1
ATOM 1040 C C . THR A 1 152 ? 14.997 -3.374 -28.027 1.00 96.88 152 THR A C 1
ATOM 1042 O O . THR A 1 152 ? 14.194 -2.987 -27.178 1.00 96.88 152 THR A O 1
ATOM 1045 N N . PHE A 1 153 ? 14.663 -3.645 -29.288 1.00 97.12 153 PHE A N 1
ATOM 1046 C CA . PHE A 1 153 ? 13.333 -3.445 -29.853 1.00 97.12 153 PHE A CA 1
ATOM 1047 C C . PHE A 1 153 ? 12.816 -4.762 -30.427 1.00 97.12 153 PHE A C 1
ATOM 1049 O O . PHE A 1 153 ? 13.477 -5.383 -31.264 1.00 97.12 153 PHE A O 1
ATOM 1056 N N . GLY A 1 154 ? 11.633 -5.172 -29.984 1.00 96.38 154 GLY A N 1
ATOM 1057 C CA . GLY A 1 154 ? 10.834 -6.204 -30.621 1.00 96.38 154 GLY A CA 1
ATOM 1058 C C . GLY A 1 154 ? 10.275 -5.731 -31.962 1.00 96.38 154 GLY A C 1
ATOM 1059 O O . GLY A 1 154 ? 10.417 -4.571 -32.355 1.00 96.38 154 GLY A O 1
ATOM 1060 N N . ALA A 1 155 ? 9.621 -6.641 -32.683 1.00 96.81 155 ALA A N 1
ATOM 1061 C CA . ALA A 1 155 ? 8.929 -6.288 -33.918 1.00 96.81 155 ALA A CA 1
ATOM 1062 C C . ALA A 1 155 ? 7.891 -5.188 -33.650 1.00 96.81 155 ALA A C 1
ATOM 1064 O O . ALA A 1 155 ? 7.198 -5.234 -32.640 1.00 96.81 155 ALA A O 1
ATOM 1065 N N . GLU A 1 156 ? 7.798 -4.197 -34.537 1.00 94.94 156 GLU A N 1
ATOM 1066 C CA . GLU A 1 156 ? 6.821 -3.096 -34.441 1.00 94.94 156 GLU A CA 1
ATOM 1067 C C . GLU A 1 156 ? 6.944 -2.218 -33.180 1.00 94.94 156 GLU A C 1
ATOM 1069 O O . GLU A 1 156 ? 6.140 -1.308 -32.992 1.00 94.94 156 GLU A O 1
ATOM 1074 N N . ALA A 1 157 ? 7.966 -2.427 -32.342 1.00 95.88 157 ALA A N 1
ATOM 1075 C CA . ALA A 1 157 ? 8.263 -1.524 -31.242 1.00 95.88 157 ALA A CA 1
ATOM 1076 C C . ALA A 1 157 ? 8.746 -0.178 -31.795 1.00 95.88 157 ALA A C 1
ATOM 1078 O O . ALA A 1 157 ? 9.552 -0.123 -32.731 1.00 95.88 157 ALA A O 1
ATOM 1079 N N . GLY A 1 158 ? 8.270 0.924 -31.223 1.00 92.81 158 GLY A N 1
ATOM 1080 C CA . GLY A 1 158 ? 8.508 2.231 -31.824 1.00 92.81 158 GLY A CA 1
ATOM 1081 C C . GLY A 1 158 ? 8.237 3.410 -30.910 1.00 92.81 158 GLY A C 1
ATOM 1082 O O . GLY A 1 158 ? 7.732 3.275 -29.799 1.00 92.81 158 GLY A O 1
ATOM 1083 N N . ARG A 1 159 ? 8.587 4.602 -31.393 1.00 94.31 159 ARG A N 1
ATOM 1084 C CA . ARG A 1 159 ? 8.253 5.837 -30.687 1.00 94.31 159 ARG A CA 1
ATOM 1085 C C . ARG A 1 159 ? 6.799 6.222 -30.922 1.00 94.31 159 ARG A C 1
ATOM 1087 O O . ARG A 1 159 ? 6.349 6.221 -32.065 1.00 94.31 159 ARG A O 1
ATOM 1094 N N . ASN A 1 160 ? 6.100 6.604 -29.861 1.00 87.19 160 ASN A N 1
ATOM 1095 C CA . ASN A 1 160 ? 4.842 7.334 -29.942 1.00 87.19 160 ASN A CA 1
ATOM 1096 C C . ASN A 1 160 ? 5.113 8.852 -29.859 1.00 87.19 160 ASN A C 1
ATOM 1098 O O . ASN A 1 160 ? 6.213 9.294 -29.528 1.00 87.19 160 ASN A O 1
ATOM 1102 N N . SER A 1 161 ? 4.116 9.667 -30.206 1.00 83.31 161 SER A N 1
ATOM 1103 C CA . SER A 1 161 ? 4.195 11.133 -30.136 1.00 83.31 161 SER A CA 1
ATOM 1104 C C . SER A 1 161 ? 3.523 11.709 -28.884 1.00 83.31 161 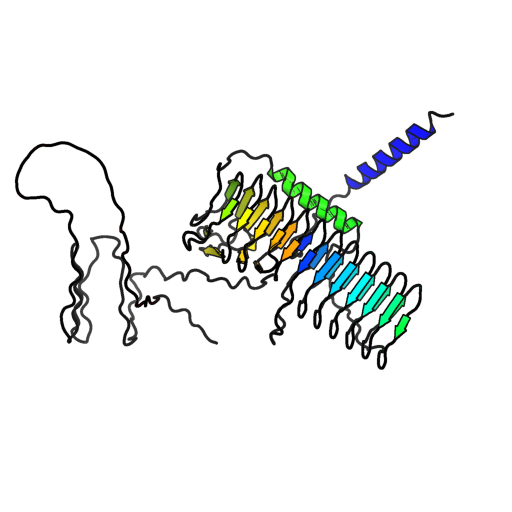SER A C 1
ATOM 1106 O O . SER A 1 161 ? 3.208 12.898 -28.862 1.00 83.31 161 SER A O 1
ATOM 1108 N N . ARG A 1 162 ? 3.205 10.874 -27.886 1.00 73.38 162 ARG A N 1
ATOM 1109 C CA . ARG A 1 162 ? 2.475 11.297 -26.687 1.00 73.38 162 ARG A CA 1
ATOM 1110 C C . ARG A 1 162 ? 3.462 11.736 -25.613 1.00 73.38 162 ARG A C 1
ATOM 1112 O O . ARG A 1 162 ? 4.024 10.914 -24.902 1.00 73.38 162 ARG A O 1
ATOM 1119 N N . GLU A 1 163 ? 3.617 13.046 -25.481 1.00 75.06 163 GLU A N 1
ATOM 1120 C CA . GLU A 1 163 ? 4.213 13.659 -24.298 1.00 75.06 163 GLU A CA 1
ATOM 1121 C C . GLU A 1 163 ? 3.155 13.760 -23.194 1.00 75.06 163 GLU A C 1
ATOM 1123 O O . GLU A 1 163 ? 2.022 14.176 -23.450 1.00 75.06 163 GLU A O 1
ATOM 1128 N N . TYR A 1 164 ? 3.504 13.368 -21.970 1.00 71.38 164 TYR A N 1
ATOM 1129 C CA . TYR A 1 164 ? 2.606 13.467 -20.822 1.00 71.38 164 TYR A CA 1
ATOM 1130 C C . TYR A 1 164 ? 3.072 14.613 -19.909 1.00 71.38 164 TYR A C 1
ATOM 1132 O O . TYR A 1 164 ? 4.017 14.438 -19.150 1.00 71.38 164 TYR A O 1
ATOM 1140 N N . SER A 1 165 ? 2.451 15.800 -19.994 1.00 57.94 165 SER A N 1
ATOM 1141 C CA . SER A 1 165 ? 2.992 17.028 -19.368 1.00 57.94 165 SER A CA 1
ATOM 1142 C C . SER A 1 165 ? 2.316 17.505 -18.074 1.00 57.94 165 SER A C 1
ATOM 1144 O O . SER A 1 165 ? 2.832 18.419 -17.438 1.00 57.94 165 SER A O 1
ATOM 1146 N N . ASP A 1 166 ? 1.202 16.904 -17.643 1.00 64.19 166 ASP A N 1
ATOM 1147 C CA . ASP A 1 166 ? 0.307 17.548 -16.657 1.00 64.19 166 ASP A CA 1
ATOM 1148 C C . ASP A 1 166 ? 0.172 16.780 -15.325 1.00 64.19 166 ASP A C 1
ATOM 1150 O O . ASP A 1 166 ? -0.792 16.956 -14.577 1.00 64.19 166 ASP A O 1
ATOM 1154 N N . TYR A 1 167 ? 1.128 15.903 -15.004 1.00 70.44 167 TYR A N 1
ATOM 1155 C CA . TYR A 1 167 ? 1.069 15.073 -13.799 1.00 70.44 167 TYR A CA 1
ATOM 1156 C C . TYR A 1 167 ? 1.870 15.641 -12.619 1.00 70.44 167 TYR A C 1
ATOM 1158 O O . TYR A 1 167 ? 3.055 15.945 -12.742 1.00 70.44 167 TYR A O 1
ATOM 1166 N N . VAL A 1 168 ? 1.241 15.715 -11.441 1.00 69.19 168 VAL A N 1
ATOM 1167 C CA . VAL A 1 168 ? 1.919 16.041 -10.177 1.00 69.19 168 VAL A CA 1
ATOM 1168 C C . VAL A 1 168 ? 2.279 14.745 -9.459 1.00 69.19 168 VAL A C 1
ATOM 1170 O O . VAL A 1 168 ? 1.396 14.058 -8.946 1.00 69.19 168 VAL A O 1
ATOM 1173 N N . ALA A 1 169 ? 3.574 14.438 -9.404 1.00 73.69 169 ALA A N 1
ATOM 1174 C CA . ALA A 1 169 ? 4.080 13.234 -8.758 1.00 73.69 169 ALA A CA 1
ATOM 1175 C C . ALA A 1 169 ? 3.869 13.216 -7.235 1.00 73.69 169 ALA A C 1
ATOM 1177 O O . ALA A 1 169 ? 3.806 14.252 -6.562 1.00 73.69 169 ALA A O 1
ATOM 1178 N N . GLY A 1 170 ? 3.783 12.001 -6.700 1.00 73.62 170 GLY A N 1
ATOM 1179 C CA . GLY A 1 170 ? 3.854 11.692 -5.284 1.00 73.62 170 GLY A CA 1
ATOM 1180 C C . GLY A 1 170 ? 5.183 12.140 -4.678 1.00 73.62 170 GLY A C 1
ATOM 1181 O O . GLY A 1 170 ? 6.169 12.387 -5.367 1.00 73.62 170 GLY A O 1
ATOM 1182 N N . PHE A 1 171 ? 5.196 12.274 -3.354 1.00 82.06 171 PHE A N 1
ATOM 1183 C CA . PHE A 1 171 ? 6.340 12.820 -2.621 1.00 82.06 171 PHE A CA 1
ATOM 1184 C C . PHE A 1 171 ? 7.550 11.866 -2.560 1.00 82.06 171 PHE A C 1
ATOM 1186 O O . PHE A 1 171 ? 8.692 12.312 -2.524 1.00 82.06 171 PHE A O 1
ATOM 1193 N N . ILE A 1 172 ? 7.296 10.560 -2.489 1.00 87.25 172 ILE A N 1
ATOM 1194 C CA . ILE A 1 172 ? 8.307 9.506 -2.398 1.00 87.25 172 ILE A CA 1
ATOM 1195 C C . ILE A 1 172 ? 8.745 9.111 -3.807 1.00 87.25 172 ILE A C 1
ATOM 1197 O O . ILE A 1 172 ? 7.998 8.467 -4.541 1.00 87.25 172 ILE A O 1
ATOM 1201 N N . ASP A 1 173 ? 9.974 9.478 -4.140 1.00 86.44 173 ASP A N 1
ATOM 1202 C CA . ASP A 1 173 ? 10.615 9.301 -5.444 1.00 86.44 173 ASP A CA 1
ATOM 1203 C C . ASP A 1 173 ? 12.048 8.739 -5.346 1.00 86.44 173 ASP A C 1
ATOM 1205 O O . ASP A 1 173 ? 12.652 8.372 -6.357 1.00 86.44 173 ASP A O 1
ATOM 1209 N N . SER A 1 174 ? 12.593 8.657 -4.129 1.00 89.62 174 SER A N 1
ATOM 1210 C CA . SER A 1 174 ? 13.995 8.371 -3.842 1.00 89.62 174 SER A CA 1
ATOM 1211 C C . SER A 1 174 ? 14.160 7.654 -2.500 1.00 89.62 174 SER A C 1
ATOM 1213 O O . SER A 1 174 ? 13.260 7.607 -1.659 1.00 89.62 174 SER A O 1
ATOM 1215 N N . THR A 1 175 ? 15.348 7.088 -2.280 1.00 91.25 175 THR A N 1
ATOM 1216 C CA . THR A 1 175 ? 15.666 6.368 -1.037 1.00 91.25 175 THR A CA 1
ATOM 1217 C C . THR A 1 175 ? 15.578 7.280 0.186 1.00 91.25 175 THR A C 1
ATOM 1219 O O . THR A 1 175 ? 15.161 6.835 1.257 1.00 91.25 175 THR A O 1
ATOM 1222 N N . ASP A 1 176 ? 15.913 8.561 0.030 1.00 91.31 176 ASP A N 1
ATOM 1223 C CA . ASP A 1 176 ? 15.875 9.545 1.112 1.00 91.31 176 ASP A CA 1
ATOM 1224 C C . ASP A 1 176 ? 14.432 9.883 1.506 1.00 91.31 176 ASP A C 1
ATOM 1226 O O . ASP A 1 176 ? 14.088 9.834 2.691 1.00 91.31 176 ASP A O 1
ATOM 1230 N N . THR A 1 177 ? 13.557 10.150 0.527 1.00 92.94 177 THR A N 1
ATOM 1231 C CA . THR A 1 177 ? 12.134 10.419 0.786 1.00 92.94 177 THR A CA 1
ATOM 1232 C C . THR A 1 177 ? 11.422 9.183 1.338 1.00 92.94 177 THR A C 1
ATOM 1234 O O . THR A 1 177 ? 10.624 9.310 2.268 1.00 92.94 177 THR A O 1
ATOM 1237 N N . MET A 1 178 ? 11.789 7.976 0.892 1.00 94.88 178 MET A N 1
ATOM 1238 C CA . MET A 1 178 ? 11.292 6.724 1.476 1.00 94.88 178 MET A CA 1
ATOM 1239 C C . MET A 1 178 ? 11.769 6.523 2.921 1.00 94.88 178 MET A C 1
ATOM 1241 O O . MET A 1 178 ? 10.992 6.138 3.795 1.00 94.88 178 MET A O 1
ATOM 1245 N N . THR A 1 179 ? 13.039 6.812 3.211 1.00 94.56 179 THR A N 1
ATOM 1246 C CA . THR A 1 179 ? 13.595 6.710 4.572 1.00 94.56 179 THR A CA 1
ATOM 1247 C C . THR A 1 179 ? 12.900 7.681 5.525 1.00 94.56 179 THR A C 1
ATOM 1249 O O . THR A 1 179 ? 12.550 7.316 6.653 1.00 94.56 179 THR A O 1
ATOM 1252 N N . ALA A 1 180 ? 12.637 8.906 5.070 1.00 93.12 180 ALA A N 1
ATOM 1253 C CA . ALA A 1 180 ? 11.883 9.886 5.836 1.00 93.12 180 ALA A CA 1
ATOM 1254 C C . ALA A 1 180 ? 10.420 9.444 6.058 1.00 93.12 180 ALA A C 1
ATOM 1256 O O . ALA A 1 180 ? 9.908 9.613 7.167 1.00 93.12 180 ALA A O 1
ATOM 1257 N N . ALA A 1 181 ? 9.777 8.795 5.077 1.00 94.62 181 ALA A N 1
ATOM 1258 C CA . ALA A 1 181 ? 8.436 8.223 5.234 1.00 94.62 181 ALA A CA 1
ATOM 1259 C C . ALA A 1 181 ? 8.406 7.137 6.317 1.00 94.62 181 ALA A C 1
ATOM 1261 O O . ALA A 1 181 ? 7.602 7.199 7.249 1.00 94.62 181 ALA A O 1
ATOM 1262 N N . MET A 1 182 ? 9.341 6.186 6.258 1.00 96.12 182 MET A N 1
ATOM 1263 C CA . MET A 1 182 ? 9.459 5.118 7.258 1.00 96.12 182 MET A CA 1
ATOM 1264 C C . MET A 1 182 ? 9.770 5.657 8.654 1.00 96.12 182 MET A C 1
ATOM 1266 O O . MET A 1 182 ? 9.268 5.131 9.651 1.00 96.12 182 MET A O 1
ATOM 1270 N N . THR A 1 183 ? 10.542 6.740 8.739 1.00 94.88 183 THR A N 1
ATOM 1271 C CA . THR A 1 183 ? 10.804 7.439 10.002 1.00 94.88 183 THR A CA 1
ATOM 1272 C C . THR A 1 183 ? 9.525 8.059 10.565 1.00 94.88 183 THR A C 1
ATOM 1274 O O . THR A 1 183 ? 9.247 7.890 11.751 1.00 94.88 183 THR A O 1
ATOM 1277 N N . ALA A 1 184 ? 8.708 8.717 9.735 1.00 93.75 184 ALA A N 1
ATOM 1278 C CA . ALA A 1 184 ? 7.426 9.286 10.154 1.00 93.75 184 ALA A CA 1
ATOM 1279 C C . ALA A 1 184 ? 6.433 8.203 10.621 1.00 93.75 184 ALA A C 1
ATOM 1281 O O . ALA A 1 184 ? 5.799 8.360 11.667 1.00 93.75 184 ALA A O 1
ATOM 1282 N N . ILE A 1 185 ? 6.354 7.076 9.904 1.00 95.50 185 ILE A N 1
ATOM 1283 C CA . ILE A 1 185 ? 5.531 5.912 10.278 1.00 95.50 185 ILE A CA 1
ATOM 1284 C C . ILE A 1 185 ? 5.993 5.342 11.624 1.00 95.50 185 ILE A C 1
ATOM 1286 O O . ILE A 1 185 ? 5.186 5.164 12.537 1.00 95.50 185 ILE A O 1
ATOM 1290 N N . THR A 1 186 ? 7.300 5.113 11.777 1.00 95.00 186 THR A N 1
ATOM 1291 C CA . THR A 1 186 ? 7.888 4.599 13.022 1.00 95.00 186 THR A CA 1
ATOM 1292 C C . THR A 1 186 ? 7.615 5.548 14.184 1.00 95.00 186 THR A C 1
ATOM 1294 O O . THR A 1 186 ? 7.182 5.101 15.244 1.00 95.00 186 THR A O 1
ATOM 1297 N N . LYS A 1 187 ? 7.788 6.858 13.973 1.00 93.31 187 LYS A N 1
ATOM 1298 C CA . LYS A 1 187 ? 7.502 7.888 14.975 1.00 93.31 187 LYS A CA 1
ATOM 1299 C C . LYS A 1 187 ? 6.036 7.859 15.409 1.00 93.31 187 LYS A C 1
ATOM 1301 O O . LYS A 1 187 ? 5.760 7.855 16.604 1.00 93.31 187 LYS A O 1
ATOM 1306 N N . LYS A 1 188 ? 5.091 7.773 14.464 1.00 92.50 188 LYS A N 1
ATOM 1307 C CA . LYS A 1 188 ? 3.653 7.667 14.771 1.00 92.50 188 LYS A CA 1
ATOM 1308 C C . LYS A 1 188 ? 3.352 6.448 15.647 1.00 92.50 188 LYS A C 1
ATOM 1310 O O . LYS A 1 188 ? 2.602 6.561 16.618 1.00 92.50 188 LYS A O 1
ATOM 1315 N N . ILE A 1 189 ? 3.963 5.305 15.334 1.00 93.00 189 ILE A N 1
ATOM 1316 C CA . ILE A 1 189 ? 3.835 4.071 16.117 1.00 93.00 189 ILE A CA 1
ATOM 1317 C C . ILE A 1 189 ? 4.414 4.263 17.524 1.00 93.00 189 ILE A C 1
ATOM 1319 O O . ILE A 1 189 ? 3.756 3.908 18.498 1.00 93.00 189 ILE A O 1
ATOM 1323 N N . THR A 1 190 ? 5.624 4.817 17.662 1.00 91.25 190 THR A N 1
ATOM 1324 C CA . THR A 1 190 ? 6.299 4.958 18.963 1.00 91.25 190 THR A CA 1
ATOM 1325 C C . THR A 1 190 ? 5.651 5.998 19.868 1.00 91.25 190 THR A C 1
ATOM 1327 O O . THR A 1 190 ? 5.482 5.725 21.055 1.00 91.25 190 THR A O 1
ATOM 1330 N N . ASP A 1 191 ? 5.231 7.143 19.323 1.00 88.69 191 ASP A N 1
ATOM 1331 C CA . ASP A 1 191 ? 4.578 8.223 20.080 1.00 88.69 191 ASP A CA 1
ATOM 1332 C C . ASP A 1 191 ? 3.242 7.760 20.683 1.00 88.69 191 ASP A C 1
ATOM 1334 O O . ASP A 1 191 ? 2.796 8.258 21.714 1.00 88.69 191 ASP A O 1
ATOM 1338 N N . SER A 1 192 ? 2.625 6.747 20.071 1.00 81.81 192 SER A N 1
ATOM 1339 C CA . SER A 1 192 ? 1.339 6.192 20.494 1.00 81.81 192 SER A CA 1
ATOM 1340 C C . SER A 1 192 ? 1.462 5.102 21.569 1.00 81.81 192 SER A C 1
ATOM 1342 O O . SER A 1 192 ? 0.445 4.665 22.106 1.00 81.81 192 SER A O 1
ATOM 1344 N N . LYS A 1 193 ? 2.684 4.670 21.931 1.00 70.06 193 LYS A N 1
ATOM 1345 C CA . LYS A 1 193 ? 2.922 3.623 22.950 1.00 70.06 193 LYS A CA 1
ATOM 1346 C C . LYS A 1 193 ? 2.763 4.106 24.402 1.00 70.06 193 LYS A C 1
ATOM 1348 O O . LYS A 1 193 ? 2.796 3.279 25.307 1.00 70.06 193 LYS A O 1
ATOM 1353 N N . GLY A 1 194 ? 2.605 5.411 24.641 1.00 56.16 194 GLY A N 1
ATOM 1354 C CA . GLY A 1 194 ? 2.734 6.032 25.968 1.00 56.16 194 GLY A CA 1
ATOM 1355 C C . GLY A 1 194 ? 1.464 6.616 26.592 1.00 56.16 194 GLY A C 1
ATOM 1356 O O . GLY A 1 194 ? 1.553 7.668 27.215 1.00 56.16 194 GLY A O 1
ATOM 1357 N N . VAL A 1 195 ? 0.284 6.007 26.436 1.00 49.34 195 VAL A N 1
ATOM 1358 C CA . VAL A 1 195 ? -0.945 6.566 27.036 1.00 49.34 195 VAL A CA 1
ATOM 1359 C C . VAL A 1 195 ? -1.692 5.481 27.833 1.00 49.34 195 VAL A C 1
ATOM 1361 O O . VAL A 1 195 ? -1.945 4.394 27.321 1.00 49.34 195 VAL A O 1
ATOM 1364 N N . ASP A 1 196 ? -2.087 5.771 29.073 1.00 44.81 196 ASP A N 1
ATOM 1365 C CA . ASP A 1 196 ? -2.784 4.835 29.977 1.00 44.81 196 ASP A CA 1
ATOM 1366 C C . ASP A 1 196 ? -4.234 4.534 29.530 1.00 44.81 196 ASP A C 1
ATOM 1368 O O . ASP A 1 196 ? -4.840 5.333 28.810 1.00 44.81 196 ASP A O 1
ATOM 1372 N N . GLY A 1 197 ? -4.783 3.366 29.907 1.00 55.81 197 GLY A N 1
ATOM 1373 C CA . GLY A 1 197 ? -6.185 2.963 29.650 1.00 55.81 197 GLY A CA 1
ATOM 1374 C C . GLY A 1 197 ? -6.393 1.695 28.802 1.00 55.81 197 GLY A C 1
ATOM 1375 O O . GLY A 1 197 ? -7.191 1.711 27.870 1.00 55.81 197 GLY A O 1
ATOM 1376 N N . VAL A 1 198 ? -5.661 0.613 29.084 1.00 55.72 198 VAL A N 1
ATOM 1377 C CA . VAL A 1 198 ? -5.718 -0.669 28.349 1.00 55.72 198 VAL A CA 1
ATOM 1378 C C . VAL A 1 198 ? -7.057 -1.400 28.566 1.00 55.72 198 VAL A C 1
ATOM 1380 O O . VAL A 1 198 ? -7.389 -1.746 29.698 1.00 55.72 198 VAL A O 1
ATOM 1383 N N . ILE A 1 199 ? -7.783 -1.721 27.488 1.00 62.75 199 ILE A N 1
ATOM 1384 C CA . ILE A 1 199 ? -8.792 -2.793 27.455 1.00 62.75 199 ILE A CA 1
ATOM 1385 C C . ILE A 1 199 ? -8.027 -4.109 27.262 1.00 62.75 199 ILE A C 1
ATOM 1387 O O . ILE A 1 199 ? -7.330 -4.307 26.266 1.00 62.75 199 ILE A O 1
ATOM 1391 N N . SER A 1 200 ? -8.081 -4.989 28.260 1.00 57.16 200 SER A N 1
ATOM 1392 C CA . SER A 1 200 ? -7.082 -6.046 28.469 1.00 57.16 200 SER A CA 1
ATOM 1393 C C . SER A 1 200 ? -7.168 -7.259 27.536 1.00 57.16 200 SER A C 1
ATOM 1395 O O . SER A 1 200 ? -6.199 -8.003 27.483 1.00 57.16 200 SER A O 1
ATOM 1397 N N . ASN A 1 201 ? -8.267 -7.463 26.803 1.00 56.16 201 ASN A N 1
ATOM 1398 C CA . ASN A 1 201 ? -8.432 -8.445 25.715 1.00 56.16 201 ASN A CA 1
ATOM 1399 C C . ASN A 1 201 ? -9.827 -8.219 25.106 1.00 56.16 201 ASN A C 1
ATOM 1401 O O . ASN A 1 201 ? -10.783 -8.031 25.847 1.00 56.16 201 ASN A O 1
ATOM 1405 N N . GLY A 1 202 ? -10.061 -8.208 23.800 1.00 71.94 202 GLY A N 1
ATOM 1406 C CA . GLY A 1 202 ? -9.270 -8.700 22.677 1.00 71.94 202 GLY A CA 1
ATOM 1407 C C . GLY A 1 202 ? -10.190 -9.099 21.518 1.00 71.94 202 GLY A C 1
ATOM 1408 O O . GLY A 1 202 ? -9.698 -9.300 20.424 1.00 71.94 202 GLY A O 1
ATOM 1409 N N . ASP A 1 203 ? -11.506 -9.168 21.735 1.00 85.12 203 ASP A N 1
ATOM 1410 C CA . ASP A 1 203 ? -12.537 -9.252 20.701 1.00 85.12 203 ASP A CA 1
ATOM 1411 C C . ASP A 1 203 ? -13.357 -7.953 20.706 1.00 85.12 203 ASP A C 1
ATOM 1413 O O . ASP A 1 203 ? -13.853 -7.550 21.759 1.00 85.12 203 ASP A O 1
ATOM 1417 N N . ILE A 1 204 ? -13.464 -7.282 19.557 1.00 85.94 204 ILE A N 1
ATOM 1418 C CA . ILE A 1 204 ? -14.263 -6.054 19.410 1.00 85.94 204 ILE A CA 1
ATOM 1419 C C . ILE A 1 204 ? -15.557 -6.274 18.609 1.00 85.94 204 ILE A C 1
ATOM 1421 O O . ILE A 1 204 ? -16.240 -5.314 18.254 1.00 85.94 204 ILE A O 1
ATOM 1425 N N . SER A 1 205 ? -15.911 -7.527 18.322 1.00 84.50 205 SER A N 1
ATOM 1426 C CA . SER A 1 205 ? -17.108 -7.883 17.551 1.00 84.50 205 SER A CA 1
ATOM 1427 C C . SER A 1 205 ? -18.381 -7.326 18.194 1.00 84.50 205 SER A C 1
ATOM 1429 O O . SER A 1 205 ? -18.613 -7.482 19.391 1.00 84.50 205 SER A O 1
ATOM 1431 N N . GLY A 1 206 ? -19.220 -6.665 17.392 1.00 81.38 206 GLY A N 1
ATOM 1432 C CA . GLY A 1 206 ? -20.475 -6.052 17.838 1.00 81.38 206 GLY A CA 1
ATOM 1433 C C . GLY A 1 206 ? -20.339 -4.796 18.700 1.00 81.38 206 GLY A C 1
ATOM 1434 O O . GLY A 1 206 ? -21.355 -4.259 19.141 1.00 81.38 206 GLY A O 1
ATOM 1435 N N . ILE A 1 207 ? -19.121 -4.309 18.950 1.00 85.50 207 ILE A N 1
ATOM 1436 C CA . ILE A 1 207 ? -18.922 -3.068 19.698 1.00 85.50 207 ILE A CA 1
ATOM 1437 C C . ILE A 1 207 ? -19.264 -1.866 18.812 1.00 85.50 207 ILE A C 1
ATOM 1439 O O . ILE A 1 207 ? -18.894 -1.807 17.637 1.00 85.50 207 ILE A O 1
ATOM 1443 N N . THR A 1 208 ? -19.953 -0.889 19.407 1.00 89.50 208 THR A N 1
ATOM 1444 C CA . THR A 1 208 ? -20.104 0.460 18.854 1.00 89.50 208 THR A CA 1
ATOM 1445 C C . THR A 1 208 ? -19.140 1.403 19.563 1.00 89.50 208 THR A C 1
ATOM 1447 O O . THR A 1 208 ? -19.216 1.572 20.780 1.00 89.50 208 THR A O 1
ATOM 1450 N N . PHE A 1 209 ? -18.227 2.002 18.808 1.00 89.94 209 PHE A N 1
ATOM 1451 C CA . PHE A 1 209 ? -17.289 3.005 19.292 1.00 89.94 209 PHE A CA 1
ATOM 1452 C C . PHE A 1 209 ? -17.834 4.403 19.012 1.00 89.94 209 PHE A C 1
ATOM 1454 O O . PHE A 1 209 ? -18.239 4.696 17.889 1.00 89.94 209 PHE A O 1
ATOM 1461 N N . GLY A 1 210 ? -17.812 5.259 20.033 1.00 91.31 210 GLY A N 1
ATOM 1462 C CA . GLY A 1 210 ? -17.951 6.704 19.858 1.00 91.31 210 GLY A CA 1
ATOM 1463 C C . GLY A 1 210 ? -16.600 7.350 19.521 1.00 91.31 210 GLY A C 1
ATOM 1464 O O . GLY A 1 210 ? -15.580 6.657 19.482 1.00 91.31 210 GLY A O 1
ATOM 1465 N N . PRO A 1 211 ? -16.553 8.669 19.284 1.00 92.44 211 PRO A N 1
ATOM 1466 C CA . PRO A 1 211 ? -15.302 9.361 18.989 1.00 92.44 211 PRO A CA 1
ATOM 1467 C C . PRO A 1 211 ? -14.346 9.280 20.186 1.00 92.44 211 PRO A C 1
ATOM 1469 O O . PRO A 1 211 ? -14.763 9.458 21.334 1.00 92.44 211 PRO A O 1
ATOM 1472 N N . GLY A 1 212 ? -13.059 9.026 19.943 1.00 90.94 212 GLY A N 1
ATOM 1473 C CA . GLY A 1 212 ? -12.073 8.927 21.020 1.00 90.94 212 GLY A CA 1
ATOM 1474 C C . GLY A 1 212 ? -10.863 8.048 20.724 1.00 90.94 212 GLY A C 1
ATOM 1475 O O . GLY A 1 212 ? -10.617 7.627 19.593 1.00 90.94 212 GLY A O 1
ATOM 1476 N N . VAL A 1 213 ? -10.084 7.789 21.779 1.00 90.94 213 VAL A N 1
ATOM 1477 C CA . VAL A 1 213 ? -8.873 6.959 21.744 1.00 90.94 213 VAL A CA 1
ATOM 1478 C C . VAL A 1 213 ? -9.106 5.687 22.554 1.00 90.94 213 VAL A C 1
ATOM 1480 O O . VAL A 1 213 ? -9.367 5.753 23.755 1.00 90.94 213 VAL A O 1
ATOM 1483 N N . TYR A 1 214 ? -8.949 4.532 21.915 1.00 89.69 214 TYR A N 1
ATOM 1484 C CA . TYR A 1 214 ? -9.158 3.211 22.501 1.00 89.69 214 TYR A CA 1
ATOM 1485 C C . TYR A 1 214 ? -7.863 2.413 22.475 1.00 89.69 214 TYR A C 1
ATOM 1487 O O . TYR A 1 214 ? -7.122 2.464 21.493 1.00 89.69 214 TYR A O 1
ATOM 1495 N N . LYS A 1 215 ? -7.585 1.666 23.548 1.00 87.94 215 LYS A N 1
ATOM 1496 C CA . LYS A 1 215 ? -6.357 0.875 23.662 1.00 87.94 215 LYS A CA 1
ATOM 1497 C C . LYS A 1 215 ? -6.625 -0.576 23.962 1.00 87.94 215 LYS A C 1
ATOM 1499 O O . LYS A 1 215 ? -7.450 -0.881 24.814 1.00 87.94 215 LYS A O 1
ATOM 1504 N N . PHE A 1 216 ? -5.845 -1.442 23.336 1.00 87.69 216 PHE A N 1
ATOM 1505 C CA . PHE A 1 216 ? -5.980 -2.886 23.423 1.00 87.69 216 PHE A CA 1
ATOM 1506 C C . PHE A 1 216 ? -4.614 -3.552 23.599 1.00 87.69 216 PHE A C 1
ATOM 1508 O O . PHE A 1 216 ? -3.593 -3.015 23.164 1.00 87.69 216 PHE A O 1
ATOM 1515 N N . GLY A 1 217 ? -4.611 -4.748 24.190 1.00 87.31 217 GLY A N 1
ATOM 1516 C CA . GLY A 1 217 ? -3.494 -5.688 24.056 1.00 87.31 217 GLY A CA 1
ATOM 1517 C C . GLY A 1 217 ? -3.375 -6.129 22.596 1.00 87.31 217 GLY A C 1
ATOM 1518 O O . GLY A 1 217 ? -2.635 -5.526 21.820 1.00 87.31 217 GLY A O 1
ATOM 1519 N N . ALA A 1 218 ? -4.205 -7.094 22.204 1.00 87.31 218 ALA A N 1
ATOM 1520 C CA . ALA A 1 218 ? -4.480 -7.468 20.816 1.00 87.31 218 ALA A CA 1
ATOM 1521 C C . ALA A 1 218 ? -5.899 -7.043 20.402 1.00 87.31 218 ALA A C 1
ATOM 1523 O O . ALA A 1 218 ? -6.772 -6.887 21.257 1.00 87.31 218 ALA A O 1
ATOM 1524 N N . ILE A 1 219 ? -6.144 -6.899 19.098 1.00 90.50 219 ILE A N 1
ATOM 1525 C CA . ILE A 1 219 ? -7.491 -6.692 18.542 1.00 90.50 219 ILE A CA 1
ATOM 1526 C C . ILE A 1 219 ? -7.863 -7.905 17.699 1.00 90.50 219 ILE A C 1
ATOM 1528 O O . ILE A 1 219 ? -7.143 -8.283 16.783 1.00 90.50 219 ILE A O 1
ATOM 1532 N N . ASN A 1 220 ? -9.017 -8.498 17.952 1.00 88.44 220 ASN A N 1
ATOM 1533 C CA . ASN A 1 220 ? -9.561 -9.576 17.145 1.00 88.44 220 ASN A CA 1
ATOM 1534 C C . ASN A 1 220 ? -11.007 -9.257 16.786 1.00 88.44 220 ASN A C 1
ATOM 1536 O O . ASN A 1 220 ? -11.740 -8.639 17.558 1.00 88.44 220 ASN A O 1
ATOM 1540 N N . LEU A 1 221 ? -11.400 -9.693 15.598 1.00 85.88 221 LEU A N 1
ATOM 1541 C CA . LEU A 1 221 ? -12.780 -9.706 15.154 1.00 85.88 221 LEU A CA 1
ATOM 1542 C C . LEU A 1 221 ? -13.145 -11.127 14.779 1.00 85.88 221 LEU A C 1
ATOM 1544 O O . LEU A 1 221 ? -12.656 -11.660 13.780 1.00 85.88 221 LEU A O 1
ATOM 1548 N N . MET A 1 222 ? -13.964 -11.760 15.609 1.00 74.62 222 MET A N 1
ATOM 1549 C CA . MET A 1 222 ? -14.368 -13.145 15.435 1.00 74.62 222 MET A CA 1
ATOM 1550 C C . MET A 1 222 ? -15.709 -13.210 14.701 1.00 74.62 222 MET A C 1
ATOM 1552 O O . MET A 1 222 ? -16.696 -12.612 15.115 1.00 74.62 222 MET A O 1
ATOM 1556 N N . TRP A 1 223 ? -15.774 -13.991 13.618 1.00 59.66 223 TRP A N 1
ATOM 1557 C CA . TRP A 1 223 ? -16.981 -14.196 12.791 1.00 59.66 223 TRP A CA 1
ATOM 1558 C C . TRP A 1 223 ? -18.141 -14.930 13.517 1.00 59.66 223 TRP A C 1
ATOM 1560 O O . TRP A 1 223 ? -19.086 -15.403 12.898 1.00 59.66 223 TRP A O 1
ATOM 1570 N N . GLY A 1 224 ? -18.121 -15.040 14.847 1.00 47.88 224 GLY A N 1
ATOM 1571 C CA . GLY A 1 224 ? -19.099 -15.822 15.611 1.00 47.88 224 GLY A CA 1
ATOM 1572 C C . GLY A 1 224 ? -20.528 -15.265 15.626 1.00 47.88 224 GLY A C 1
ATOM 1573 O O . GLY A 1 224 ? -21.439 -15.997 16.006 1.00 47.88 224 GLY A O 1
ATOM 1574 N N . SER A 1 225 ? -20.746 -14.009 15.212 1.00 47.09 225 SER A N 1
ATOM 1575 C CA . SER A 1 225 ? -21.997 -13.299 15.540 1.00 47.09 225 SER A CA 1
ATOM 1576 C C . SER A 1 225 ? -22.632 -12.470 14.417 1.00 47.09 225 SER A C 1
ATOM 1578 O O . SER A 1 225 ? -23.656 -11.847 14.678 1.00 47.09 225 SER A O 1
ATOM 1580 N N . ASN A 1 226 ? -22.056 -12.386 13.205 1.00 53.59 226 ASN A N 1
ATOM 1581 C CA . ASN A 1 226 ? -22.450 -11.368 12.203 1.00 53.59 226 ASN A CA 1
ATOM 1582 C C . ASN A 1 226 ? -22.548 -9.949 12.804 1.00 53.59 226 ASN A C 1
ATOM 1584 O O . ASN A 1 226 ? -23.368 -9.142 12.372 1.00 53.59 226 ASN A O 1
ATOM 1588 N N . ALA A 1 227 ? -21.761 -9.662 13.843 1.00 68.69 227 ALA A N 1
ATOM 1589 C CA . ALA A 1 227 ? -21.849 -8.423 14.594 1.00 68.69 227 ALA A CA 1
ATOM 1590 C C . ALA A 1 227 ? -20.705 -7.506 14.135 1.00 68.69 227 ALA A C 1
ATOM 1592 O O . ALA A 1 227 ? -19.582 -7.642 14.634 1.00 68.69 227 ALA A O 1
ATOM 1593 N N . PRO A 1 228 ? -20.938 -6.634 13.137 1.00 76.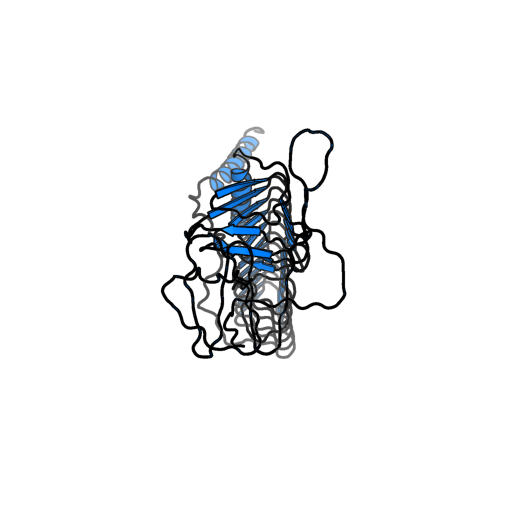81 228 PRO A N 1
ATOM 1594 C CA . PRO A 1 228 ? -19.916 -5.717 12.658 1.00 76.81 228 PRO A CA 1
ATOM 1595 C C . PRO A 1 228 ? -19.496 -4.760 13.773 1.00 76.81 228 PRO A C 1
ATOM 1597 O O . PRO A 1 228 ? -20.277 -4.436 14.670 1.00 76.81 228 PRO A O 1
ATOM 1600 N N . VAL A 1 229 ? -18.261 -4.276 13.691 1.00 86.12 229 VAL A N 1
ATOM 1601 C CA . VAL A 1 229 ? -17.833 -3.124 14.490 1.00 86.12 229 VAL A CA 1
ATOM 1602 C C . VAL A 1 229 ? -18.513 -1.892 13.930 1.00 86.12 229 VAL A C 1
ATOM 1604 O O . VAL A 1 229 ? -18.472 -1.669 12.720 1.00 86.12 229 VAL A O 1
ATOM 1607 N N . THR A 1 230 ? -19.105 -1.091 14.806 1.00 88.50 230 THR A N 1
ATOM 1608 C CA . THR A 1 230 ? -19.752 0.163 14.427 1.00 88.50 230 THR A CA 1
ATOM 1609 C C . THR A 1 230 ? -18.936 1.344 14.934 1.00 88.50 230 THR A C 1
ATOM 1611 O O . THR A 1 230 ? -18.536 1.368 16.095 1.00 88.50 230 THR A O 1
ATOM 1614 N N . PHE A 1 231 ? -18.705 2.331 14.077 1.00 89.81 231 PHE A N 1
ATOM 1615 C CA . PHE A 1 231 ? -18.192 3.641 14.456 1.00 89.81 231 PHE A CA 1
ATOM 1616 C C . PHE A 1 231 ? -19.323 4.659 14.343 1.00 89.81 231 PHE A C 1
ATOM 1618 O O . PHE A 1 231 ? -19.879 4.864 13.261 1.00 89.81 231 PHE A O 1
ATOM 1625 N N . ASP A 1 232 ? -19.668 5.266 15.473 1.00 89.81 232 ASP A N 1
ATOM 1626 C CA . ASP A 1 232 ? -20.727 6.258 15.594 1.00 89.81 232 ASP A CA 1
ATOM 1627 C C . ASP A 1 232 ? -20.122 7.637 15.844 1.00 89.81 232 ASP A C 1
ATOM 1629 O O . ASP A 1 232 ? -19.494 7.892 16.873 1.00 89.81 232 ASP A O 1
ATOM 1633 N N . ALA A 1 233 ? -20.293 8.530 14.875 1.00 88.94 233 ALA A N 1
ATOM 1634 C CA . ALA A 1 233 ? -19.804 9.898 14.954 1.00 88.94 233 ALA A CA 1
ATOM 1635 C C . ALA A 1 233 ? -20.694 10.829 15.797 1.00 88.94 233 ALA A C 1
ATOM 1637 O O . ALA A 1 233 ? -20.341 11.990 15.989 1.00 88.94 233 ALA A O 1
ATOM 1638 N N . ASN A 1 234 ? -21.836 10.355 16.311 1.00 89.81 234 ASN A N 1
ATOM 1639 C CA . ASN A 1 234 ? -22.793 11.142 17.096 1.00 89.81 234 ASN A CA 1
ATOM 1640 C C . ASN A 1 234 ? -23.234 12.450 16.403 1.00 89.81 234 ASN A C 1
ATOM 1642 O O . ASN A 1 234 ? -23.516 13.448 17.066 1.00 89.81 234 ASN A O 1
ATOM 1646 N N . GLY A 1 235 ? -23.289 12.452 15.066 1.00 89.12 235 GLY A N 1
ATOM 1647 C CA . GLY A 1 235 ? -23.674 13.607 14.253 1.00 89.12 235 GLY A CA 1
ATOM 1648 C C . GLY A 1 235 ? -22.524 14.543 13.871 1.00 89.12 235 GLY A C 1
ATOM 1649 O O . GLY A 1 235 ? -22.767 15.494 13.131 1.00 89.12 235 GLY A O 1
ATOM 1650 N N . ASP A 1 236 ? -21.294 14.287 14.326 1.00 88.75 236 ASP A N 1
ATOM 1651 C CA . ASP A 1 236 ? -20.112 15.087 13.994 1.00 88.75 236 ASP A CA 1
ATOM 1652 C C . ASP A 1 236 ? -19.295 14.441 12.853 1.00 88.75 236 ASP A C 1
ATOM 1654 O O . ASP A 1 236 ? -18.553 13.486 13.083 1.00 88.75 236 ASP A O 1
ATOM 1658 N N . PRO A 1 237 ? -19.365 14.945 11.608 1.00 84.62 237 PRO A N 1
ATOM 1659 C CA . PRO A 1 237 ? -18.637 14.367 10.478 1.00 84.62 237 PRO A CA 1
ATOM 1660 C C . PRO A 1 237 ? -17.107 14.517 10.558 1.00 84.62 237 PRO A C 1
ATOM 1662 O O . PRO A 1 237 ? -16.403 13.961 9.704 1.00 84.62 237 PRO A O 1
ATOM 1665 N N . ASP A 1 238 ? -16.597 15.263 11.539 1.00 91.88 238 ASP A N 1
ATOM 1666 C CA . ASP A 1 238 ? -15.172 15.422 11.828 1.00 91.88 238 ASP A CA 1
ATOM 1667 C C . ASP A 1 238 ? -14.734 14.583 13.045 1.00 91.88 238 ASP A C 1
ATOM 1669 O O . ASP A 1 238 ? -13.564 14.613 13.435 1.00 91.88 238 ASP A O 1
ATOM 1673 N N . ALA A 1 239 ? -15.642 13.764 13.598 1.00 90.38 239 ALA A N 1
ATOM 1674 C CA . ALA A 1 239 ? -15.364 12.812 14.665 1.00 90.38 239 ALA A CA 1
ATOM 1675 C C . ALA A 1 239 ? -14.184 11.895 14.323 1.00 90.38 239 ALA A C 1
ATOM 1677 O O . ALA A 1 239 ? -14.148 11.292 13.248 1.00 90.38 239 ALA A O 1
ATOM 1678 N N . GLN A 1 240 ? -13.253 11.757 15.272 1.00 94.06 240 GLN A N 1
ATOM 1679 C CA . GLN A 1 240 ? -12.026 10.972 15.134 1.00 94.06 240 GLN A CA 1
ATOM 1680 C C . GLN A 1 240 ? -12.044 9.727 16.021 1.00 94.06 240 GLN A C 1
ATOM 1682 O O . GLN A 1 240 ? -12.413 9.787 17.197 1.00 94.06 240 GLN A O 1
ATOM 1687 N N . PHE A 1 241 ? -11.552 8.616 15.477 1.00 94.75 241 PHE A N 1
ATOM 1688 C CA . PHE A 1 241 ? -11.438 7.336 16.171 1.00 94.75 241 PHE A CA 1
ATOM 1689 C C . PHE A 1 241 ? -9.991 6.859 16.086 1.00 94.75 241 PHE A C 1
ATOM 1691 O O . PHE A 1 241 ? -9.476 6.605 15.000 1.00 94.75 241 PHE A O 1
ATOM 1698 N N . THR A 1 242 ? -9.305 6.747 17.221 1.00 94.12 242 THR A N 1
ATOM 1699 C CA . THR A 1 242 ? -7.926 6.243 17.276 1.00 94.12 242 THR A CA 1
ATOM 1700 C C . THR A 1 242 ? -7.882 4.929 18.039 1.00 94.12 242 THR A C 1
ATOM 1702 O O . THR A 1 242 ? -8.086 4.891 19.250 1.00 94.12 242 THR A O 1
ATOM 1705 N N . MET A 1 243 ? -7.580 3.853 17.328 1.00 93.31 243 MET A N 1
ATOM 1706 C CA . MET A 1 243 ? -7.515 2.491 17.839 1.00 93.31 243 MET A CA 1
ATOM 1707 C C . MET A 1 243 ? -6.047 2.096 17.988 1.00 93.31 243 MET A C 1
ATOM 1709 O O . MET A 1 243 ? -5.330 2.001 16.997 1.00 93.31 243 MET A O 1
ATOM 1713 N N . ILE A 1 244 ? -5.580 1.879 19.215 1.00 92.19 244 ILE A N 1
ATOM 1714 C CA . ILE A 1 244 ? -4.180 1.554 19.513 1.00 92.19 244 ILE A CA 1
ATOM 1715 C C . ILE A 1 244 ? -4.106 0.133 20.068 1.00 92.19 244 ILE A C 1
ATOM 1717 O O . ILE A 1 244 ? -4.802 -0.201 21.022 1.00 92.19 244 ILE A O 1
ATOM 1721 N N . SER A 1 245 ? -3.239 -0.705 19.514 1.00 90.81 245 SER A N 1
ATOM 1722 C CA . SER A 1 245 ? -2.974 -2.056 20.008 1.00 90.81 245 SER A CA 1
ATOM 1723 C C . SER A 1 245 ? -1.483 -2.231 20.262 1.00 90.81 245 SER A C 1
ATOM 1725 O O . SER A 1 245 ? -0.668 -1.819 19.440 1.00 90.81 245 SER A O 1
ATOM 1727 N N . SER A 1 246 ? -1.104 -2.838 21.390 1.00 90.12 246 SER A N 1
ATOM 1728 C CA . SER A 1 246 ? 0.298 -3.202 21.640 1.00 90.12 246 SER A CA 1
ATOM 1729 C C . SER A 1 246 ? 0.753 -4.419 20.829 1.00 90.12 246 SER A C 1
ATOM 1731 O O . SER A 1 246 ? 1.954 -4.609 20.645 1.00 90.12 246 SER A O 1
ATOM 1733 N N . GLU A 1 247 ? -0.187 -5.226 20.343 1.00 90.31 247 GLU A N 1
ATOM 1734 C CA . GLU A 1 247 ? 0.046 -6.461 19.600 1.00 90.31 247 GLU A CA 1
ATOM 1735 C C . GLU A 1 247 ? -0.597 -6.402 18.200 1.00 90.31 247 GLU A C 1
ATOM 1737 O O . GLU A 1 247 ? -0.737 -5.334 17.598 1.00 90.31 247 GLU A O 1
ATOM 1742 N N . ALA A 1 248 ? -0.899 -7.572 17.636 1.00 93.00 248 ALA A N 1
ATOM 1743 C CA . ALA A 1 248 ? -1.498 -7.719 16.321 1.00 93.00 248 ALA A CA 1
ATOM 1744 C C . ALA A 1 248 ? -3.007 -7.423 16.324 1.00 93.00 248 ALA A C 1
ATOM 1746 O O . ALA A 1 248 ? -3.695 -7.555 17.341 1.00 93.00 248 ALA A O 1
ATOM 1747 N N . MET A 1 249 ? -3.519 -7.097 15.137 1.00 94.69 249 MET A N 1
ATOM 1748 C CA . MET A 1 249 ? -4.945 -7.069 14.835 1.00 94.69 249 MET A CA 1
ATOM 1749 C C . MET A 1 249 ? -5.296 -8.206 13.879 1.00 94.69 249 MET A C 1
ATOM 1751 O O . MET A 1 249 ? -4.629 -8.364 12.859 1.00 94.69 249 MET A O 1
ATOM 1755 N N . THR A 1 250 ? -6.349 -8.968 14.168 1.00 93.62 250 THR A N 1
ATOM 1756 C CA . THR A 1 250 ? -6.821 -10.057 13.302 1.00 93.62 250 THR A CA 1
ATOM 1757 C C . THR A 1 250 ? -8.308 -9.922 13.004 1.00 93.62 250 THR A C 1
ATOM 1759 O O . THR A 1 250 ? -9.136 -9.942 13.911 1.00 93.62 250 THR A O 1
ATOM 1762 N N . LEU A 1 251 ? -8.659 -9.825 11.725 1.00 91.12 251 LEU A N 1
ATOM 1763 C CA . LEU A 1 251 ? -10.031 -9.918 11.238 1.00 91.12 251 LEU A CA 1
ATOM 1764 C C . LEU A 1 251 ? -10.313 -11.331 10.739 1.00 91.12 251 LEU A C 1
ATOM 1766 O O . LEU A 1 251 ? -9.509 -11.911 10.010 1.00 91.12 251 LEU A O 1
ATOM 1770 N N . SER A 1 252 ? -11.471 -11.877 11.096 1.00 88.38 252 SER A N 1
ATOM 1771 C CA . SER A 1 252 ? -11.959 -13.115 10.492 1.00 88.38 252 SER A CA 1
ATOM 1772 C C . SER A 1 252 ? -12.346 -12.902 9.026 1.00 88.38 252 SER A C 1
ATOM 1774 O O . SER A 1 252 ? -12.510 -11.777 8.549 1.00 88.38 252 SER A O 1
ATOM 1776 N N . ALA A 1 253 ? -12.511 -14.006 8.298 1.00 85.81 253 ALA A N 1
ATOM 1777 C CA . ALA A 1 253 ? -13.017 -13.966 6.933 1.00 85.81 253 ALA A CA 1
ATOM 1778 C C . ALA A 1 253 ? -14.370 -13.236 6.864 1.00 85.81 253 ALA A C 1
ATOM 1780 O O . ALA A 1 253 ? -15.209 -13.402 7.747 1.00 85.81 253 ALA A O 1
ATOM 1781 N N . GLY A 1 254 ? -14.559 -12.414 5.832 1.00 80.12 254 GLY A N 1
ATOM 1782 C CA . GLY A 1 254 ? -15.789 -11.656 5.594 1.00 80.12 254 GLY A CA 1
ATOM 1783 C C . GLY A 1 254 ? -16.058 -10.497 6.561 1.00 80.12 254 GLY A C 1
ATOM 1784 O O . GLY A 1 254 ? -17.078 -9.830 6.412 1.00 80.12 254 GLY A O 1
ATOM 1785 N N . SER A 1 255 ? -15.189 -10.229 7.543 1.00 83.31 255 SER A N 1
ATOM 1786 C CA . SER A 1 255 ? -15.381 -9.131 8.498 1.00 83.31 255 SER A CA 1
ATOM 1787 C C . SER A 1 255 ? -15.555 -7.772 7.808 1.00 83.31 255 SER A C 1
ATOM 1789 O O . SER A 1 255 ? -14.788 -7.421 6.911 1.00 83.31 255 SER A O 1
ATOM 1791 N N . THR A 1 256 ? -16.529 -6.984 8.273 1.00 81.25 256 THR A N 1
ATOM 1792 C CA . THR A 1 256 ? -16.821 -5.627 7.783 1.00 81.25 256 THR A CA 1
ATOM 1793 C C . THR A 1 256 ? -17.022 -4.646 8.938 1.00 81.25 256 THR A C 1
ATOM 1795 O O . THR A 1 256 ? -17.390 -5.042 10.046 1.00 81.25 256 THR A O 1
ATOM 1798 N N . PHE A 1 257 ? -16.858 -3.356 8.649 1.00 85.25 257 PHE A N 1
ATOM 1799 C CA . PHE A 1 257 ? -17.129 -2.250 9.569 1.00 85.25 257 PHE A CA 1
ATOM 1800 C C . PHE A 1 257 ? -18.360 -1.461 9.111 1.00 85.25 257 PHE A C 1
ATOM 1802 O O . PHE A 1 257 ? -18.645 -1.377 7.914 1.00 85.25 257 PHE A O 1
ATOM 1809 N N . ILE A 1 258 ? -19.081 -0.891 10.071 1.00 86.06 258 ILE A N 1
ATOM 1810 C CA . ILE A 1 258 ? -20.232 -0.018 9.857 1.00 86.06 258 ILE A CA 1
ATOM 1811 C C . ILE A 1 258 ? -19.878 1.397 10.319 1.00 86.06 258 ILE A C 1
ATOM 1813 O O . ILE A 1 258 ? -19.397 1.589 11.433 1.00 86.06 258 ILE A O 1
ATOM 1817 N N . LEU A 1 259 ? -20.169 2.390 9.479 1.00 86.19 259 LEU A N 1
ATOM 1818 C CA . LEU A 1 259 ? -20.010 3.812 9.785 1.00 86.19 259 LEU A CA 1
ATOM 1819 C C . LEU A 1 259 ? -21.393 4.466 9.840 1.00 86.19 259 LEU A C 1
ATOM 1821 O O . LEU A 1 259 ? -22.149 4.366 8.870 1.00 86.19 259 LEU A O 1
ATOM 1825 N N . ILE A 1 260 ? -21.733 5.121 10.952 1.00 86.00 260 ILE A N 1
ATOM 1826 C CA . ILE A 1 260 ? -23.030 5.792 11.140 1.00 86.00 260 ILE A CA 1
ATOM 1827 C C . ILE A 1 260 ? -22.887 7.236 11.603 1.00 86.00 260 ILE A C 1
ATOM 1829 O O . ILE A 1 260 ? -21.823 7.668 12.046 1.00 86.00 260 ILE A O 1
ATOM 1833 N N . ASN A 1 261 ? -23.989 7.982 11.479 1.00 84.94 261 ASN A N 1
ATOM 1834 C CA . ASN A 1 261 ? -24.162 9.332 12.021 1.00 84.94 261 ASN A CA 1
ATOM 1835 C C . ASN A 1 261 ? -23.031 10.308 11.653 1.00 84.94 261 ASN A C 1
ATOM 1837 O O . ASN A 1 261 ? -22.639 11.138 12.467 1.00 84.94 261 ASN A O 1
ATOM 1841 N N . GLY A 1 262 ? -22.503 10.199 10.429 1.00 84.12 262 GLY A N 1
ATOM 1842 C CA . GLY A 1 262 ? -21.434 11.062 9.915 1.00 84.12 262 GLY A CA 1
ATOM 1843 C C . GLY A 1 262 ? -20.024 10.469 9.979 1.00 84.12 262 GLY A C 1
ATOM 1844 O O . GLY A 1 262 ? -19.099 11.108 9.486 1.00 84.12 262 GLY A O 1
ATOM 1845 N N . ALA A 1 263 ? -19.841 9.258 10.518 1.00 88.31 263 ALA A N 1
ATOM 1846 C CA . ALA A 1 263 ? -18.525 8.631 10.600 1.00 88.31 263 ALA A CA 1
ATOM 1847 C C . ALA A 1 263 ? -17.925 8.396 9.204 1.00 88.31 263 ALA A C 1
ATOM 1849 O O . ALA A 1 263 ? -18.603 7.944 8.278 1.00 88.31 263 ALA A O 1
ATOM 1850 N N . LYS A 1 264 ? -16.630 8.689 9.064 1.00 89.62 264 LYS A N 1
ATO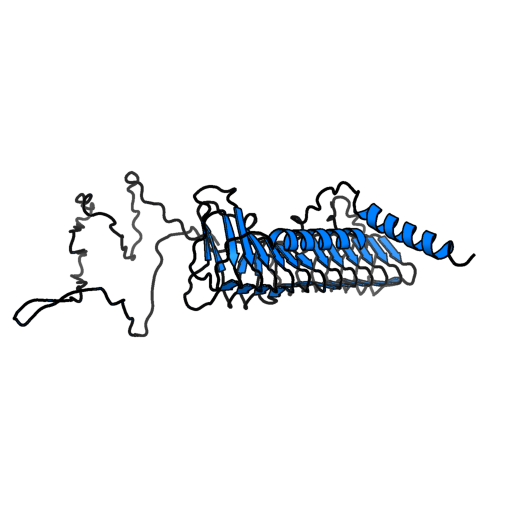M 1851 C CA . LYS A 1 264 ? -15.859 8.529 7.825 1.00 89.62 264 LYS A CA 1
ATOM 1852 C C . LYS A 1 264 ? -14.685 7.595 8.074 1.00 89.62 264 LYS A C 1
ATOM 1854 O O . LYS A 1 264 ? -13.993 7.737 9.080 1.00 89.62 264 LYS A O 1
ATOM 1859 N N . PHE A 1 265 ? -14.402 6.700 7.129 1.00 88.38 265 PHE A N 1
ATOM 1860 C CA . PHE A 1 265 ? -13.243 5.806 7.220 1.00 88.38 265 PHE A CA 1
ATOM 1861 C C . PHE A 1 265 ? -11.928 6.594 7.329 1.00 88.38 265 PHE A C 1
ATOM 1863 O O . PHE A 1 265 ? -11.034 6.192 8.064 1.00 88.38 265 PHE A O 1
ATOM 1870 N N . SER A 1 266 ? -11.834 7.758 6.673 1.00 88.94 266 SER A N 1
ATOM 1871 C CA . SER A 1 266 ? -10.667 8.650 6.728 1.00 88.94 266 SER A CA 1
ATOM 1872 C C . SER A 1 266 ? -10.334 9.146 8.139 1.00 88.94 266 SER A C 1
ATOM 1874 O O . SER A 1 266 ? -9.205 9.561 8.382 1.00 88.94 266 SER A O 1
ATOM 1876 N N . ASN A 1 267 ? -11.299 9.093 9.061 1.00 92.88 267 ASN A N 1
ATOM 1877 C CA . ASN A 1 267 ? -11.156 9.541 10.444 1.00 92.88 267 ASN A CA 1
ATOM 1878 C C . ASN A 1 267 ? -10.905 8.379 11.425 1.00 92.88 267 ASN A C 1
ATOM 1880 O O . ASN A 1 267 ? -10.839 8.575 12.641 1.00 92.88 267 ASN A O 1
ATOM 1884 N N . ILE A 1 268 ? -10.775 7.150 10.917 1.00 95.31 268 ILE A N 1
ATOM 1885 C CA . ILE A 1 268 ? -10.441 5.972 11.716 1.00 95.31 268 ILE A CA 1
ATOM 1886 C C . ILE A 1 268 ? -8.954 5.692 11.544 1.00 95.31 268 ILE A C 1
ATOM 1888 O O . ILE A 1 268 ? -8.496 5.305 10.471 1.00 95.31 268 ILE A O 1
ATOM 1892 N N . THR A 1 269 ? -8.192 5.870 12.617 1.00 96.44 269 THR A N 1
ATOM 1893 C CA . THR A 1 269 ? -6.759 5.580 12.663 1.00 96.44 269 THR A CA 1
ATOM 1894 C C . THR A 1 269 ? -6.505 4.332 13.497 1.00 96.44 269 THR A C 1
ATOM 1896 O O . THR A 1 269 ? -6.849 4.289 14.676 1.00 96.44 269 THR A O 1
ATOM 1899 N N . TRP A 1 270 ? -5.836 3.344 12.914 1.00 96.94 270 TRP A N 1
ATOM 1900 C CA . TRP A 1 270 ? -5.374 2.134 13.588 1.00 96.94 270 TRP A CA 1
ATOM 1901 C C . TRP A 1 270 ? -3.865 2.217 13.799 1.00 96.94 270 TRP A C 1
ATOM 1903 O O . TRP A 1 270 ? -3.123 2.497 12.864 1.00 96.94 270 TRP A O 1
ATOM 1913 N N . ILE A 1 271 ? -3.390 1.971 15.015 1.00 95.94 271 ILE A N 1
ATOM 1914 C CA . ILE A 1 271 ? -1.966 1.966 15.360 1.00 95.94 271 ILE A CA 1
ATOM 1915 C C . ILE A 1 271 ? -1.662 0.643 16.045 1.00 95.94 271 ILE A C 1
ATOM 1917 O O . ILE A 1 271 ? -2.079 0.407 17.177 1.00 95.94 271 ILE A O 1
ATOM 1921 N N . LEU A 1 272 ? -0.964 -0.238 15.340 1.00 95.50 272 LEU A N 1
ATOM 1922 C CA . LEU A 1 272 ? -0.789 -1.633 15.720 1.00 95.50 272 LEU A CA 1
ATOM 1923 C C . LEU A 1 272 ? 0.670 -1.906 16.073 1.00 95.50 272 LEU A C 1
ATOM 1925 O O . LEU A 1 272 ? 1.580 -1.618 15.294 1.00 95.50 272 LEU A O 1
ATOM 1929 N N . GLY A 1 273 ? 0.895 -2.478 17.252 1.00 93.94 273 GLY A N 1
ATOM 1930 C CA . GLY A 1 273 ? 2.213 -2.874 17.740 1.00 93.94 273 GLY A CA 1
ATOM 1931 C C . GLY A 1 273 ? 2.738 -4.169 17.116 1.00 93.94 273 GLY A C 1
ATOM 1932 O O . GLY A 1 273 ? 3.941 -4.427 17.204 1.00 93.94 273 GLY A O 1
ATOM 1933 N N . GLY A 1 274 ? 1.870 -4.931 16.444 1.00 94.00 274 GLY A N 1
ATOM 1934 C CA . GLY A 1 274 ? 2.192 -6.120 15.658 1.00 94.00 274 GLY A CA 1
ATOM 1935 C C . GLY A 1 274 ? 1.594 -6.090 14.248 1.00 94.00 274 GLY A C 1
ATOM 1936 O O . GLY A 1 274 ? 1.355 -5.027 13.680 1.00 94.00 274 GLY A O 1
ATOM 1937 N N . ALA A 1 275 ? 1.386 -7.276 13.671 1.00 97.38 275 ALA A N 1
ATOM 1938 C CA . ALA A 1 275 ? 0.862 -7.446 12.315 1.00 97.38 275 ALA A CA 1
ATOM 1939 C C . ALA A 1 275 ? -0.638 -7.114 12.201 1.00 97.38 275 ALA A C 1
ATOM 1941 O O . ALA A 1 275 ? -1.388 -7.235 13.169 1.00 97.38 275 ALA A O 1
ATOM 1942 N N . LEU A 1 276 ? -1.073 -6.760 10.992 1.00 98.12 276 LEU A N 1
ATOM 1943 C CA . LEU A 1 276 ? -2.482 -6.689 10.608 1.00 98.12 276 LEU A CA 1
ATOM 1944 C C . LEU A 1 276 ? -2.821 -7.918 9.762 1.00 98.12 276 LEU A C 1
ATOM 1946 O O . LEU A 1 276 ? -2.315 -8.065 8.653 1.00 98.12 276 LEU A O 1
ATOM 1950 N N . ASN A 1 277 ? -3.678 -8.792 10.273 1.00 96.94 277 ASN A N 1
ATOM 1951 C CA . ASN A 1 277 ? -4.115 -10.006 9.596 1.00 96.94 277 ASN A CA 1
ATOM 1952 C C . ASN A 1 277 ? -5.568 -9.841 9.151 1.00 96.94 277 ASN A C 1
ATOM 1954 O O . ASN A 1 277 ? -6.469 -9.706 9.976 1.00 96.94 277 ASN A O 1
ATOM 1958 N N . LEU A 1 278 ? -5.795 -9.856 7.847 1.00 94.50 278 LEU A N 1
ATOM 1959 C CA . LEU A 1 278 ? -7.095 -9.717 7.213 1.00 94.50 278 LEU A CA 1
ATOM 1960 C C . LEU A 1 278 ? -7.526 -11.090 6.690 1.00 94.50 278 LEU A C 1
ATOM 1962 O O . LEU A 1 278 ? -6.940 -11.623 5.748 1.00 94.50 278 LEU A O 1
ATOM 1966 N N . GLY A 1 279 ? -8.535 -11.687 7.323 1.00 89.44 279 GLY A N 1
ATOM 1967 C CA . GLY A 1 279 ? -9.134 -12.929 6.849 1.00 89.44 279 GLY A CA 1
ATOM 1968 C C . GLY A 1 279 ? -9.780 -12.754 5.475 1.00 89.44 279 GLY A C 1
ATOM 1969 O O . GLY A 1 279 ? -10.200 -11.658 5.113 1.00 89.44 279 GLY A O 1
ATOM 1970 N N . ALA A 1 280 ? -9.883 -13.839 4.709 1.00 86.62 280 ALA A N 1
ATOM 1971 C CA . ALA A 1 280 ? -10.341 -13.783 3.322 1.00 86.62 280 ALA A CA 1
ATOM 1972 C C . ALA A 1 280 ? -11.689 -13.061 3.148 1.00 86.62 280 ALA A C 1
ATOM 1974 O O . ALA A 1 280 ? -12.632 -13.293 3.904 1.00 86.62 280 ALA A O 1
ATOM 1975 N N . GLY A 1 281 ? -11.780 -12.174 2.157 1.00 82.56 281 GLY A N 1
ATOM 1976 C CA . GLY A 1 281 ? -12.976 -11.384 1.868 1.00 82.56 281 GLY A CA 1
ATOM 1977 C C . GLY A 1 281 ? -13.320 -10.331 2.925 1.00 82.56 281 GLY A C 1
ATOM 1978 O O . GLY A 1 281 ? -14.400 -9.746 2.860 1.00 82.56 281 GLY A O 1
ATOM 1979 N N . SER A 1 282 ? -12.457 -10.091 3.920 1.00 86.19 282 SER A N 1
ATOM 1980 C CA . SER A 1 282 ? -12.663 -8.994 4.866 1.00 86.19 282 SER A CA 1
ATOM 1981 C C . SER A 1 282 ? -12.494 -7.643 4.173 1.00 86.19 282 SER A C 1
ATOM 1983 O O . SER A 1 282 ? -11.658 -7.500 3.281 1.00 86.19 282 SER A O 1
ATOM 1985 N N . LYS A 1 283 ? -13.225 -6.644 4.657 1.00 86.56 283 LYS A N 1
ATOM 1986 C CA . LYS A 1 283 ? -13.248 -5.281 4.129 1.00 86.56 283 LYS A CA 1
ATOM 1987 C C . LYS A 1 283 ? -12.748 -4.330 5.208 1.00 86.56 283 LYS A C 1
ATOM 1989 O O . LYS A 1 283 ? -13.516 -3.914 6.077 1.00 86.56 283 LYS A O 1
ATOM 1994 N N . PHE A 1 284 ? -11.447 -4.058 5.206 1.00 92.25 284 PHE A N 1
ATOM 1995 C CA . PHE A 1 284 ? -10.820 -3.186 6.198 1.00 92.25 284 PHE A CA 1
ATOM 1996 C C . PHE A 1 284 ? -11.158 -1.719 5.918 1.00 92.25 284 PHE A C 1
ATOM 1998 O O . PHE A 1 284 ? -11.170 -1.305 4.762 1.00 92.25 284 PHE A O 1
ATOM 2005 N N . GLN A 1 285 ? -11.417 -0.927 6.961 1.00 92.12 285 GLN A N 1
ATOM 2006 C CA . GLN A 1 285 ? -11.706 0.504 6.838 1.00 92.12 285 GLN A CA 1
ATOM 2007 C C . GLN A 1 285 ? -10.816 1.317 7.780 1.00 92.12 285 GLN A C 1
ATOM 2009 O O . GLN A 1 285 ? -10.761 1.044 8.981 1.00 92.12 285 GLN A O 1
ATOM 2014 N N . GLY A 1 286 ? -10.155 2.337 7.239 1.00 93.81 286 GLY A N 1
ATOM 2015 C CA . GLY A 1 286 ? -9.347 3.293 7.987 1.00 93.81 286 GLY A CA 1
ATOM 2016 C C . GLY A 1 286 ? -7.900 3.398 7.523 1.00 93.81 286 GLY A C 1
ATOM 2017 O O . GLY A 1 286 ? -7.481 2.815 6.525 1.00 93.81 286 GLY A O 1
ATOM 2018 N N . VAL A 1 287 ? -7.128 4.170 8.281 1.00 95.31 287 VAL A N 1
ATOM 2019 C CA . VAL A 1 287 ? -5.697 4.392 8.071 1.00 95.31 287 VAL A CA 1
ATOM 2020 C C . VAL A 1 287 ? -4.916 3.591 9.106 1.00 95.31 287 VAL A C 1
ATOM 2022 O O . VAL A 1 287 ? -4.997 3.878 10.299 1.00 95.31 287 VAL A O 1
ATOM 2025 N N . ALA A 1 288 ? -4.161 2.585 8.672 1.00 97.25 288 ALA A N 1
ATOM 2026 C CA . ALA A 1 288 ? -3.397 1.712 9.556 1.00 97.25 288 ALA A CA 1
ATOM 2027 C C . ALA A 1 288 ? -1.906 2.061 9.577 1.00 97.25 288 ALA A C 1
ATOM 2029 O O . ALA A 1 288 ? -1.262 2.112 8.537 1.00 97.25 288 ALA A O 1
ATOM 2030 N N . TYR A 1 289 ? -1.343 2.207 10.773 1.00 97.88 289 TYR A N 1
ATOM 2031 C CA . TYR A 1 289 ? 0.090 2.243 11.049 1.00 97.88 289 TYR A CA 1
ATOM 2032 C C . TYR A 1 289 ? 0.473 0.934 11.741 1.00 97.88 289 TYR A C 1
ATOM 2034 O O . TYR A 1 289 ? 0.019 0.666 12.853 1.00 97.88 289 TYR A O 1
ATOM 2042 N N . VAL A 1 290 ? 1.279 0.101 11.087 1.00 98.31 290 VAL A N 1
ATOM 2043 C CA . VAL A 1 290 ? 1.482 -1.304 11.463 1.00 98.31 290 VAL A CA 1
ATOM 2044 C C . VAL A 1 290 ? 2.956 -1.568 11.753 1.00 98.31 290 VAL A C 1
ATOM 2046 O O . VAL A 1 290 ? 3.802 -1.515 10.862 1.00 98.31 290 VAL A O 1
ATOM 2049 N N . ASN A 1 291 ? 3.282 -1.906 13.000 1.00 97.25 291 ASN A N 1
ATOM 2050 C CA . ASN A 1 291 ? 4.630 -2.287 13.438 1.00 97.25 291 ASN A CA 1
ATOM 2051 C C . ASN A 1 291 ? 4.961 -3.755 13.090 1.00 97.25 291 ASN A C 1
ATOM 2053 O O . ASN A 1 291 ? 5.481 -4.516 13.904 1.00 97.25 291 ASN A O 1
ATOM 2057 N N . GLY A 1 292 ? 4.598 -4.174 11.883 1.00 97.50 292 GLY A N 1
ATOM 2058 C CA . GLY A 1 292 ? 4.668 -5.547 11.407 1.00 97.50 292 GLY A CA 1
ATOM 2059 C C . GLY A 1 292 ? 4.215 -5.635 9.954 1.00 97.50 292 GLY A C 1
ATOM 2060 O O . GLY A 1 292 ? 4.181 -4.624 9.255 1.00 97.50 292 GLY A O 1
ATOM 2061 N N . ALA A 1 293 ? 3.882 -6.842 9.498 1.00 98.31 293 ALA A N 1
ATOM 2062 C CA . ALA A 1 293 ? 3.347 -7.066 8.157 1.00 98.31 293 ALA A CA 1
ATOM 2063 C C . ALA A 1 293 ? 1.823 -6.857 8.096 1.00 98.31 293 ALA A C 1
ATOM 2065 O O . ALA A 1 293 ? 1.130 -6.989 9.107 1.00 98.31 293 ALA A O 1
ATOM 2066 N N . VAL A 1 294 ? 1.313 -6.581 6.896 1.00 98.62 294 VAL A N 1
ATOM 2067 C CA . VAL A 1 294 ? -0.114 -6.605 6.555 1.00 98.62 294 VAL A CA 1
ATOM 2068 C C . VAL A 1 294 ? -0.370 -7.827 5.678 1.00 98.62 294 VAL A C 1
ATOM 2070 O O . VAL A 1 294 ? 0.143 -7.911 4.562 1.00 98.62 294 VAL A O 1
ATOM 2073 N N . ASN A 1 295 ? -1.161 -8.768 6.187 1.00 97.50 295 ASN A N 1
ATOM 2074 C CA . ASN A 1 295 ? -1.474 -10.037 5.540 1.00 97.50 295 ASN A CA 1
ATOM 2075 C C . ASN A 1 295 ? -2.949 -10.049 5.132 1.00 97.50 295 ASN A C 1
ATOM 2077 O O . ASN A 1 295 ? -3.805 -10.260 5.983 1.00 97.50 295 ASN A O 1
ATOM 2081 N N . GLY A 1 296 ? -3.256 -9.829 3.856 1.00 92.44 296 GLY A N 1
ATOM 2082 C CA . GLY A 1 296 ? -4.637 -9.703 3.389 1.00 92.44 296 GLY A CA 1
ATOM 2083 C C . GLY A 1 296 ? -4.814 -9.887 1.891 1.00 92.44 296 GLY A C 1
ATOM 2084 O O . GLY A 1 296 ? -5.636 -9.200 1.304 1.00 92.44 296 GLY A O 1
ATOM 2085 N N . ALA A 1 297 ? -4.057 -10.790 1.264 1.00 85.44 297 ALA A N 1
ATOM 2086 C CA . ALA A 1 297 ? -3.990 -10.951 -0.197 1.00 85.44 297 ALA A CA 1
ATOM 2087 C C . ALA A 1 297 ? -5.337 -11.219 -0.910 1.00 85.44 297 ALA A C 1
ATOM 2089 O O . ALA A 1 297 ? -5.388 -11.192 -2.131 1.00 85.44 297 ALA A O 1
ATOM 2090 N N . THR A 1 298 ? -6.409 -11.497 -0.165 1.00 86.06 298 THR A N 1
ATOM 2091 C CA . THR A 1 298 ? -7.778 -11.715 -0.667 1.00 86.06 298 THR A CA 1
ATOM 2092 C C . THR A 1 298 ? -8.786 -10.801 0.040 1.00 86.06 298 THR A C 1
ATOM 2094 O O . THR A 1 298 ? -9.933 -11.187 0.266 1.00 86.06 298 THR A O 1
ATOM 2097 N N . SER A 1 299 ? -8.321 -9.660 0.537 1.00 88.38 299 SER A N 1
ATOM 2098 C CA . SER A 1 299 ? -9.076 -8.728 1.367 1.00 88.38 299 SER A CA 1
ATOM 2099 C C . SER A 1 299 ? -8.884 -7.310 0.851 1.00 88.38 299 SER A C 1
ATOM 2101 O O . SER A 1 299 ? -7.775 -6.925 0.470 1.00 88.38 299 SER A O 1
ATOM 2103 N N . SER A 1 300 ? -9.961 -6.527 0.869 1.00 88.62 300 SER A N 1
ATOM 2104 C CA . SER A 1 300 ? -9.945 -5.147 0.395 1.00 88.62 300 SER A CA 1
ATOM 2105 C C . SER A 1 300 ? -9.655 -4.171 1.532 1.00 88.62 300 SER A C 1
ATOM 2107 O O . SER A 1 300 ? -9.990 -4.405 2.701 1.00 88.62 300 SER A O 1
ATOM 2109 N N . VAL A 1 301 ? -9.036 -3.049 1.175 1.00 91.25 301 VAL A N 1
ATOM 2110 C CA . VAL A 1 301 ? -8.757 -1.941 2.088 1.00 91.25 301 VAL A CA 1
ATOM 2111 C C . VAL A 1 301 ? -9.445 -0.685 1.588 1.00 91.25 301 VAL A C 1
ATOM 2113 O O . VAL A 1 301 ? -9.231 -0.253 0.468 1.00 91.25 301 VAL A O 1
ATOM 2116 N N . CYS A 1 302 ? -10.224 -0.053 2.447 1.00 89.38 302 CYS A N 1
ATOM 2117 C CA . CYS A 1 302 ? -10.738 1.289 2.249 1.00 89.38 302 CYS A CA 1
ATOM 2118 C C . CYS A 1 302 ? -10.000 2.245 3.183 1.00 89.38 302 CYS A C 1
ATOM 2120 O O . CYS A 1 302 ? -10.182 2.219 4.402 1.00 89.38 302 CYS A O 1
ATOM 2122 N N . GLY A 1 303 ? -9.126 3.062 2.605 1.00 90.75 303 GLY A N 1
ATOM 2123 C CA . GLY A 1 303 ? -8.166 3.885 3.333 1.00 90.75 303 GLY A CA 1
ATOM 2124 C C . GLY A 1 303 ? -6.733 3.520 2.965 1.00 90.75 303 GLY A C 1
ATOM 2125 O O . GLY A 1 303 ? -6.450 3.221 1.805 1.00 90.75 303 GLY A O 1
ATOM 2126 N N . SER A 1 304 ? -5.836 3.554 3.949 1.00 94.06 304 SER A N 1
ATOM 2127 C CA . SER A 1 304 ? -4.395 3.429 3.711 1.00 94.06 304 SER A CA 1
ATOM 2128 C C . SER A 1 304 ? -3.728 2.488 4.704 1.00 94.06 304 SER A C 1
ATOM 2130 O O . SER A 1 304 ? -4.134 2.402 5.862 1.00 94.06 304 SER A O 1
ATOM 2132 N N . VAL A 1 305 ? -2.658 1.817 4.278 1.00 96.56 305 VAL A N 1
ATOM 2133 C CA . VAL A 1 305 ? -1.834 0.963 5.147 1.00 96.56 305 VAL A CA 1
ATOM 2134 C C . VAL A 1 305 ? -0.364 1.368 5.087 1.00 96.56 305 VAL A C 1
ATOM 2136 O O . VAL A 1 305 ? 0.272 1.383 4.038 1.00 96.56 305 VAL A O 1
ATOM 2139 N N . TYR A 1 306 ? 0.203 1.672 6.244 1.00 97.75 306 TYR A N 1
ATOM 2140 C CA . TYR A 1 306 ? 1.597 2.046 6.417 1.00 97.75 306 TYR A CA 1
ATOM 2141 C C . TYR A 1 306 ? 2.259 1.030 7.339 1.00 97.75 306 TYR A C 1
ATOM 2143 O O . TYR A 1 306 ? 1.997 1.008 8.542 1.00 97.75 306 TYR A O 1
ATOM 2151 N N . ALA A 1 307 ? 3.094 0.160 6.785 1.00 98.38 307 ALA A N 1
ATOM 2152 C CA . ALA A 1 307 ? 3.633 -0.993 7.489 1.00 98.38 307 ALA A CA 1
ATOM 2153 C C . ALA A 1 307 ? 5.159 -0.958 7.552 1.00 98.38 307 ALA A C 1
ATOM 2155 O O . ALA A 1 307 ? 5.829 -0.655 6.568 1.00 98.38 307 ALA A O 1
ATOM 2156 N N . ILE A 1 308 ? 5.716 -1.328 8.705 1.00 98.31 308 ILE A N 1
ATOM 2157 C CA . ILE A 1 308 ? 7.158 -1.573 8.858 1.00 98.31 308 ILE A CA 1
ATOM 2158 C C . ILE A 1 308 ? 7.574 -2.869 8.145 1.00 98.31 308 ILE A C 1
ATOM 2160 O O . ILE A 1 308 ? 8.699 -2.985 7.669 1.00 98.31 308 ILE A O 1
ATOM 2164 N N . GLY A 1 309 ? 6.672 -3.848 8.065 1.00 98.19 309 GLY A N 1
ATOM 2165 C CA . GLY A 1 309 ? 6.875 -5.096 7.337 1.00 98.19 309 GLY A CA 1
ATOM 2166 C C . GLY A 1 309 ? 6.337 -5.053 5.908 1.00 98.19 309 GLY A C 1
ATOM 2167 O O . GLY A 1 309 ? 6.088 -3.990 5.346 1.00 98.19 309 GLY A O 1
ATOM 2168 N N . ALA A 1 310 ? 6.165 -6.244 5.332 1.00 98.31 310 ALA A N 1
ATOM 2169 C CA . ALA A 1 310 ? 5.586 -6.416 4.004 1.00 98.31 310 ALA A CA 1
ATOM 2170 C C . ALA A 1 310 ? 4.079 -6.133 4.006 1.00 98.31 310 ALA A C 1
ATOM 2172 O O . ALA A 1 310 ? 3.413 -6.317 5.026 1.00 98.31 310 ALA A O 1
ATOM 2173 N N . VAL A 1 311 ? 3.541 -5.748 2.853 1.00 98.50 311 VAL A N 1
ATOM 2174 C CA . VAL A 1 311 ? 2.105 -5.526 2.651 1.00 98.50 311 VAL A CA 1
ATOM 2175 C C . VAL A 1 311 ? 1.618 -6.391 1.499 1.00 98.50 311 VAL A C 1
ATOM 2177 O O . VAL A 1 311 ? 2.133 -6.297 0.389 1.00 98.50 311 VAL A O 1
ATOM 2180 N N . ALA A 1 312 ? 0.602 -7.208 1.752 1.00 97.12 312 ALA A N 1
ATOM 2181 C CA . ALA A 1 312 ? -0.106 -7.959 0.726 1.00 97.12 312 ALA A CA 1
ATOM 2182 C C . ALA A 1 312 ? -1.613 -7.755 0.887 1.00 97.12 312 ALA A C 1
ATOM 2184 O O . ALA A 1 312 ? -2.160 -8.119 1.929 1.00 97.12 312 ALA A O 1
ATOM 2185 N N . VAL A 1 313 ? -2.267 -7.182 -0.124 1.00 94.38 313 VAL A N 1
ATOM 2186 C CA . VAL A 1 313 ? -3.721 -6.941 -0.152 1.00 94.38 313 VAL A CA 1
ATOM 2187 C C . VAL A 1 313 ? -4.307 -7.289 -1.519 1.00 94.38 313 VAL A C 1
ATOM 2189 O O . VAL A 1 313 ? -3.557 -7.436 -2.483 1.00 94.38 313 VAL A O 1
ATOM 2192 N N . ASP A 1 314 ? -5.628 -7.429 -1.597 1.00 89.81 314 ASP A N 1
ATOM 2193 C CA . ASP A 1 314 ? -6.320 -7.649 -2.870 1.00 89.81 314 ASP A CA 1
ATOM 2194 C C . ASP A 1 314 ? -6.351 -6.352 -3.693 1.00 89.81 314 ASP A C 1
ATOM 2196 O O . ASP A 1 314 ? -5.635 -6.225 -4.683 1.00 89.81 314 ASP A O 1
ATOM 2200 N N . TYR A 1 315 ? -7.065 -5.333 -3.203 1.00 86.06 315 TYR A N 1
ATOM 2201 C CA . TYR A 1 315 ? -7.126 -3.999 -3.807 1.00 86.06 315 TYR A CA 1
ATOM 2202 C C . TYR A 1 315 ? -7.488 -2.909 -2.778 1.00 86.06 315 TYR A C 1
ATOM 2204 O O . TYR A 1 315 ? -7.860 -3.210 -1.635 1.00 86.06 315 TYR A O 1
ATOM 2212 N N . PHE A 1 316 ? -7.384 -1.637 -3.186 1.00 86.88 316 PHE A N 1
ATOM 2213 C CA . PHE A 1 316 ? -7.813 -0.481 -2.399 1.00 86.88 316 PHE A CA 1
ATOM 2214 C C . PHE A 1 316 ? -9.126 0.097 -2.942 1.00 86.88 316 PHE A C 1
ATOM 2216 O O . PHE A 1 316 ? -9.175 0.670 -4.025 1.00 86.88 316 PHE A O 1
ATOM 2223 N N . ASP A 1 317 ? -10.198 -0.020 -2.169 1.00 77.19 317 ASP A N 1
ATOM 2224 C CA . ASP A 1 317 ? -11.508 0.516 -2.534 1.00 77.19 317 ASP A CA 1
ATOM 2225 C C . ASP A 1 317 ? -11.524 2.044 -2.342 1.00 77.19 317 ASP A C 1
ATOM 2227 O O . ASP A 1 317 ? -11.361 2.540 -1.223 1.00 77.19 317 ASP A O 1
ATOM 2231 N N . SER A 1 318 ? -11.686 2.782 -3.442 1.00 64.44 318 SER A N 1
ATOM 2232 C CA . SER A 1 318 ? -11.725 4.248 -3.484 1.00 64.44 318 SER A CA 1
ATOM 2233 C C . SER A 1 318 ? -13.077 4.830 -3.076 1.00 64.44 318 SER A C 1
ATOM 2235 O O . SER A 1 318 ? -13.125 5.942 -2.546 1.00 64.44 318 SER A O 1
ATOM 2237 N N . GLU A 1 319 ? -14.162 4.095 -3.313 1.00 62.62 319 GLU A N 1
ATOM 2238 C CA . GLU A 1 319 ? -15.528 4.528 -3.022 1.00 62.62 319 GLU A CA 1
ATOM 2239 C C . GLU A 1 319 ? -15.985 4.079 -1.641 1.00 62.62 319 GLU A C 1
ATOM 2241 O O . GLU A 1 319 ? -16.921 4.651 -1.074 1.00 62.62 319 GLU A O 1
ATOM 2246 N N . CYS A 1 320 ? -15.320 3.061 -1.087 1.00 67.56 320 CYS A N 1
ATOM 2247 C CA . CYS A 1 320 ? -15.664 2.479 0.199 1.00 67.56 320 CYS A CA 1
ATOM 2248 C C . CYS A 1 320 ? -17.158 2.151 0.268 1.00 67.56 320 CYS A C 1
ATOM 2250 O O . CYS A 1 320 ? -17.825 2.448 1.268 1.00 67.56 320 CYS A O 1
ATOM 2252 N N . ASN A 1 321 ? -17.692 1.582 -0.818 1.00 57.09 321 ASN A N 1
ATOM 2253 C CA . ASN A 1 321 ? -19.122 1.371 -1.023 1.00 57.09 321 ASN A CA 1
ATOM 2254 C C . ASN A 1 321 ? -19.577 0.121 -0.248 1.00 57.09 321 ASN A C 1
ATOM 2256 O O . ASN A 1 321 ? -20.004 -0.908 -0.773 1.00 57.09 321 ASN A O 1
ATOM 2260 N N . TYR A 1 322 ? -19.398 0.185 1.066 1.00 61.22 322 TYR A N 1
ATOM 2261 C CA . TYR A 1 322 ? -19.846 -0.814 2.018 1.00 61.22 322 TYR A CA 1
ATOM 2262 C C . TYR A 1 322 ? -21.266 -0.487 2.444 1.00 61.22 322 TYR A C 1
ATOM 2264 O O . TYR A 1 322 ? -21.651 0.684 2.407 1.00 61.22 322 TYR A O 1
ATOM 2272 N N . PRO A 1 323 ? -22.065 -1.492 2.843 1.00 43.66 323 PRO A N 1
ATOM 2273 C CA . PRO A 1 323 ? -23.443 -1.253 3.228 1.00 43.66 323 PRO A CA 1
ATOM 2274 C C . PRO A 1 323 ? -23.483 -0.219 4.356 1.00 43.66 323 PRO A C 1
ATOM 2276 O O . PRO A 1 323 ? -23.207 -0.532 5.514 1.00 43.66 323 PRO A O 1
ATOM 2279 N N . LYS A 1 324 ? -23.844 1.022 4.011 1.00 40.62 324 LYS A N 1
ATOM 2280 C CA . LYS A 1 324 ? -24.338 1.988 4.983 1.00 40.62 324 LYS A CA 1
ATOM 2281 C C . LYS A 1 324 ? -25.558 1.312 5.605 1.00 40.62 324 LYS A C 1
ATOM 2283 O O . LYS A 1 324 ? -26.422 0.850 4.851 1.00 40.62 324 LYS A O 1
ATOM 2288 N N . PRO A 1 325 ? -25.640 1.167 6.935 1.00 39.72 325 PRO A N 1
ATOM 2289 C CA . PRO A 1 325 ? -26.867 0.682 7.531 1.00 39.72 325 PRO A CA 1
ATOM 2290 C C . PRO A 1 325 ? -27.958 1.638 7.081 1.00 39.72 325 PRO A C 1
ATOM 2292 O O . PRO A 1 325 ? -27.775 2.859 7.088 1.00 39.72 325 PRO A O 1
ATOM 2295 N N . VAL A 1 326 ? -29.062 1.077 6.605 1.00 34.91 326 VAL A N 1
ATOM 2296 C CA . VAL A 1 326 ? -30.170 1.916 6.195 1.00 34.91 326 VAL A CA 1
ATOM 2297 C C . VAL A 1 326 ? -30.669 2.607 7.455 1.00 34.91 326 VAL A C 1
ATOM 2299 O O . VAL A 1 326 ? -31.200 1.956 8.355 1.00 34.91 326 VAL A O 1
ATOM 2302 N N . VAL A 1 327 ? -30.441 3.918 7.545 1.00 34.97 327 VAL A N 1
ATOM 2303 C CA . VAL A 1 327 ? -31.101 4.758 8.537 1.00 34.97 327 VAL A CA 1
ATOM 2304 C C . VAL A 1 327 ? -32.551 4.802 8.092 1.00 34.97 327 VAL A C 1
ATOM 2306 O O . VAL A 1 327 ? -32.933 5.595 7.236 1.00 34.97 327 VAL A O 1
ATOM 2309 N N . CYS A 1 328 ? -33.349 3.870 8.601 1.00 30.89 328 CYS A N 1
ATOM 2310 C CA . CYS A 1 328 ? -34.787 4.000 8.512 1.00 30.89 328 CYS A CA 1
ATOM 2311 C C . CYS A 1 328 ? -35.125 5.301 9.279 1.00 30.89 328 CYS A C 1
ATOM 2313 O O . CYS A 1 328 ? -34.707 5.425 10.436 1.00 30.89 328 CYS A O 1
ATOM 2315 N N . PRO A 1 329 ? -35.764 6.303 8.643 1.00 29.81 329 PRO A N 1
ATOM 2316 C CA . PRO A 1 329 ? -36.085 7.547 9.323 1.00 29.81 329 PRO A CA 1
ATOM 2317 C C . PRO A 1 329 ? -36.853 7.214 10.600 1.00 29.81 329 PRO A C 1
ATOM 2319 O O . PRO A 1 329 ? -37.780 6.401 10.569 1.00 29.81 329 PRO A O 1
ATOM 2322 N N . LEU A 1 330 ? -36.451 7.820 11.723 1.00 30.97 330 LEU A N 1
ATOM 2323 C CA . LEU A 1 330 ? -37.362 7.946 12.854 1.00 30.97 330 LEU A CA 1
ATOM 2324 C C . LEU A 1 330 ? -38.611 8.602 12.276 1.00 30.97 330 LEU A C 1
ATOM 2326 O O . LEU A 1 330 ? -38.505 9.682 11.695 1.00 30.97 330 LEU A O 1
ATOM 2330 N N . TRP A 1 331 ? -39.745 7.906 12.326 1.00 30.30 331 TRP A N 1
ATOM 2331 C CA . TRP A 1 331 ? -41.004 8.473 11.871 1.00 30.30 331 TRP A CA 1
ATOM 2332 C C . TRP A 1 331 ? -41.217 9.772 12.642 1.00 30.30 331 TRP A C 1
ATOM 2334 O O . TRP A 1 331 ? -41.326 9.751 13.866 1.00 30.30 331 TRP A O 1
ATOM 2344 N N . ASP A 1 332 ? -41.183 10.901 11.934 1.00 29.67 332 ASP A N 1
ATOM 2345 C CA . ASP A 1 332 ? -41.774 12.117 12.463 1.00 29.67 332 ASP A CA 1
ATOM 2346 C C . ASP A 1 332 ? -43.293 11.951 12.384 1.00 29.67 332 ASP A C 1
ATOM 2348 O O . ASP A 1 332 ? -43.823 11.366 11.435 1.00 29.67 332 ASP A O 1
ATOM 2352 N N . ASP A 1 333 ? -44.001 12.441 13.397 1.00 32.62 333 ASP A N 1
ATOM 2353 C CA . ASP A 1 333 ? -45.455 12.298 13.519 1.00 32.62 333 ASP A CA 1
ATOM 2354 C C . ASP A 1 333 ? -46.235 13.096 12.450 1.00 32.62 333 ASP A C 1
ATOM 2356 O O . ASP A 1 333 ? -47.452 13.258 12.559 1.00 32.62 333 ASP A O 1
ATOM 2360 N N . THR A 1 334 ? -45.570 13.643 11.423 1.00 27.69 334 THR A N 1
ATOM 2361 C CA . THR A 1 334 ? -46.149 14.649 10.525 1.00 27.69 334 THR A CA 1
ATOM 2362 C C . THR A 1 334 ? -46.249 14.249 9.053 1.00 27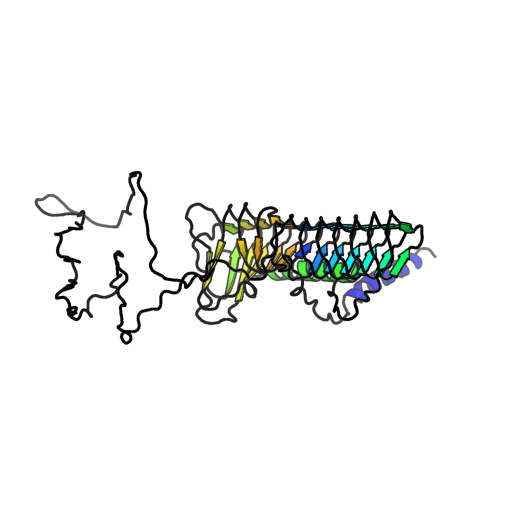.69 334 THR A C 1
ATOM 2364 O O . THR A 1 334 ? -46.893 14.976 8.297 1.00 27.69 334 THR A O 1
ATOM 2367 N N . HIS A 1 335 ? -45.763 13.074 8.635 1.00 29.36 335 HIS A N 1
ATOM 2368 C CA . HIS A 1 335 ? -45.873 12.629 7.236 1.00 29.36 335 HIS A CA 1
ATOM 2369 C C . HIS A 1 335 ? -46.574 11.270 7.082 1.00 29.36 335 HIS A C 1
ATOM 2371 O O . HIS A 1 335 ? -45.951 10.216 6.988 1.00 29.36 335 HIS A O 1
ATOM 2377 N N . TYR A 1 336 ? -47.906 11.302 6.993 1.00 28.86 336 TYR A N 1
ATOM 2378 C CA . TYR A 1 336 ? -48.724 10.138 6.646 1.00 28.86 336 TYR A CA 1
ATOM 2379 C C . TYR A 1 336 ? -49.016 10.093 5.138 1.00 28.86 336 TYR A C 1
ATOM 2381 O O . TYR A 1 336 ? -49.929 10.761 4.657 1.00 28.86 336 TYR A O 1
ATOM 2389 N N . SER A 1 337 ? -48.310 9.236 4.398 1.00 25.12 337 SER A N 1
ATOM 2390 C CA . SER A 1 337 ? -48.826 8.653 3.150 1.00 25.12 337 SER A CA 1
ATOM 2391 C C . SER A 1 337 ? -48.183 7.286 2.890 1.00 25.12 337 SER A C 1
ATOM 2393 O O . SER A 1 337 ? -47.080 7.193 2.357 1.00 25.12 337 SER A O 1
ATOM 2395 N N . LEU A 1 338 ? -48.875 6.213 3.286 1.00 29.28 338 LEU A N 1
ATOM 2396 C CA . LEU A 1 338 ? -48.549 4.840 2.890 1.00 29.28 338 LEU A CA 1
ATOM 2397 C C . LEU A 1 338 ? -49.094 4.603 1.476 1.00 29.28 338 LEU A C 1
ATOM 2399 O O . LEU A 1 338 ? -50.299 4.414 1.304 1.00 29.28 338 LEU A O 1
ATOM 2403 N N . GLU A 1 339 ? -48.229 4.606 0.463 1.00 26.56 339 GLU A N 1
ATOM 2404 C CA . GLU A 1 339 ? -48.605 4.091 -0.854 1.00 26.56 339 GLU A CA 1
ATOM 2405 C C . GLU A 1 339 ? -48.590 2.556 -0.854 1.00 26.56 339 GLU A C 1
ATOM 2407 O O . GLU A 1 339 ? -47.723 1.884 -0.293 1.00 26.56 339 GLU A O 1
ATOM 2412 N N . ARG A 1 340 ? -49.635 1.996 -1.458 1.00 28.72 340 ARG A N 1
ATOM 2413 C CA . ARG A 1 340 ? -50.009 0.583 -1.439 1.00 28.72 340 ARG A CA 1
ATOM 2414 C C . ARG A 1 340 ? -48.985 -0.283 -2.187 1.00 28.72 340 ARG A C 1
ATOM 2416 O O . ARG A 1 340 ? -49.079 -0.428 -3.402 1.00 28.72 340 ARG A O 1
ATOM 2423 N N . LEU A 1 341 ? -48.082 -0.952 -1.469 1.00 28.59 341 LEU A N 1
ATOM 2424 C CA . LEU A 1 341 ? -47.340 -2.103 -2.001 1.00 28.59 341 LEU A CA 1
ATOM 2425 C C . LEU A 1 341 ? -48.112 -3.388 -1.676 1.00 28.59 341 LEU A C 1
ATOM 2427 O O . LEU A 1 341 ? -48.259 -3.776 -0.517 1.00 28.59 341 LEU A O 1
ATOM 2431 N N . ALA A 1 342 ? -48.659 -4.040 -2.701 1.00 27.31 342 ALA A N 1
ATOM 2432 C CA . ALA A 1 342 ? -49.336 -5.321 -2.539 1.00 27.31 342 ALA A CA 1
ATOM 2433 C C . ALA A 1 342 ? -48.346 -6.411 -2.069 1.00 27.31 342 ALA A C 1
ATOM 2435 O O . ALA A 1 342 ? -47.246 -6.517 -2.603 1.00 27.31 342 ALA A O 1
ATOM 2436 N N . ASN A 1 343 ? -48.789 -7.255 -1.126 1.00 29.75 343 ASN A N 1
ATOM 2437 C CA . ASN A 1 343 ? -48.115 -8.461 -0.608 1.00 29.75 343 ASN A CA 1
ATOM 2438 C C . ASN A 1 343 ? -46.915 -8.297 0.351 1.00 29.75 343 ASN A C 1
ATOM 2440 O O . ASN A 1 343 ? -46.036 -9.160 0.366 1.00 29.75 343 ASN A O 1
ATOM 2444 N N . THR A 1 344 ? -46.921 -7.310 1.252 1.00 29.19 344 THR A N 1
ATOM 2445 C CA . THR A 1 344 ? -45.876 -7.211 2.295 1.00 29.19 344 THR A CA 1
ATOM 2446 C C . THR A 1 344 ? -46.475 -7.063 3.695 1.00 29.19 344 THR A C 1
ATOM 2448 O O . THR A 1 344 ? -47.337 -6.222 3.931 1.00 29.19 344 THR A O 1
ATOM 2451 N N . ARG A 1 345 ? -46.030 -7.904 4.641 1.00 29.38 345 ARG A N 1
ATOM 2452 C CA . ARG A 1 345 ? -46.383 -7.814 6.070 1.00 29.38 345 ARG A CA 1
ATOM 2453 C C . ARG A 1 345 ? -45.429 -6.849 6.778 1.00 29.38 345 ARG A C 1
ATOM 2455 O O . ARG A 1 345 ? -44.221 -6.953 6.596 1.00 29.38 345 ARG A O 1
ATOM 2462 N N . VAL A 1 346 ? -45.975 -5.969 7.615 1.00 30.25 346 VAL A N 1
ATOM 2463 C CA . VAL A 1 346 ? -45.235 -4.951 8.380 1.00 30.25 346 VAL A CA 1
ATOM 2464 C C . VAL A 1 346 ? -45.307 -5.280 9.877 1.00 30.25 346 VAL A C 1
ATOM 2466 O O . VAL A 1 346 ? -46.371 -5.635 10.382 1.00 30.25 346 VAL A O 1
ATOM 2469 N N . LEU A 1 347 ? -44.182 -5.170 10.589 1.00 28.97 347 LEU A N 1
ATOM 2470 C CA . LEU A 1 347 ? -44.101 -5.228 12.054 1.00 28.97 347 LEU A CA 1
ATOM 2471 C C . LEU A 1 347 ? -43.502 -3.909 12.557 1.00 28.97 347 LEU A C 1
ATOM 2473 O O . LEU A 1 347 ? -42.442 -3.508 12.087 1.00 28.97 347 LEU A O 1
ATOM 2477 N N . LEU A 1 348 ? -44.177 -3.256 13.506 1.00 30.91 348 LEU A N 1
ATOM 2478 C CA . LEU A 1 348 ? -43.757 -1.987 14.112 1.00 30.91 348 LEU A CA 1
ATOM 2479 C C . LEU A 1 348 ? -43.337 -2.249 15.574 1.00 30.91 348 LEU A C 1
ATOM 2481 O O . LEU A 1 348 ? -44.086 -2.923 16.290 1.00 30.91 348 LEU A O 1
ATOM 2485 N N . PRO A 1 349 ? -42.191 -1.742 16.061 1.00 28.78 349 PRO A N 1
ATOM 2486 C CA . PRO A 1 349 ? -41.900 -1.728 17.491 1.00 28.78 349 PRO A CA 1
ATOM 2487 C C . PRO A 1 349 ? -42.618 -0.543 18.163 1.00 28.78 349 PRO A C 1
ATOM 2489 O O . PRO A 1 349 ? -42.478 0.593 17.724 1.00 28.78 349 PRO A O 1
ATOM 2492 N N . VAL A 1 350 ? -43.375 -0.796 19.237 1.00 34.69 350 VAL A N 1
ATOM 2493 C CA . VAL A 1 350 ? -43.993 0.253 20.074 1.00 34.69 350 VAL A CA 1
ATOM 2494 C C . VAL A 1 350 ? -43.116 0.454 21.308 1.00 34.69 350 VAL A C 1
ATOM 2496 O O . VAL A 1 350 ? -42.954 -0.479 22.096 1.00 34.69 350 VAL A O 1
ATOM 2499 N N . THR A 1 351 ? -42.523 1.640 21.465 1.00 33.25 351 THR A N 1
ATOM 2500 C CA . THR A 1 351 ? -41.565 1.944 22.544 1.00 33.25 351 THR A CA 1
ATOM 2501 C C . THR A 1 351 ? -42.157 2.649 23.759 1.00 33.25 351 THR A C 1
ATOM 2503 O O . THR A 1 351 ? -41.471 2.701 24.774 1.00 33.25 351 THR A O 1
ATOM 2506 N N . ASP A 1 352 ? -43.416 3.098 23.748 1.00 30.66 352 ASP A N 1
ATOM 2507 C CA . ASP A 1 352 ? -44.066 3.501 24.997 1.00 30.66 352 ASP A CA 1
ATOM 2508 C C . ASP A 1 352 ? -45.600 3.445 24.955 1.00 30.66 352 ASP A C 1
ATOM 2510 O O . ASP A 1 352 ? -46.235 3.553 23.911 1.00 30.66 352 ASP A O 1
ATOM 2514 N N . SER A 1 353 ? -46.207 3.219 26.119 1.00 31.88 353 SER A N 1
ATOM 2515 C CA . SER A 1 353 ? -47.599 2.747 26.257 1.00 31.88 353 SER A CA 1
ATOM 2516 C C . SER A 1 353 ? -48.700 3.818 26.193 1.00 31.88 353 SER A C 1
ATOM 2518 O O . SER A 1 353 ? -49.848 3.507 26.522 1.00 31.88 353 SER A O 1
ATOM 2520 N N . LYS A 1 354 ? -48.384 5.070 25.837 1.00 32.94 354 LYS A N 1
ATOM 2521 C CA . LYS A 1 354 ? -49.314 6.199 26.031 1.00 32.94 354 LYS A CA 1
ATOM 2522 C C . LYS A 1 354 ? -49.859 6.888 24.786 1.00 32.94 354 LYS A C 1
ATOM 2524 O O . LYS A 1 354 ? -50.886 7.539 24.933 1.00 32.94 354 LYS A O 1
ATOM 2529 N N . ASP A 1 355 ? -49.300 6.671 23.603 1.00 33.00 355 ASP A N 1
ATOM 2530 C CA . ASP A 1 355 ? -49.825 7.287 22.380 1.00 33.00 355 ASP A CA 1
ATOM 2531 C C . ASP A 1 355 ? -50.278 6.214 21.392 1.00 33.00 355 ASP A C 1
ATOM 2533 O O . ASP A 1 355 ? -49.490 5.662 20.630 1.00 33.00 355 ASP A O 1
ATOM 2537 N N . ILE A 1 356 ? -51.570 5.875 21.437 1.00 35.41 356 ILE A N 1
ATOM 2538 C CA . ILE A 1 356 ? -52.222 5.076 20.393 1.00 35.41 356 ILE A CA 1
ATOM 2539 C C . ILE A 1 356 ? -53.582 5.710 20.100 1.00 35.41 356 ILE A C 1
ATOM 2541 O O . ILE A 1 356 ? -54.545 5.531 20.848 1.00 35.41 356 ILE A O 1
ATOM 2545 N N . THR A 1 357 ? -53.660 6.462 19.005 1.00 33.97 357 THR A N 1
ATOM 2546 C CA . THR A 1 357 ? -54.917 6.912 18.403 1.00 33.97 357 THR A CA 1
ATOM 2547 C C . THR A 1 357 ? -55.424 5.882 17.395 1.00 33.97 357 THR A C 1
ATOM 2549 O O . THR A 1 357 ? -54.675 5.263 16.643 1.00 33.97 357 THR A O 1
ATOM 2552 N N . HIS A 1 358 ? -56.739 5.681 17.418 1.00 34.38 358 HIS A N 1
ATOM 2553 C CA . HIS A 1 358 ? -57.500 4.776 16.559 1.00 34.38 358 HIS A CA 1
ATOM 2554 C C . HIS A 1 358 ? -57.421 5.267 15.104 1.00 34.38 358 HIS A C 1
ATOM 2556 O O . HIS A 1 358 ? -57.906 6.357 14.807 1.00 34.38 358 HIS A O 1
ATOM 2562 N N . HIS A 1 359 ? -56.822 4.485 14.202 1.00 35.97 359 HIS A N 1
ATOM 2563 C CA . HIS A 1 359 ? -56.789 4.795 12.769 1.00 35.97 359 HIS A CA 1
ATOM 2564 C C . HIS A 1 359 ? -57.603 3.767 11.981 1.00 35.97 359 HIS A C 1
ATOM 2566 O O . HIS A 1 359 ? -57.334 2.566 12.020 1.00 35.97 359 HIS A O 1
ATOM 2572 N N . THR A 1 360 ? -58.615 4.260 11.271 1.00 31.19 360 THR A N 1
ATOM 2573 C CA . THR A 1 360 ? -59.460 3.492 10.351 1.00 31.19 360 THR A CA 1
ATOM 2574 C C . THR A 1 360 ? -59.050 3.832 8.922 1.00 31.19 360 THR A C 1
ATOM 2576 O O . THR A 1 360 ? -58.998 5.009 8.559 1.00 31.19 360 THR A O 1
ATOM 2579 N N . PHE A 1 361 ? -58.741 2.822 8.108 1.00 35.53 361 PHE A N 1
ATOM 2580 C CA . PHE A 1 361 ? -58.430 3.022 6.691 1.00 35.53 361 PHE A CA 1
ATOM 2581 C C . PHE A 1 361 ? -59.721 3.111 5.864 1.00 35.53 361 PHE A C 1
ATOM 2583 O O . PHE A 1 361 ? -60.770 2.592 6.246 1.00 35.53 361 PHE A O 1
ATOM 2590 N N . THR A 1 362 ? -59.658 3.779 4.711 1.00 30.86 362 THR A N 1
ATOM 2591 C CA . THR A 1 362 ? -60.805 4.060 3.824 1.00 30.86 362 THR A CA 1
ATOM 2592 C C . THR A 1 362 ? -61.453 2.822 3.191 1.00 30.86 362 THR A C 1
ATOM 2594 O O . THR A 1 362 ? -62.497 2.953 2.557 1.00 30.86 362 THR A O 1
ATOM 2597 N N . ASP A 1 363 ? -60.880 1.631 3.374 1.00 31.91 363 ASP A N 1
ATOM 2598 C CA . ASP A 1 363 ? -61.434 0.343 2.937 1.00 31.91 363 ASP A CA 1
ATOM 2599 C C . ASP A 1 363 ? -62.134 -0.451 4.058 1.00 31.91 363 ASP A C 1
ATOM 2601 O O . ASP A 1 363 ? -62.614 -1.555 3.819 1.00 31.91 363 ASP A O 1
ATOM 2605 N N . GLY A 1 364 ? -62.239 0.116 5.265 1.00 32.47 364 GLY A N 1
ATOM 2606 C CA . GLY A 1 364 ? -62.869 -0.530 6.419 1.00 32.47 364 GLY A CA 1
ATOM 2607 C C . GLY A 1 364 ? -61.924 -1.394 7.259 1.00 32.47 364 GLY A C 1
ATOM 2608 O O . GLY A 1 364 ? -62.372 -1.983 8.241 1.00 32.47 364 GLY A O 1
A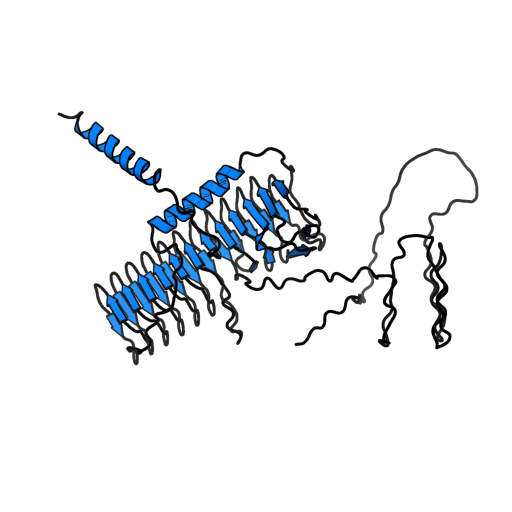TOM 2609 N N . THR A 1 365 ? -60.628 -1.449 6.931 1.00 35.28 365 THR A N 1
ATOM 2610 C CA . THR A 1 365 ? -59.630 -2.136 7.760 1.00 35.28 365 THR A CA 1
ATOM 2611 C C . THR A 1 365 ? -59.358 -1.346 9.042 1.00 35.28 365 THR A C 1
ATOM 2613 O O . THR A 1 365 ? -59.087 -0.141 9.011 1.00 35.28 365 THR A O 1
ATOM 2616 N N . GLU A 1 366 ? -59.398 -2.039 10.181 1.00 32.56 366 GLU A N 1
ATOM 2617 C CA . GLU A 1 366 ? -59.237 -1.451 11.510 1.00 32.56 366 GLU A CA 1
ATOM 2618 C C . GLU A 1 366 ? -58.039 -2.089 12.228 1.00 32.56 366 GLU A C 1
ATOM 2620 O O . GLU A 1 366 ? -57.937 -3.314 12.328 1.00 32.56 366 GLU A O 1
ATOM 2625 N N . ILE A 1 367 ? -57.107 -1.262 12.713 1.00 36.53 367 ILE A N 1
ATOM 2626 C CA . ILE A 1 367 ? -55.959 -1.715 13.507 1.00 36.53 367 ILE A CA 1
ATOM 2627 C C . ILE A 1 367 ? -56.143 -1.206 14.933 1.00 36.53 367 ILE A C 1
ATOM 2629 O O . ILE A 1 367 ? -56.094 -0.003 15.185 1.00 36.53 367 ILE A O 1
ATOM 2633 N N . GLN A 1 368 ? -56.325 -2.133 15.875 1.00 32.50 368 GLN A N 1
ATOM 2634 C CA . GLN A 1 368 ? -56.321 -1.830 17.304 1.00 32.50 368 GLN A CA 1
ATOM 2635 C C . GLN A 1 368 ? -55.106 -2.461 17.977 1.00 32.50 368 GLN A C 1
ATOM 2637 O O . GLN A 1 368 ? -54.899 -3.675 17.944 1.00 32.50 368 GLN A O 1
ATOM 2642 N N . VAL A 1 369 ? -54.312 -1.617 18.632 1.00 34.44 369 VAL A N 1
ATOM 2643 C CA . VAL A 1 369 ? -53.154 -2.037 19.418 1.00 34.44 369 VAL A CA 1
ATOM 2644 C C . VAL A 1 369 ? -53.445 -1.742 20.884 1.00 34.44 369 VAL A C 1
ATOM 2646 O O . VAL A 1 369 ? -53.743 -0.614 21.263 1.00 34.44 369 VAL A O 1
ATOM 2649 N N . SER A 1 370 ? -53.381 -2.780 21.716 1.00 30.92 370 SER A N 1
ATOM 2650 C CA . SER A 1 370 ? -53.547 -2.693 23.167 1.00 30.92 370 SER A CA 1
ATOM 2651 C C . SER A 1 370 ? -52.284 -3.211 23.842 1.00 30.92 370 SER A C 1
ATOM 2653 O O . SER A 1 370 ? -51.615 -4.099 23.313 1.00 30.92 370 SER A O 1
ATOM 2655 N N . SER A 1 371 ? -51.980 -2.711 25.044 1.00 32.31 371 SER A N 1
ATOM 2656 C CA . SER A 1 371 ? -50.754 -2.969 25.828 1.00 32.31 371 SER A CA 1
ATOM 2657 C C . SER A 1 371 ? -50.429 -4.447 26.118 1.00 32.31 371 SER A C 1
ATOM 2659 O O . SER A 1 371 ? -49.460 -4.749 26.815 1.00 32.31 371 SER A O 1
ATOM 2661 N N . ARG A 1 372 ? -51.237 -5.393 25.624 1.00 32.09 372 ARG A N 1
ATOM 2662 C CA . ARG A 1 372 ? -51.069 -6.841 25.800 1.00 32.09 372 ARG A CA 1
ATOM 2663 C C . ARG A 1 372 ? -51.368 -7.687 24.555 1.00 32.09 372 ARG A C 1
ATOM 2665 O O . ARG A 1 372 ? -51.259 -8.911 24.657 1.00 32.09 372 ARG A O 1
ATOM 2672 N N . ARG A 1 373 ? -51.755 -7.102 23.412 1.00 31.14 373 ARG A N 1
ATOM 2673 C CA . ARG A 1 373 ? -52.074 -7.853 22.184 1.00 31.14 373 ARG A CA 1
ATOM 2674 C C . ARG A 1 373 ? -52.003 -6.982 20.930 1.00 31.14 373 ARG A C 1
ATOM 2676 O O . ARG A 1 373 ? -52.447 -5.839 20.945 1.00 31.14 373 ARG A O 1
ATOM 2683 N N . MET A 1 374 ? -51.513 -7.580 19.847 1.00 32.19 374 MET A N 1
ATOM 2684 C CA . MET A 1 374 ? -51.586 -7.041 18.492 1.00 32.19 374 MET A CA 1
ATOM 2685 C C . MET A 1 374 ? -52.427 -8.021 17.666 1.00 32.19 374 MET A C 1
ATOM 2687 O O . MET A 1 374 ? -52.046 -9.183 17.518 1.00 32.19 374 MET A O 1
ATOM 2691 N N . GLU A 1 375 ? -53.598 -7.582 17.207 1.00 31.48 375 GLU A N 1
ATOM 2692 C CA . GLU A 1 375 ? -54.504 -8.363 16.359 1.00 31.48 375 GLU A CA 1
ATOM 2693 C C . GLU A 1 375 ? -54.628 -7.642 15.008 1.00 31.48 375 GLU A C 1
ATOM 2695 O O . GLU A 1 375 ? -54.875 -6.441 14.961 1.00 31.48 375 GLU A O 1
ATOM 2700 N N . ILE A 1 376 ? -54.391 -8.365 13.910 1.00 32.53 376 ILE A N 1
ATOM 2701 C CA . ILE A 1 376 ? -54.545 -7.860 12.539 1.00 32.53 376 ILE A CA 1
ATOM 2702 C C . ILE A 1 376 ? -55.650 -8.688 11.889 1.00 32.53 376 ILE A C 1
ATOM 2704 O O . ILE A 1 376 ? -55.549 -9.917 11.854 1.00 32.53 376 ILE A O 1
ATOM 2708 N N . SER A 1 377 ? -56.679 -8.019 11.373 1.00 32.25 377 SER A N 1
ATOM 2709 C CA . SER A 1 377 ? -57.757 -8.643 10.607 1.00 32.25 377 SER A CA 1
ATOM 2710 C C . SER A 1 377 ? -57.573 -8.353 9.120 1.00 32.25 377 SER A C 1
ATOM 2712 O O . SER A 1 377 ? -57.322 -7.215 8.730 1.00 32.25 377 SER A O 1
ATOM 2714 N N . SER A 1 378 ? -57.699 -9.384 8.292 1.00 32.81 378 SER A N 1
ATOM 2715 C CA . SER A 1 378 ? -57.975 -9.254 6.862 1.00 32.81 378 SER A CA 1
ATOM 2716 C C . SER A 1 378 ? -59.023 -10.298 6.473 1.00 32.81 378 SER A C 1
ATOM 2718 O O . SER A 1 378 ? -59.197 -11.293 7.185 1.00 32.81 378 SER A O 1
ATOM 2720 N N . ASP A 1 379 ? -59.713 -10.088 5.349 1.00 30.31 379 ASP A N 1
ATOM 2721 C CA . ASP A 1 379 ? -60.914 -10.826 4.906 1.00 30.31 379 ASP A CA 1
ATOM 2722 C C . ASP A 1 379 ? -60.777 -12.361 4.751 1.00 30.31 379 ASP A C 1
ATOM 2724 O O . ASP A 1 379 ? -61.735 -13.033 4.374 1.00 30.31 379 ASP A O 1
ATOM 2728 N N . TYR A 1 380 ? -59.621 -12.956 5.070 1.00 29.36 380 TYR A N 1
ATOM 2729 C CA . TYR A 1 380 ? -59.354 -14.395 4.939 1.00 29.36 380 TYR A CA 1
ATOM 2730 C C . TYR A 1 380 ? -58.971 -15.125 6.244 1.00 29.36 380 TYR A C 1
ATOM 2732 O O . TYR A 1 380 ? -58.449 -16.239 6.196 1.00 29.36 380 TYR A O 1
ATOM 2740 N N . GLY A 1 381 ? -59.312 -14.575 7.415 1.00 29.94 381 GLY A N 1
ATOM 2741 C CA . GLY A 1 381 ? -59.351 -15.321 8.684 1.00 29.94 381 GLY A CA 1
ATOM 2742 C C . GLY A 1 381 ? -58.182 -15.087 9.652 1.00 29.94 381 GLY A C 1
ATOM 2743 O O . GLY A 1 381 ? -57.121 -14.580 9.296 1.00 29.94 381 GLY A O 1
ATOM 2744 N N . TRP A 1 382 ? -58.417 -15.441 10.922 1.00 29.52 382 TRP A N 1
ATOM 2745 C CA . TRP A 1 382 ? -57.587 -15.076 12.077 1.00 29.52 382 TRP A CA 1
ATOM 2746 C C . TRP A 1 382 ? -56.261 -15.849 12.151 1.00 29.52 382 TRP A C 1
ATOM 2748 O O . TRP A 1 382 ? -56.262 -17.078 12.214 1.00 29.52 382 TRP A O 1
ATOM 2758 N N . SER A 1 383 ? -55.138 -15.135 12.291 1.00 29.59 383 SER A N 1
ATOM 2759 C CA . SER A 1 383 ? -53.848 -15.724 12.685 1.00 29.59 383 SER A CA 1
ATOM 2760 C C . SER A 1 383 ? -53.446 -15.250 14.081 1.00 29.59 383 SER A C 1
ATOM 2762 O O . SER A 1 383 ? -53.183 -14.070 14.297 1.00 29.59 383 SER A O 1
ATOM 2764 N N . LEU A 1 384 ? -53.387 -16.184 15.035 1.00 28.25 384 LEU A N 1
ATOM 2765 C CA . LEU A 1 384 ? -53.115 -15.920 16.449 1.00 28.25 384 LEU A CA 1
ATOM 2766 C C . LEU A 1 384 ? -51.619 -16.120 16.767 1.00 28.25 384 LEU A C 1
ATOM 2768 O O . LEU A 1 384 ? -51.120 -17.239 16.666 1.00 28.25 384 LEU A O 1
ATOM 2772 N N . MET A 1 385 ? -50.903 -15.086 17.220 1.00 28.62 385 MET A N 1
ATOM 2773 C CA . MET A 1 385 ? -49.591 -15.267 17.868 1.00 28.62 385 MET A CA 1
ATOM 2774 C C . MET A 1 385 ? -49.781 -15.385 19.388 1.00 28.62 385 MET A C 1
ATOM 2776 O O . MET A 1 385 ? -50.298 -14.472 20.032 1.00 28.62 385 MET A O 1
ATOM 2780 N N . LYS A 1 386 ? -49.400 -16.529 19.976 1.00 26.62 386 LYS A N 1
ATOM 2781 C CA . LYS A 1 386 ? -49.618 -16.844 21.401 1.00 26.62 386 LYS A CA 1
ATOM 2782 C C . LYS A 1 386 ? -48.316 -16.744 22.203 1.00 26.62 386 LYS A C 1
ATOM 2784 O O . LYS A 1 386 ? -47.311 -17.351 21.853 1.00 26.62 386 LYS A O 1
ATOM 2789 N N . ARG A 1 387 ? -48.368 -16.040 23.336 1.00 27.88 387 ARG A N 1
ATOM 2790 C CA . ARG A 1 387 ? -47.323 -16.008 24.375 1.00 27.88 387 ARG A CA 1
ATOM 2791 C C . ARG A 1 387 ? -47.137 -17.408 24.986 1.00 27.88 387 ARG A C 1
ATOM 2793 O O . ARG A 1 387 ? -48.109 -17.971 25.488 1.00 27.88 387 ARG A O 1
ATOM 2800 N N . ILE A 1 388 ? -45.914 -17.948 25.008 1.00 27.33 388 ILE A N 1
ATOM 2801 C CA . ILE A 1 388 ? -45.578 -19.092 25.875 1.00 27.33 388 ILE A CA 1
ATOM 2802 C C . ILE A 1 388 ? -45.264 -18.519 27.264 1.00 27.33 388 ILE A C 1
ATOM 2804 O O . ILE A 1 388 ? -44.406 -17.651 27.408 1.00 27.33 388 ILE A O 1
ATOM 2808 N N . GLY A 1 389 ? -46.052 -18.903 28.268 1.00 27.66 389 GLY A N 1
ATOM 2809 C CA . GLY A 1 389 ? -46.001 -18.317 29.607 1.00 27.66 389 GLY A CA 1
ATOM 2810 C C . GLY A 1 389 ? -44.939 -18.938 30.514 1.00 27.66 389 GLY A C 1
ATOM 2811 O O . GLY A 1 389 ? -44.734 -20.147 30.490 1.00 27.66 389 GLY A O 1
ATOM 2812 N N . SER A 1 390 ? -44.361 -18.128 31.403 1.00 27.03 390 SER A N 1
ATOM 2813 C CA . SER A 1 390 ? -44.067 -18.578 32.763 1.00 27.03 390 SER A CA 1
ATOM 2814 C C . SER A 1 390 ? -45.301 -18.277 33.620 1.00 27.03 390 SER A C 1
ATOM 2816 O O . SER A 1 390 ? -45.655 -17.123 33.861 1.00 27.03 390 SER A O 1
ATOM 2818 N N . GLY A 1 391 ? -46.028 -19.326 34.000 1.00 29.84 391 GLY A N 1
ATOM 2819 C CA . GLY A 1 391 ? -47.173 -19.238 34.901 1.00 29.84 391 GLY A CA 1
ATOM 2820 C C . GLY A 1 391 ? -46.811 -19.713 36.309 1.00 29.84 391 GLY A C 1
ATOM 2821 O O . GLY A 1 391 ? -46.344 -20.833 36.483 1.00 29.84 391 GLY A O 1
ATOM 2822 N N . ARG A 1 392 ? -47.090 -18.876 37.310 1.00 29.27 392 ARG A N 1
ATOM 2823 C CA . ARG A 1 392 ? -47.737 -19.272 38.578 1.00 29.27 392 ARG A CA 1
ATOM 2824 C C . ARG A 1 392 ? -48.969 -18.358 38.721 1.00 29.27 392 ARG A C 1
ATOM 2826 O O . ARG A 1 392 ? -48.875 -17.206 38.314 1.00 29.27 392 ARG A O 1
ATOM 2833 N N . GLY A 1 393 ? -50.114 -18.749 39.278 1.00 29.80 393 GLY A N 1
ATOM 2834 C CA . GLY A 1 393 ? -50.488 -19.954 40.030 1.00 29.80 393 GLY A CA 1
ATOM 2835 C C . GLY A 1 393 ? -51.485 -20.865 39.292 1.00 29.80 393 GLY A C 1
ATOM 2836 O O . GLY A 1 393 ? -51.827 -20.603 38.146 1.00 29.80 393 GLY A O 1
ATOM 2837 N N . ASP A 1 394 ? -51.891 -22.004 39.857 1.00 26.92 394 ASP A N 1
ATOM 2838 C CA . ASP A 1 394 ? -52.289 -22.153 41.264 1.00 26.92 394 ASP A CA 1
ATOM 2839 C C . ASP A 1 394 ? -51.745 -23.398 42.001 1.00 26.92 394 ASP A C 1
ATOM 2841 O O . ASP A 1 394 ? -51.516 -24.453 41.414 1.00 26.92 394 ASP A O 1
ATOM 2845 N N . ASN A 1 395 ? -51.646 -23.221 43.331 1.00 27.72 395 ASN A N 1
ATOM 2846 C CA . ASN A 1 395 ? -51.552 -24.185 44.446 1.00 27.72 395 ASN A CA 1
ATOM 2847 C C . ASN A 1 395 ? -50.163 -24.490 45.069 1.00 27.72 395 ASN A C 1
ATOM 2849 O O . ASN A 1 395 ? -49.370 -25.276 44.567 1.00 27.72 395 ASN A O 1
ATOM 2853 N N . ALA A 1 396 ? -49.945 -23.822 46.216 1.00 26.05 396 ALA A N 1
ATOM 2854 C CA . ALA A 1 396 ? -49.101 -24.074 47.399 1.00 26.05 396 ALA A CA 1
ATOM 2855 C C . ALA A 1 396 ? -47.887 -25.033 47.324 1.00 26.05 396 ALA A C 1
ATOM 2857 O O . ALA A 1 396 ? -48.040 -26.219 47.070 1.00 26.05 396 ALA A O 1
ATOM 2858 N N . TRP A 1 397 ? -46.693 -24.531 47.682 1.00 22.02 397 TRP A N 1
ATOM 2859 C CA . TRP A 1 397 ? -45.968 -24.789 48.951 1.00 22.02 397 TRP A CA 1
ATOM 2860 C C . TRP A 1 397 ? -44.589 -24.069 48.918 1.00 22.02 397 TRP A C 1
ATOM 2862 O O . TRP A 1 397 ? -43.808 -24.261 47.993 1.00 22.02 397 TRP A O 1
ATOM 2872 N N . ASN A 1 398 ? -44.341 -23.237 49.941 1.00 22.83 398 ASN A N 1
ATOM 2873 C CA . ASN A 1 398 ? -43.082 -22.637 50.437 1.00 22.83 398 ASN A CA 1
ATOM 2874 C C . ASN A 1 398 ? -42.190 -21.722 49.544 1.00 22.83 398 ASN A C 1
ATOM 2876 O O . ASN A 1 398 ? -41.786 -22.051 48.434 1.00 22.83 398 ASN A O 1
ATOM 2880 N N . ALA A 1 399 ? -41.859 -20.549 50.108 1.00 22.47 399 ALA A N 1
ATOM 2881 C CA . ALA A 1 399 ? -40.844 -19.551 49.700 1.00 22.47 399 ALA A CA 1
ATOM 2882 C C . ALA A 1 399 ? -39.385 -20.096 49.847 1.00 22.47 399 ALA A C 1
ATOM 2884 O O . ALA A 1 399 ? -39.273 -21.165 50.450 1.00 22.47 399 ALA A O 1
ATOM 2885 N N . PRO A 1 400 ? -38.270 -19.424 49.418 1.00 27.67 400 PRO A N 1
ATOM 2886 C CA . PRO A 1 400 ? -38.089 -17.996 49.071 1.00 27.67 400 PRO A CA 1
ATOM 2887 C C . PRO A 1 400 ? -37.206 -17.637 47.827 1.00 27.67 400 PRO A C 1
ATOM 2889 O O . PRO A 1 400 ? -36.431 -18.438 47.325 1.00 27.67 400 PRO A O 1
ATOM 2892 N N . SER A 1 401 ? -37.331 -16.367 47.395 1.00 25.17 401 SER A N 1
ATOM 2893 C CA . SER A 1 401 ? -36.307 -15.413 46.884 1.00 25.17 401 SER A CA 1
ATOM 2894 C C . SER A 1 401 ? -35.363 -15.700 45.684 1.00 25.17 401 SER A C 1
ATOM 2896 O O . SER A 1 401 ? -34.518 -16.581 45.745 1.00 25.17 401 SER A O 1
ATOM 2898 N N . ILE A 1 402 ? -35.359 -14.713 44.761 1.00 24.31 402 ILE A N 1
ATOM 2899 C CA . ILE A 1 402 ? -34.197 -14.045 44.111 1.00 24.31 402 ILE A CA 1
ATOM 2900 C C . ILE A 1 402 ? -33.640 -14.579 42.758 1.00 24.31 402 ILE A C 1
ATOM 2902 O O . ILE A 1 402 ? -33.115 -15.678 42.656 1.00 24.31 402 ILE A O 1
ATOM 2906 N N . LEU A 1 403 ? -33.655 -13.642 41.788 1.00 24.25 403 LEU A N 1
ATOM 2907 C CA . LEU A 1 403 ? -32.829 -13.440 40.575 1.00 24.25 403 LEU A CA 1
ATOM 2908 C C . LEU A 1 403 ? -33.087 -14.231 39.269 1.00 24.25 403 LEU A C 1
ATOM 2910 O O . LEU A 1 403 ? -33.315 -15.433 39.239 1.00 24.25 403 LEU A O 1
ATOM 2914 N N . ASN A 1 404 ? -33.019 -13.444 38.183 1.00 35.59 404 ASN A N 1
ATOM 2915 C CA . ASN A 1 404 ? -33.139 -13.741 36.748 1.00 35.59 404 ASN A CA 1
ATOM 2916 C C . ASN A 1 404 ? -32.511 -15.062 36.284 1.00 35.59 404 ASN A C 1
ATOM 2918 O O . ASN A 1 404 ? -31.360 -15.343 36.619 1.00 35.59 404 ASN A O 1
ATOM 2922 N N . PRO A 1 405 ? -33.193 -15.767 35.363 1.00 26.31 405 PRO A N 1
ATOM 2923 C CA . PRO A 1 405 ? -32.478 -16.294 34.194 1.00 26.31 405 PRO A CA 1
ATOM 2924 C C . PRO A 1 405 ? -33.319 -16.389 32.900 1.00 26.31 405 PRO A C 1
ATOM 2926 O O . PRO A 1 405 ? -34.529 -16.594 32.937 1.00 26.31 405 PRO A O 1
ATOM 2929 N N . GLY A 1 406 ? -32.635 -16.395 31.750 1.00 22.55 406 GLY A N 1
ATOM 2930 C CA . GLY A 1 406 ? -33.028 -17.256 30.624 1.00 22.55 406 GLY A CA 1
ATOM 2931 C C . GLY A 1 406 ? -33.386 -16.557 29.313 1.00 22.55 406 GLY A C 1
ATOM 2932 O O . GLY A 1 406 ? -34.441 -15.944 29.191 1.00 22.55 406 GLY A O 1
ATOM 2933 N N . GLY A 1 407 ? -32.504 -16.708 28.322 1.00 25.34 407 GLY A N 1
ATOM 2934 C CA . GLY A 1 407 ? -32.692 -16.279 26.938 1.00 25.34 407 GLY A CA 1
ATOM 2935 C C . GLY A 1 407 ? -33.622 -17.174 26.109 1.00 25.34 407 GLY A C 1
ATOM 2936 O O . GLY A 1 407 ? -34.154 -18.179 26.576 1.00 25.34 407 GLY A O 1
ATOM 2937 N N . TRP A 1 408 ? -33.783 -16.792 24.842 1.00 26.77 408 TRP A N 1
ATOM 2938 C CA . TRP A 1 408 ? -34.517 -17.533 23.815 1.00 26.77 408 TRP A CA 1
ATOM 2939 C C . TRP A 1 408 ? -33.589 -18.549 23.122 1.00 26.77 408 TRP A C 1
ATOM 2941 O O . TRP A 1 408 ? -32.454 -18.216 22.791 1.00 26.77 408 TRP A O 1
ATOM 2951 N N . THR A 1 409 ? -34.057 -19.778 22.878 1.00 23.94 409 THR A N 1
ATOM 2952 C CA . THR A 1 409 ? -33.344 -20.813 22.097 1.00 23.94 409 THR A CA 1
ATOM 2953 C C . THR A 1 409 ? -34.119 -21.131 20.816 1.00 23.94 409 THR A C 1
ATOM 2955 O O . THR A 1 409 ? -35.344 -21.239 20.846 1.00 23.94 409 THR A O 1
ATOM 2958 N N . ILE A 1 410 ? -33.404 -21.299 19.700 1.00 26.30 410 ILE A N 1
ATOM 2959 C CA . ILE A 1 410 ? -33.936 -21.673 18.380 1.00 26.30 410 ILE A CA 1
ATOM 2960 C C . ILE A 1 410 ? -33.821 -23.200 18.210 1.00 26.30 410 ILE A C 1
ATOM 2962 O O . ILE A 1 410 ? -32.752 -23.757 18.452 1.00 26.30 410 ILE A O 1
ATOM 2966 N N . LEU A 1 411 ? -34.890 -23.872 17.761 1.00 21.50 411 LEU A N 1
ATOM 2967 C CA . LEU A 1 411 ? -34.842 -25.240 17.215 1.00 21.50 411 LEU A CA 1
ATOM 2968 C C . LEU A 1 411 ? -35.176 -25.221 15.709 1.00 21.50 411 LEU A C 1
ATOM 2970 O O . LEU A 1 411 ? -35.952 -24.368 15.274 1.00 21.50 411 LEU A O 1
ATOM 2974 N N . PRO A 1 412 ? -34.583 -26.124 14.904 1.00 29.53 412 PRO A N 1
ATOM 2975 C CA . PRO A 1 412 ? -34.459 -25.950 13.460 1.00 29.53 412 PRO A CA 1
ATOM 2976 C C . PRO A 1 412 ? -35.676 -26.485 12.693 1.00 29.53 412 PRO A C 1
ATOM 2978 O O . PRO A 1 412 ? -36.175 -27.571 12.981 1.00 29.53 412 PRO A O 1
ATOM 2981 N N . SER A 1 413 ? -36.107 -25.770 11.649 1.00 27.17 413 SER A N 1
ATOM 2982 C CA . SER A 1 413 ? -36.874 -26.369 10.548 1.00 27.17 413 SER A CA 1
ATOM 2983 C C . SER A 1 413 ? -36.586 -25.651 9.214 1.00 27.17 413 SER A C 1
ATOM 2985 O O . SER A 1 413 ? -36.207 -24.478 9.232 1.00 27.17 413 SER A O 1
ATOM 2987 N N . PRO A 1 414 ? -36.690 -26.346 8.064 1.00 32.12 414 PRO A N 1
ATOM 2988 C CA . PRO A 1 414 ? -35.733 -26.199 6.966 1.00 32.12 414 PRO A CA 1
ATOM 2989 C C . PRO A 1 414 ? -36.208 -25.340 5.782 1.00 32.12 414 PRO A C 1
ATOM 2991 O O . PRO A 1 414 ? -35.792 -25.586 4.655 1.00 32.12 414 PRO A O 1
ATOM 2994 N N . TYR A 1 415 ? -37.043 -24.321 5.997 1.00 24.33 415 TYR A N 1
ATOM 2995 C CA . TYR A 1 415 ? -37.462 -23.427 4.910 1.00 24.33 415 TYR A CA 1
ATOM 2996 C C . TYR A 1 415 ? -37.444 -21.964 5.361 1.00 24.33 415 TYR A C 1
ATOM 2998 O O . TYR A 1 415 ? -38.298 -21.498 6.109 1.00 24.33 415 TYR A O 1
ATOM 3006 N N . SER A 1 416 ? -36.410 -21.255 4.916 1.00 24.39 416 SER A N 1
ATOM 3007 C CA . SER A 1 416 ? -36.187 -19.822 5.094 1.00 24.39 416 SER A CA 1
ATOM 3008 C C . SER A 1 416 ? -37.197 -18.967 4.329 1.00 24.39 416 SER A C 1
ATOM 3010 O O . SER A 1 416 ? -37.490 -19.272 3.174 1.00 24.39 416 SER A O 1
ATOM 3012 N N . THR A 1 417 ? -37.574 -17.811 4.883 1.00 24.73 417 THR A N 1
ATOM 3013 C CA . THR A 1 417 ? -37.409 -16.504 4.204 1.00 24.73 417 THR A CA 1
ATOM 3014 C C . THR A 1 417 ? -37.661 -15.350 5.184 1.00 24.73 417 THR A C 1
ATOM 3016 O O . THR A 1 417 ? -38.754 -15.193 5.716 1.00 24.73 417 THR A O 1
ATOM 3019 N N . TYR A 1 418 ? -36.626 -14.542 5.427 1.00 22.69 418 TYR A N 1
ATOM 3020 C CA . TYR A 1 418 ? -36.705 -13.226 6.071 1.00 22.69 418 TYR A CA 1
ATOM 3021 C C . TYR A 1 418 ? -36.804 -12.165 4.966 1.00 22.69 418 TYR A C 1
ATOM 3023 O O . TYR A 1 418 ? -36.116 -12.307 3.954 1.00 22.69 418 TYR A O 1
ATOM 3031 N N . LEU A 1 419 ? -37.593 -11.098 5.147 1.00 25.70 419 LEU A N 1
ATOM 3032 C CA . LEU A 1 419 ? -37.570 -9.956 4.226 1.00 25.70 419 LEU A CA 1
ATOM 3033 C C . LEU A 1 419 ? -37.512 -8.598 4.941 1.00 25.70 419 LEU A C 1
ATOM 3035 O O . LEU A 1 419 ? -38.228 -8.341 5.905 1.00 25.70 419 LEU A O 1
ATOM 3039 N N . LYS A 1 420 ? -36.604 -7.783 4.389 1.00 23.20 420 LYS A N 1
ATOM 3040 C CA . LYS A 1 420 ? -36.231 -6.385 4.634 1.00 23.20 420 LYS A CA 1
ATOM 3041 C C . LYS A 1 420 ? -37.413 -5.408 4.640 1.00 23.20 420 LYS A C 1
ATOM 3043 O O . LYS A 1 420 ? -38.290 -5.502 3.789 1.00 23.20 420 LYS A O 1
ATOM 3048 N N . LEU A 1 421 ? -37.308 -4.374 5.476 1.00 24.12 421 LEU A N 1
ATOM 3049 C CA . LEU A 1 421 ? -38.056 -3.117 5.368 1.00 24.12 421 LEU A CA 1
ATOM 3050 C C . LEU A 1 421 ? -37.100 -1.937 5.587 1.00 24.12 421 LEU A C 1
ATOM 3052 O O . LEU A 1 421 ? -37.118 -1.308 6.630 1.00 24.12 421 LEU A O 1
ATOM 3056 N N . CYS A 1 422 ? -36.242 -1.668 4.607 1.00 22.34 422 CYS A N 1
ATOM 3057 C CA . CYS A 1 422 ? -35.890 -0.297 4.243 1.00 22.34 422 CYS A CA 1
ATOM 3058 C C . CYS A 1 422 ? -35.581 -0.346 2.724 1.00 22.34 422 CYS A C 1
ATOM 3060 O O . CYS A 1 422 ? -34.719 -1.116 2.291 1.00 22.34 422 CYS A O 1
ATOM 3062 N N . THR A 1 423 ? -36.343 0.367 1.893 1.00 23.98 423 THR A N 1
ATOM 3063 C CA . THR A 1 423 ? -36.113 0.439 0.442 1.00 23.98 423 THR A CA 1
ATOM 3064 C C . THR A 1 423 ? -34.967 1.406 0.173 1.00 23.98 423 THR A C 1
ATOM 3066 O O . THR A 1 423 ? -35.083 2.597 0.442 1.00 23.98 423 THR A O 1
ATOM 3069 N N . ALA A 1 424 ? -33.858 0.880 -0.338 1.00 25.97 424 ALA A N 1
ATOM 3070 C CA . ALA A 1 424 ? -32.924 1.658 -1.133 1.00 25.97 424 ALA A CA 1
ATOM 3071 C C . ALA A 1 424 ? -33.461 1.655 -2.567 1.00 25.97 424 ALA A C 1
ATOM 3073 O O . ALA A 1 424 ? -33.752 0.576 -3.091 1.00 25.97 424 ALA A O 1
ATOM 3074 N N . ASP A 1 425 ? -33.592 2.824 -3.188 1.00 23.94 425 ASP A N 1
ATOM 3075 C CA . ASP A 1 425 ? -33.639 2.897 -4.645 1.00 23.94 425 ASP A CA 1
ATOM 3076 C C . ASP A 1 425 ? -32.323 2.314 -5.173 1.00 23.94 425 ASP A C 1
ATOM 3078 O O . ASP A 1 425 ? -31.246 2.885 -5.010 1.00 23.94 425 ASP A O 1
ATOM 3082 N N . LEU A 1 426 ? -32.418 1.112 -5.733 1.00 25.62 426 LEU A N 1
ATOM 3083 C CA . LEU A 1 426 ? -31.374 0.459 -6.508 1.00 25.62 426 LEU A CA 1
ATOM 3084 C C . LEU A 1 426 ? -31.737 0.677 -7.977 1.00 25.62 426 LEU A C 1
ATOM 3086 O O . LEU A 1 426 ? -32.533 -0.075 -8.538 1.00 25.62 426 LEU A O 1
ATOM 3090 N N . THR A 1 427 ? -31.188 1.719 -8.594 1.00 23.45 427 THR A N 1
ATOM 3091 C CA . THR A 1 427 ? -31.091 1.791 -10.056 1.00 23.45 427 THR A CA 1
ATOM 3092 C C . THR A 1 427 ? -29.817 1.064 -10.475 1.00 23.45 427 THR A C 1
ATOM 3094 O O . THR A 1 427 ? -28.735 1.437 -10.022 1.00 23.45 427 THR A O 1
ATOM 3097 N N . PHE A 1 428 ? -29.986 0.000 -11.265 1.00 29.17 428 PHE A N 1
ATOM 3098 C CA . PHE A 1 428 ? -28.914 -0.724 -11.953 1.00 29.17 428 PHE A CA 1
ATOM 3099 C C . PHE A 1 428 ? -28.305 0.105 -13.080 1.00 29.17 428 PHE A C 1
ATOM 3101 O O . PHE A 1 428 ? -29.069 0.887 -13.697 1.00 29.17 428 PHE A O 1
#

pLDDT: mean 70.84, std 28.08, range [21.5, 98.69]

Radius of gyration: 30.46 Å; chains: 1; bounding box: 112×48×85 Å

Secondary structure (DSSP, 8-state):
--HHHHHHHHHHHHHHHHHHH-S------GGGEEEEESS-EEEPPPP--SS---SS-SEEEESS-EEE-TT-B-SEEEESSEEEE-TT-B-SEEEESSEEEEPTT-EEEEEEESSEEEE-TT-EEEEEEESSEEEE-TT-EESEEEESS-EEE-TT-EE-----------S--SHHHHHHHHHHHHHHHHHTT----EE-SEE-TTPEE-SEEEEESSEEE-TTS---EEEE-TT-TT--EEEEESS-EEEPTT--EEEETT--GGGEEEEESS-EEE-TT-EEEEEEEESS-EEETT-EEEEEEEESS-EEES-B-SS--------PPP--TT-------TT---------TT----EE-TTS-EEEEETTEEE---TT------PPP----S-------------------S--------------

Sequence (428 aa):
MKNILLKTCLTSLTLCVAGLANVQSKEMDLSKYSAISGAALSIAAHPEDDNSDYHVNGHLAAQAAVSIGAHTGVKDIYAGAAVTTGVGSNAKQISAGAAVGVGTYGTAQDINAGAAVVVGAYGEVGSIKSGAAITLEVGATYYAAEALGATTFGAEAGRNSREYSDYVAGFIDSTDTMTAAMTAITKKITDSKGVDGVISNGDISGITFGPGVYKFGAINLMWGSNAPVTFDANGDPDAQFTMISSEAMTLSAGSTFILINGAKFSNITWILGGALNLGAGSKFQGVAYVNGAVNGATSSVCGSVYAIGAVAVDYFDSECNYPKPVVCPLWDDTHYSLERLANTRVLLPVTDSKDITHHTFTDGTEIQVSSRRMEISSDYGWSLMKRIGSGRGDNAWNAPSILNPGGWTILPSPYSTYLKLCTADLTF

Foldseek 3Di:
DPPVVVVVVVVVVVVVVVVVVPPPDPDAPCQQFQEEALAEEEAEADPPDPDLDQLGSHEYEYQAEYEYEHSHEYEEYYHAAEYEYYACYEYAEYAHAAEYEAYHVYEYAEYAHLAEYEYYALYEYEEYHHAHEYEYAHNYEYAYYDYPYYYYYYHNYYYDPDHDDDDDDHQDRDPVSSVVLLVSLVCVLVVVPDDDDEPEDDEQFQPEDEADAYEYQYYEHDPPPVRAYEYEPVQDLLGAAEYEYLAEYAYAALHEYEYDNNYALARYEYRHNAEYHYHAAHEAGHEYRHAYEYHAQRYEYAGHYYYSHYYHHHTYDPPSPDDHPPPPDPDDPPDDDDDDDPDDDDDDDDDDQPDDDWDADPVRFTWDDHPPDGWGDDPPDGDDDDDDDPDDDDDDDDDDDDDDDDDDDDDDDDDDDDDDPDDDPDDD